Protein AF-A0A3M1F283-F1 (afdb_monomer)

Nearest PDB structures (foldseek):
  6muu-assembly1_A  TM=8.185E-01  e=2.296E-28  Thermococcus onnurineus
  6iqw-assembly1_A  TM=7.962E-01  e=3.008E-27  Thermococcus onnurineus NA1
  9ash-assembly1_A  TM=8.322E-01  e=1.554E-26  Lactococcus lactis subsp. lactis
  6xn5-assembly1_A  TM=8.409E-01  e=5.453E-25  Lactococcus lactis subsp. lactis
  6xn7-assembly1_A  TM=8.124E-01  e=3.154E-25  Lactococcus lactis subsp. lactis

Solvent-accessible surface area (backbone atoms only — not comparable to full-atom values): 24221 Å² total; per-residue (Å²): 108,53,81,39,73,68,25,17,43,34,39,35,43,53,43,45,59,65,61,60,46,40,56,41,40,65,76,83,38,67,38,27,38,28,15,43,44,51,45,46,50,51,48,35,51,30,48,55,52,34,54,30,57,77,68,74,46,63,75,86,36,54,67,46,71,50,68,38,29,34,35,31,60,42,52,54,76,52,61,75,51,45,62,59,53,41,36,57,52,44,35,35,37,41,43,35,45,76,61,53,44,49,68,34,67,30,68,25,80,31,34,50,52,30,59,40,73,20,40,35,31,54,44,58,50,50,24,48,55,50,30,51,62,42,59,77,45,71,71,67,78,48,56,68,78,64,53,52,59,74,78,45,94,72,77,84,79,81,52,74,78,32,32,14,62,40,70,69,45,69,37,94,61,47,47,52,82,39,88,88,43,93,86,41,61,32,36,29,65,38,55,52,50,22,27,51,46,21,56,48,49,63,60,40,31,35,40,40,39,37,44,48,84,51,57,89,67,78,77,53,84,86,56,73,69,40,37,71,64,53,42,34,34,48,42,18,28,44,78,47,70,21,63,46,78,87,67,54,75,79,85,73,84,87,56,40,35,40,39,26,16,47,46,76,74,47,47,77,72,61,73,69,50,101,49,32,48,60,49,79,44,74,51,36,62,46,62,25,58,32,45,62,68,58,52,55,51,51,67,70,36,84,86,50,53,68,72,60,52,75,67,56,74,64,60,78,35,71,53,53,65,56,56,25,9,61,68,16,70,82,69,66,21,27,17,32,37,29,36,35,49,49,62,49,76,52,43,70,51,52,66,50,45,60,71,27,27,67,67,55,52,41,50,51,55,50,52,45,26,45,41,36,13,40,49,48,29,55,50,52,56,54,40,32,73,77,71,40,70,38,51,29,46,48,43,35,33,32,60,37,37,34,38,38,18,9,31,56,62,43,51,51,49,53,52,48,54,48,55,48,46,32,56,75,58,73,59,43,90,80,57,51,62,34,58,6,70,39,78,42,55,84,84,60,43,54,32,57,46,55,48,55,6,45,54,39,20,60,73,59,101

Foldseek 3Di:
DQQDFFKKKKKKAKPLLLVQLLQWWFPLNQLLSLLSQVLLQLLQVLLVVLLCVQLVHDPVQWLDTWPRMTIGIHGQVCQVCQLVSQQQLLLLCCQAPVPSMHMFMFIFTDGNNCQAQLNVLVSVVVRVVVRVVDVVVTPPSYDPVLVVVNVDDDAPPDDPLQAQNTNRDGFPDWDFPDPVDPPGGTHDPQSVLSSVSSQLLLLFFKKKKKQADADRRDHDRRDGHDHSQSSSVNSRIGMDTDNDPVVPDDDDDDIAMEMEGADPVVLVVDDADPRYHYYYDQAQSQFFWAAPVNLVVLLVDPPQDPVVNVVADDGRGTDALSSQLCLADDHSWKKKKKKFKPPVSVCLSPVCRSNDGSVVSSVVQVLQQCLFRPVLSVVSVVLCVVVNSFKDWSGTMRGMGIIMGRNVSVVVSVVCSQVVQCVSVVNDPNIGMFMFMDIDDNNDTSSVRNVNRVVRSVVRD

Mean predicted aligned error: 5.71 Å

Sequence (461 aa):
QVEDQVALLVAGDISGVQDFIYTITSRGATPGLRGRSFYLQLLTDAVARYVLRRLDLPITNLIYAGGGNFYLLARPGDLEELTKIQQEISRALLQHHRGALYLAVAGAPLAGKDFFQGRISRAWGQVHEVLQAVKARRFAELPAEELAQLFQPQGSGGNEEGQCQVCGQEHEQVEQEDATDPESVRKCPACVAFEKLGDELRNARFVALDLIESQPVVLDLSQSYGTWQDVLAALGTRVQVCSALQDVPQMTGQGRRVLLALDDDSVGELRPGARLAVGRRLLVNTTPTLQATERANLLEDASFSQSDKDDLPQAGRVKPFSVLAHQAEGIKRLGVLRMDVDNLGRIFREGLGEAATLSRVASLSFAVSLYFEGWVAALAESMKTQWGDRLYAIYSGGDDLFFVGAWDAVAELAIRIRADLSRYTGGHPAIHASGGMVLIGGKYPLYQAAQDAGDAEHRAK

pLDDT: mean 90.22, std 8.51, range [44.41, 98.19]

Structure (mmCIF, N/CA/C/O backbone):
data_AF-A0A3M1F283-F1
#
_entry.id   AF-A0A3M1F283-F1
#
loop_
_atom_site.group_PDB
_atom_site.id
_atom_site.type_symbol
_atom_site.label_atom_id
_atom_site.label_alt_id
_atom_site.label_comp_id
_atom_site.label_asym_id
_atom_site.label_entity_id
_atom_site.label_seq_id
_atom_site.pdbx_PDB_ins_code
_atom_site.Cartn_x
_atom_site.Cartn_y
_atom_site.Cartn_z
_atom_site.occupancy
_atom_site.B_iso_or_equiv
_atom_site.auth_seq_id
_atom_site.auth_comp_id
_atom_site.auth_asym_id
_atom_site.auth_atom_id
_atom_site.pdbx_PDB_model_num
ATOM 1 N N . GLN A 1 1 ? -19.260 -7.668 33.143 1.00 58.69 1 GLN A N 1
ATOM 2 C CA . GLN A 1 1 ? -20.182 -8.811 32.968 1.00 58.69 1 GLN A CA 1
ATOM 3 C C . GLN A 1 1 ? -20.099 -9.235 31.502 1.00 58.69 1 GLN A C 1
ATOM 5 O O . GLN A 1 1 ? -19.662 -8.440 30.684 1.00 58.69 1 GLN A O 1
ATOM 10 N N . VAL A 1 2 ? -20.402 -10.487 31.148 1.00 83.31 2 VAL A N 1
ATOM 11 C CA . VAL A 1 2 ? -20.138 -11.011 29.785 1.00 83.31 2 VAL A CA 1
ATOM 12 C C . VAL A 1 2 ? -21.046 -10.355 28.720 1.00 83.31 2 VAL A C 1
ATOM 14 O O . VAL A 1 2 ? -20.692 -10.297 27.548 1.00 83.31 2 VAL A O 1
ATOM 17 N N . GLU A 1 3 ? -22.186 -9.805 29.136 1.00 89.31 3 GLU A N 1
ATOM 18 C CA . GLU A 1 3 ? -23.134 -9.090 28.269 1.00 89.31 3 GLU A CA 1
ATOM 19 C C . GLU A 1 3 ? -22.811 -7.597 28.094 1.00 89.31 3 GLU A C 1
ATOM 21 O O . GLU A 1 3 ? -23.331 -6.969 27.174 1.00 89.31 3 GLU A O 1
ATOM 26 N N . ASP A 1 4 ? -21.946 -7.029 28.938 1.00 92.75 4 ASP A N 1
ATOM 27 C CA . ASP A 1 4 ? -21.610 -5.607 28.867 1.00 92.75 4 ASP A CA 1
ATOM 28 C C . ASP A 1 4 ? -20.785 -5.325 27.613 1.00 92.75 4 ASP A C 1
ATOM 30 O O . ASP A 1 4 ? -19.895 -6.109 27.266 1.00 92.75 4 ASP A O 1
ATOM 34 N N . GLN A 1 5 ? -21.030 -4.176 26.979 1.00 94.25 5 GLN A N 1
ATOM 35 C CA . GLN A 1 5 ? -20.119 -3.636 25.976 1.00 94.25 5 GLN A CA 1
ATOM 36 C C . GLN A 1 5 ? -18.801 -3.262 26.655 1.00 94.25 5 GLN A C 1
ATOM 38 O O . GLN A 1 5 ? -18.759 -2.409 27.539 1.00 94.25 5 GLN A O 1
ATOM 43 N N . VAL A 1 6 ? -17.723 -3.922 26.243 1.00 96.25 6 VAL A N 1
ATOM 44 C CA . VAL A 1 6 ? -16.386 -3.756 26.829 1.00 96.25 6 VAL A CA 1
ATOM 45 C C . VAL A 1 6 ? -15.413 -3.077 25.874 1.00 96.25 6 VAL A C 1
ATOM 47 O O . VAL A 1 6 ? -14.419 -2.514 26.325 1.00 96.25 6 VAL A O 1
ATOM 50 N N . ALA A 1 7 ? -15.685 -3.117 24.569 1.00 96.62 7 ALA A N 1
ATOM 51 C CA . ALA A 1 7 ? -14.842 -2.512 23.548 1.00 96.62 7 ALA A CA 1
ATOM 52 C C . ALA A 1 7 ? -15.656 -2.106 22.312 1.00 96.62 7 ALA A C 1
ATOM 54 O O . ALA A 1 7 ? -16.832 -2.444 22.170 1.00 96.62 7 ALA A O 1
ATOM 55 N N . LEU A 1 8 ? -14.991 -1.408 21.401 1.00 97.56 8 LEU A N 1
ATOM 56 C CA . LEU A 1 8 ? -15.454 -1.111 20.056 1.00 97.56 8 LEU A CA 1
ATOM 57 C C . LEU A 1 8 ? -14.423 -1.659 19.065 1.00 97.56 8 LEU A C 1
ATOM 59 O O . LEU A 1 8 ? -13.242 -1.323 19.161 1.00 97.56 8 LEU A O 1
ATOM 63 N N . LEU A 1 9 ? -14.851 -2.498 18.123 1.00 96.88 9 LEU A N 1
ATOM 64 C CA . LEU A 1 9 ? -14.029 -2.863 16.975 1.00 96.88 9 LEU A CA 1
ATOM 65 C C . LEU A 1 9 ? -14.149 -1.757 15.936 1.00 96.88 9 LEU A C 1
ATOM 67 O O . LEU A 1 9 ? -15.227 -1.562 15.383 1.00 96.88 9 LEU A O 1
ATOM 71 N N . VAL A 1 10 ? -13.058 -1.056 15.659 1.00 97.88 10 VAL A N 1
ATOM 72 C CA . VAL A 1 10 ? -13.013 -0.039 14.609 1.00 97.88 10 VAL A CA 1
ATOM 73 C C . VAL A 1 10 ? -12.252 -0.605 13.424 1.00 97.88 10 VAL A C 1
ATOM 75 O O . VAL A 1 10 ? -11.183 -1.194 13.592 1.00 97.88 10 VAL A O 1
ATOM 78 N N . ALA A 1 11 ? -12.797 -0.417 12.231 1.00 96.88 11 ALA A N 1
ATOM 79 C CA . ALA A 1 11 ? -12.158 -0.789 10.983 1.00 96.88 11 ALA A CA 1
ATOM 80 C C . ALA A 1 11 ? -12.088 0.422 10.054 1.00 96.88 11 ALA A C 1
ATOM 82 O O . ALA A 1 11 ? -12.980 1.274 10.073 1.00 96.88 11 ALA A O 1
ATOM 83 N N . GLY A 1 12 ? -11.035 0.483 9.246 1.00 97.00 12 GLY A N 1
ATOM 84 C CA . GLY A 1 12 ? -10.919 1.433 8.153 1.00 97.00 12 GLY A CA 1
ATOM 85 C C . GLY A 1 12 ? -10.508 0.755 6.856 1.00 97.00 12 GLY A C 1
ATOM 86 O O . GLY A 1 12 ? -9.763 -0.221 6.891 1.00 97.00 12 GLY A O 1
ATOM 87 N N . ASP A 1 13 ? -11.009 1.267 5.734 1.00 95.69 13 ASP A N 1
ATOM 88 C CA . ASP A 1 13 ? -10.842 0.687 4.396 1.00 95.69 13 ASP A CA 1
ATOM 89 C C . ASP A 1 13 ? -10.719 1.811 3.350 1.00 95.69 13 ASP A C 1
ATOM 91 O O . ASP A 1 13 ? -11.596 2.680 3.240 1.00 95.69 13 ASP A O 1
ATOM 95 N N . ILE A 1 14 ? -9.613 1.807 2.598 1.00 94.62 14 ILE A N 1
ATOM 96 C CA . ILE A 1 14 ? -9.368 2.720 1.479 1.00 94.62 14 ILE A CA 1
ATOM 97 C C . ILE A 1 14 ? -10.103 2.228 0.226 1.00 94.62 14 ILE A C 1
ATOM 99 O O . ILE A 1 14 ? -9.840 1.163 -0.326 1.00 94.62 14 ILE A O 1
ATOM 103 N N . SER A 1 15 ? -10.968 3.085 -0.302 1.00 92.88 15 SER A N 1
ATOM 104 C CA . SER A 1 15 ? -11.651 2.916 -1.579 1.00 92.88 15 SER A CA 1
ATOM 105 C C . SER A 1 15 ? -10.927 3.651 -2.712 1.00 92.88 15 SER A C 1
ATOM 107 O O . SER A 1 15 ? -10.424 4.760 -2.519 1.00 92.88 15 SER A O 1
ATOM 109 N N . GLY A 1 16 ? -10.936 3.057 -3.911 1.00 88.19 16 GLY A N 1
ATOM 110 C CA . GLY A 1 16 ? -10.308 3.618 -5.117 1.00 88.19 16 GLY A CA 1
ATOM 111 C C . GLY A 1 16 ? -8.844 3.218 -5.329 1.00 88.19 16 GLY A C 1
ATOM 112 O O . GLY A 1 16 ? -8.190 3.778 -6.199 1.00 88.19 16 GLY A O 1
ATOM 113 N N . VAL A 1 17 ? -8.318 2.251 -4.563 1.00 88.19 17 VAL A N 1
ATOM 114 C CA . VAL A 1 17 ? -6.913 1.798 -4.640 1.00 88.19 17 VAL A CA 1
ATOM 115 C C . VAL A 1 17 ? -6.505 1.378 -6.054 1.00 88.19 17 VAL A C 1
ATOM 117 O O . VAL A 1 17 ? -5.487 1.852 -6.554 1.00 88.19 17 VAL A O 1
ATOM 120 N N . GLN A 1 18 ? -7.295 0.516 -6.704 1.00 82.31 18 GLN A N 1
ATOM 121 C CA . GLN A 1 18 ? -6.956 -0.004 -8.031 1.00 82.31 18 GLN A CA 1
ATOM 122 C C . GLN A 1 18 ? -6.903 1.118 -9.071 1.00 82.31 18 GLN A C 1
ATOM 124 O O . GLN A 1 18 ? -5.873 1.291 -9.717 1.00 82.31 18 GLN A O 1
ATOM 129 N N . ASP A 1 19 ? -7.955 1.931 -9.172 1.00 83.94 19 ASP A N 1
ATOM 130 C CA . ASP A 1 19 ? -7.994 3.057 -10.111 1.00 83.94 19 ASP A CA 1
ATOM 131 C C . ASP A 1 19 ? -6.864 4.055 -9.833 1.00 83.94 19 ASP A C 1
ATOM 133 O O . ASP A 1 19 ? -6.216 4.541 -10.758 1.00 83.94 19 ASP A O 1
ATOM 137 N N . PHE A 1 20 ? -6.569 4.324 -8.559 1.00 87.75 20 PHE A N 1
ATOM 138 C CA . PHE A 1 20 ? -5.509 5.243 -8.166 1.00 87.75 20 PHE A CA 1
ATOM 139 C C . PHE A 1 20 ? -4.113 4.750 -8.563 1.00 87.75 20 PHE A C 1
ATOM 141 O O . PHE A 1 20 ? -3.305 5.545 -9.047 1.00 87.75 20 PHE A O 1
ATOM 148 N N . ILE A 1 21 ? -3.805 3.464 -8.369 1.00 84.25 21 ILE A N 1
ATOM 149 C CA . ILE A 1 21 ? -2.516 2.898 -8.785 1.00 84.25 21 ILE A CA 1
ATOM 150 C C . ILE A 1 21 ? -2.459 2.832 -10.310 1.00 84.25 21 ILE A C 1
ATOM 152 O O . ILE A 1 21 ? -1.501 3.319 -10.904 1.00 84.25 21 ILE A O 1
ATOM 156 N N . TYR A 1 22 ? -3.474 2.245 -10.943 1.00 78.38 22 TYR A N 1
ATOM 157 C CA . TYR A 1 22 ? -3.375 1.824 -12.332 1.00 78.38 22 TYR A CA 1
ATOM 158 C C . TYR A 1 22 ? -3.690 2.920 -13.340 1.00 78.38 22 TYR A C 1
ATOM 160 O O . TYR A 1 22 ? -3.188 2.818 -14.446 1.00 78.38 22 TYR A O 1
ATOM 168 N N . THR A 1 23 ? -4.418 3.989 -13.006 1.00 72.88 23 THR A N 1
ATOM 169 C CA . THR A 1 23 ? -4.733 5.068 -13.968 1.00 72.88 23 THR A CA 1
ATOM 170 C C . THR A 1 23 ? -3.522 5.977 -14.213 1.00 72.88 23 THR A C 1
ATOM 172 O O . THR A 1 23 ? -3.452 7.104 -13.710 1.00 72.88 23 THR A O 1
ATOM 175 N N . ILE A 1 24 ? -2.541 5.472 -14.968 1.00 69.50 24 ILE A N 1
ATOM 176 C CA . ILE A 1 24 ? -1.386 6.226 -15.465 1.00 69.50 24 ILE A CA 1
ATOM 177 C C . ILE A 1 24 ? -1.041 5.863 -16.916 1.00 69.50 24 ILE A C 1
ATOM 179 O O . ILE A 1 24 ? -1.164 4.711 -17.334 1.00 69.50 24 ILE A O 1
ATOM 183 N N . THR A 1 25 ? -0.574 6.835 -17.695 1.00 63.09 25 THR A N 1
ATOM 184 C CA . THR A 1 25 ? -0.132 6.613 -19.084 1.00 63.09 25 THR A CA 1
ATOM 185 C C . THR A 1 25 ? 1.275 5.998 -19.156 1.00 63.09 25 THR A C 1
ATOM 187 O O . THR A 1 25 ? 1.991 5.922 -18.165 1.00 63.09 25 THR A O 1
ATOM 190 N N . SER A 1 26 ? 1.689 5.503 -20.327 1.00 56.03 26 SER A N 1
ATOM 191 C CA . SER A 1 26 ? 2.902 4.685 -20.495 1.00 56.03 26 SER A CA 1
ATOM 192 C C . SER A 1 26 ? 4.243 5.431 -20.434 1.00 56.03 26 SER A C 1
ATOM 194 O O . SER A 1 26 ? 5.267 4.779 -20.230 1.00 56.03 26 SER A O 1
ATOM 196 N N . ARG A 1 27 ? 4.286 6.758 -20.619 1.00 52.66 27 ARG A N 1
ATOM 197 C CA . ARG A 1 27 ? 5.548 7.528 -20.623 1.00 52.66 27 ARG A CA 1
ATOM 198 C C . ARG A 1 27 ? 5.893 7.982 -19.194 1.00 52.66 27 ARG A C 1
ATOM 200 O O . ARG A 1 27 ? 5.102 8.676 -18.570 1.00 52.66 27 ARG A O 1
ATOM 207 N N . GLY A 1 28 ? 7.050 7.568 -18.663 1.00 52.38 28 GLY A N 1
ATOM 208 C CA . GLY A 1 28 ? 7.523 7.938 -17.311 1.00 52.38 28 GLY A CA 1
ATOM 209 C C . GLY A 1 28 ? 6.870 7.183 -16.136 1.00 52.38 28 GLY A C 1
ATOM 210 O O . GLY A 1 28 ? 7.192 7.430 -14.979 1.00 52.38 28 GLY A O 1
ATOM 211 N N . ALA A 1 29 ? 5.991 6.218 -16.420 1.00 59.41 29 ALA A N 1
ATOM 212 C CA . ALA A 1 29 ? 5.068 5.604 -15.459 1.00 59.41 29 ALA A CA 1
ATOM 213 C C . ALA A 1 29 ? 5.703 4.839 -14.284 1.00 59.41 29 ALA A C 1
ATOM 215 O O . ALA A 1 29 ? 5.063 4.645 -13.246 1.00 59.41 29 ALA A O 1
ATOM 216 N N . THR A 1 30 ? 6.919 4.319 -14.448 1.00 69.69 30 THR A N 1
ATOM 217 C CA . THR A 1 30 ? 7.337 3.191 -13.617 1.00 69.69 30 THR A CA 1
ATOM 218 C C . THR A 1 30 ? 7.674 3.556 -12.166 1.00 69.69 30 THR A C 1
ATOM 220 O O . THR A 1 30 ? 7.122 2.914 -11.268 1.00 69.69 30 THR A O 1
ATOM 223 N N . PRO A 1 31 ? 8.508 4.577 -11.878 1.00 77.94 31 PRO A N 1
ATOM 224 C CA . PRO A 1 31 ? 8.701 5.048 -10.504 1.00 77.94 31 PRO A CA 1
ATOM 225 C C . PRO A 1 31 ? 7.388 5.556 -9.888 1.00 77.94 31 PRO A C 1
ATOM 227 O O . PRO A 1 31 ? 7.111 5.299 -8.717 1.00 77.94 31 PRO A O 1
ATOM 230 N N . GLY A 1 32 ? 6.532 6.194 -10.695 1.00 84.12 32 GLY A N 1
ATOM 231 C CA . GLY A 1 32 ? 5.225 6.693 -10.267 1.00 84.12 32 GLY A CA 1
ATOM 232 C C . GLY A 1 32 ? 4.312 5.608 -9.684 1.00 84.12 32 GLY A C 1
ATOM 233 O O . GLY A 1 32 ? 3.739 5.818 -8.615 1.00 84.12 32 GLY A O 1
ATOM 234 N N . LEU A 1 33 ? 4.213 4.429 -10.315 1.00 84.31 33 LEU A N 1
ATOM 235 C CA . LEU A 1 33 ? 3.415 3.301 -9.792 1.00 84.31 33 LEU A CA 1
ATOM 236 C C . LEU A 1 33 ? 3.878 2.834 -8.422 1.00 84.31 33 LEU A C 1
ATOM 238 O O . LEU A 1 33 ? 3.065 2.640 -7.514 1.00 84.31 33 LEU A O 1
ATOM 242 N N . ARG A 1 34 ? 5.192 2.643 -8.286 1.00 87.88 34 ARG A N 1
ATOM 243 C CA . ARG A 1 34 ? 5.815 2.210 -7.037 1.00 87.88 34 ARG A CA 1
ATOM 244 C C . ARG A 1 34 ? 5.560 3.244 -5.942 1.00 87.88 34 ARG A C 1
ATOM 246 O O . ARG A 1 34 ? 5.137 2.886 -4.845 1.00 87.88 34 ARG A O 1
ATOM 253 N N . GLY A 1 35 ? 5.746 4.525 -6.261 1.00 92.06 35 GLY A N 1
ATOM 254 C CA . GLY A 1 35 ? 5.473 5.635 -5.354 1.00 92.06 35 GLY A CA 1
ATOM 255 C C . GLY A 1 35 ? 4.013 5.690 -4.904 1.00 92.06 35 GLY A C 1
ATOM 256 O O . GLY A 1 35 ? 3.752 5.793 -3.708 1.00 92.06 35 GLY A O 1
ATOM 257 N N . ARG A 1 36 ? 3.052 5.549 -5.826 1.00 91.62 36 ARG A N 1
ATOM 258 C CA . ARG A 1 36 ? 1.613 5.495 -5.503 1.00 91.62 36 ARG A CA 1
ATOM 259 C C . ARG A 1 36 ? 1.257 4.299 -4.626 1.00 91.62 36 ARG A C 1
ATOM 261 O O . ARG A 1 36 ? 0.533 4.455 -3.647 1.00 91.62 36 ARG A O 1
ATOM 268 N N . SER A 1 37 ? 1.793 3.125 -4.944 1.00 91.12 37 SER A N 1
ATOM 269 C CA . SER A 1 37 ? 1.524 1.903 -4.182 1.00 91.12 37 SER A CA 1
ATOM 270 C C . SER A 1 37 ? 2.083 1.994 -2.762 1.00 91.12 37 SER A C 1
ATOM 272 O O . SER A 1 37 ? 1.381 1.706 -1.794 1.00 91.12 37 SER A O 1
ATOM 274 N N . PHE A 1 38 ? 3.321 2.473 -2.606 1.00 94.12 38 PHE A N 1
ATOM 275 C CA . PHE A 1 38 ? 3.907 2.698 -1.285 1.00 94.12 38 PHE A CA 1
ATOM 276 C C . PHE A 1 38 ? 3.179 3.803 -0.512 1.00 94.12 38 PHE A C 1
ATOM 278 O O . PHE A 1 38 ? 2.938 3.658 0.686 1.00 94.12 38 PHE A O 1
ATOM 285 N N . TYR A 1 39 ? 2.755 4.871 -1.195 1.00 95.62 39 TYR A N 1
ATOM 286 C CA . TYR A 1 39 ? 1.932 5.916 -0.595 1.00 95.62 39 TYR A CA 1
ATOM 287 C C . TYR A 1 39 ? 0.644 5.362 0.019 1.00 95.62 39 TYR A C 1
ATOM 289 O O . TYR A 1 39 ? 0.309 5.753 1.130 1.00 95.62 39 TYR A O 1
ATOM 297 N N . LEU A 1 40 ? -0.058 4.434 -0.634 1.00 94.56 40 LEU A N 1
ATOM 298 C CA . LEU A 1 40 ? -1.273 3.843 -0.061 1.00 94.56 40 LEU A CA 1
ATOM 299 C C . LEU A 1 40 ? -1.000 3.087 1.244 1.00 94.56 40 LEU A C 1
ATOM 301 O O . LEU A 1 40 ? -1.803 3.152 2.180 1.00 94.56 40 LEU A O 1
ATOM 305 N N . GLN A 1 41 ? 0.159 2.435 1.355 1.00 93.19 41 GLN A N 1
ATOM 306 C CA . GLN A 1 41 ? 0.568 1.823 2.617 1.00 93.19 41 GLN A CA 1
ATOM 307 C C . GLN A 1 41 ? 0.855 2.886 3.690 1.00 93.19 41 GLN A C 1
ATOM 309 O O . GLN A 1 41 ? 0.379 2.765 4.818 1.00 93.19 41 GLN A O 1
ATOM 314 N N . LEU A 1 42 ? 1.581 3.955 3.338 1.00 95.94 42 LEU A N 1
ATOM 315 C CA . LEU A 1 42 ? 1.842 5.079 4.246 1.00 95.94 42 LEU A CA 1
ATOM 316 C C . LEU A 1 42 ? 0.552 5.782 4.683 1.00 95.94 42 LEU A C 1
ATOM 318 O O . LEU A 1 42 ? 0.430 6.178 5.840 1.00 95.94 42 LEU A O 1
ATOM 322 N N . LEU A 1 43 ? -0.409 5.932 3.772 1.00 97.12 43 LEU A N 1
ATOM 323 C CA . LEU A 1 43 ? -1.711 6.529 4.038 1.00 97.12 43 LEU A CA 1
ATOM 324 C C . LEU A 1 43 ? -2.502 5.674 5.028 1.00 97.12 43 LEU A C 1
ATOM 326 O O . LEU A 1 43 ? -3.046 6.216 5.987 1.00 97.12 43 LEU A O 1
ATOM 330 N N . THR A 1 44 ? -2.509 4.351 4.842 1.00 95.62 44 THR A N 1
ATOM 331 C CA . THR A 1 44 ? -3.145 3.408 5.777 1.00 95.62 44 THR A CA 1
ATOM 332 C C . THR A 1 44 ? -2.570 3.572 7.187 1.00 95.62 44 THR A C 1
ATOM 334 O O . THR A 1 44 ? -3.322 3.749 8.147 1.00 95.62 44 THR A O 1
ATOM 337 N N . ASP A 1 45 ? -1.239 3.612 7.313 1.00 95.06 45 ASP A N 1
ATOM 338 C CA . ASP A 1 45 ? -0.560 3.805 8.599 1.00 95.06 45 ASP A CA 1
ATOM 339 C C . ASP A 1 45 ? -0.843 5.176 9.221 1.00 95.06 45 ASP A C 1
ATOM 341 O O . ASP A 1 45 ? -1.090 5.283 10.427 1.00 95.06 45 ASP A O 1
ATOM 345 N N . ALA A 1 46 ? -0.791 6.239 8.415 1.00 97.00 46 ALA A N 1
ATOM 346 C CA . ALA A 1 46 ? -1.026 7.600 8.878 1.00 97.00 46 ALA A CA 1
ATOM 347 C C . ALA A 1 46 ? -2.462 7.777 9.368 1.00 97.00 46 ALA A C 1
ATOM 349 O O . ALA A 1 46 ? -2.668 8.377 10.422 1.00 97.00 46 ALA A O 1
ATOM 350 N N . VAL A 1 47 ? -3.446 7.211 8.664 1.00 97.69 47 VAL A N 1
ATOM 351 C CA . VAL A 1 47 ? -4.850 7.284 9.075 1.00 97.69 47 VAL A CA 1
ATOM 352 C C . VAL A 1 47 ? -5.093 6.451 10.326 1.00 97.69 47 VAL A C 1
ATOM 354 O O . VAL A 1 47 ? -5.676 6.967 11.275 1.00 97.69 47 VAL A O 1
ATOM 357 N N . ALA A 1 48 ? -4.590 5.217 10.400 1.00 97.75 48 ALA A N 1
ATOM 358 C CA . ALA A 1 48 ? -4.717 4.399 11.606 1.00 97.75 48 ALA A CA 1
ATOM 359 C C . ALA A 1 48 ? -4.151 5.124 12.845 1.00 97.75 48 ALA A C 1
ATOM 361 O O . ALA A 1 48 ? -4.787 5.183 13.901 1.00 97.75 48 ALA A O 1
ATOM 362 N N . ARG A 1 49 ? -2.979 5.760 12.705 1.00 96.81 49 ARG A N 1
ATOM 363 C CA . ARG A 1 49 ? -2.363 6.588 13.759 1.00 96.81 49 ARG A CA 1
ATOM 364 C C . ARG A 1 49 ? -3.146 7.866 14.042 1.00 96.81 49 ARG A C 1
ATOM 366 O O . ARG A 1 49 ? -3.191 8.296 15.194 1.00 96.81 49 ARG A O 1
ATOM 373 N N . TYR A 1 50 ? -3.751 8.472 13.023 1.00 97.62 50 TYR A N 1
ATOM 374 C CA . TYR A 1 50 ? -4.618 9.631 13.182 1.00 97.62 50 TYR A CA 1
ATOM 375 C C . TYR A 1 50 ? -5.837 9.278 14.033 1.00 97.62 50 TYR A C 1
ATOM 377 O O . TYR A 1 50 ? -6.052 9.935 15.048 1.00 97.62 50 TYR A O 1
ATOM 385 N N . VAL A 1 51 ? -6.551 8.196 13.701 1.00 98.12 51 VAL A N 1
ATOM 386 C CA . VAL A 1 51 ? -7.703 7.706 14.475 1.00 98.12 51 VAL A CA 1
ATOM 387 C C . VAL A 1 51 ? -7.298 7.429 15.924 1.00 98.12 51 VAL A C 1
ATOM 389 O O . VAL A 1 51 ? -7.914 7.965 16.840 1.00 98.12 51 VAL A O 1
ATOM 392 N N . LEU A 1 52 ? -6.212 6.679 16.148 1.00 97.94 52 LEU A N 1
ATOM 393 C CA . LEU A 1 52 ? -5.704 6.409 17.498 1.00 97.94 52 LEU A CA 1
ATOM 394 C C . LEU A 1 52 ? -5.419 7.693 18.287 1.00 97.94 52 LEU A C 1
ATOM 396 O O . LEU A 1 52 ? -5.808 7.800 19.444 1.00 97.94 52 LEU A O 1
ATOM 400 N N . ARG A 1 53 ? -4.781 8.689 17.665 1.00 96.12 53 ARG A N 1
ATOM 401 C CA . ARG A 1 53 ? -4.467 9.968 18.316 1.00 96.12 53 ARG A CA 1
ATOM 402 C C . ARG A 1 53 ? -5.721 10.788 18.619 1.00 96.12 53 ARG A C 1
ATOM 404 O O . ARG A 1 53 ? -5.775 11.409 19.674 1.00 96.12 53 ARG A O 1
ATOM 411 N N . ARG A 1 54 ? -6.721 10.800 17.730 1.00 96.94 54 ARG A N 1
ATOM 412 C CA . ARG A 1 54 ? -8.001 11.493 17.975 1.00 96.94 54 ARG A CA 1
ATOM 413 C C . ARG A 1 54 ? -8.795 10.847 19.108 1.00 96.94 54 ARG A C 1
ATOM 415 O O . ARG A 1 54 ? -9.467 11.563 19.839 1.00 96.94 54 ARG A O 1
ATOM 422 N N . LEU A 1 55 ? -8.647 9.536 19.285 1.00 97.75 55 LEU A N 1
ATOM 423 C CA . LEU A 1 55 ? -9.234 8.783 20.391 1.00 97.75 55 LEU A CA 1
ATOM 424 C C . LEU A 1 55 ? -8.337 8.728 21.641 1.00 97.75 55 LEU A C 1
ATOM 426 O O . LEU A 1 55 ? -8.728 8.118 22.627 1.00 97.75 55 LEU A O 1
ATOM 430 N N . ASP A 1 56 ? -7.152 9.343 21.650 1.00 97.19 56 ASP A N 1
ATOM 431 C CA . ASP A 1 5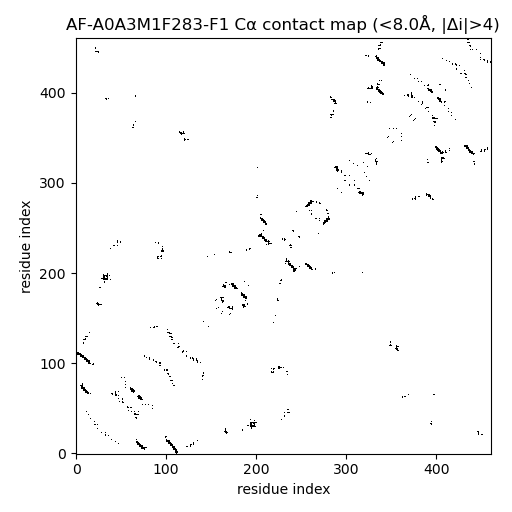6 ? -6.187 9.239 22.760 1.00 97.19 56 ASP A CA 1
ATOM 432 C C . ASP A 1 56 ? -5.863 7.778 23.153 1.00 97.19 56 ASP A C 1
ATOM 434 O O . ASP A 1 56 ? -5.873 7.381 24.320 1.00 97.19 56 ASP A O 1
ATOM 438 N N . LEU A 1 57 ? -5.618 6.939 22.143 1.00 97.81 57 LEU A N 1
ATOM 439 C CA . LEU A 1 57 ? -5.279 5.525 22.295 1.00 97.81 57 LEU A CA 1
ATOM 440 C C . LEU A 1 57 ? -3.818 5.252 21.897 1.00 97.81 57 LEU A C 1
ATOM 442 O O . LEU A 1 57 ? -3.306 5.832 20.933 1.00 97.81 57 LEU A O 1
ATOM 446 N N . PRO A 1 58 ? -3.120 4.345 22.604 1.00 95.81 58 PRO A N 1
ATOM 447 C CA . PRO A 1 58 ? -1.761 3.957 22.247 1.00 95.81 58 PRO A CA 1
ATOM 448 C C . PRO A 1 58 ? -1.732 3.059 21.002 1.00 95.81 58 PRO A C 1
ATOM 450 O O . PRO A 1 58 ? -2.707 2.400 20.650 1.00 95.81 58 PRO A O 1
ATOM 453 N N . ILE A 1 59 ? -0.561 2.956 20.364 1.00 94.38 59 ILE A N 1
ATOM 454 C CA . ILE A 1 59 ? -0.355 2.113 19.171 1.00 94.38 59 ILE A CA 1
ATOM 455 C C . ILE A 1 59 ? -0.665 0.626 19.407 1.00 94.38 59 ILE A C 1
ATOM 457 O O . ILE A 1 59 ? -0.987 -0.086 18.467 1.00 94.38 59 ILE A O 1
ATOM 461 N N . THR A 1 60 ? -0.629 0.159 20.657 1.00 95.31 60 THR A N 1
ATOM 462 C CA . THR A 1 60 ? -0.984 -1.217 21.043 1.00 95.31 60 THR A CA 1
ATOM 463 C C . THR A 1 60 ? -2.454 -1.564 20.808 1.00 95.31 60 THR A C 1
ATOM 465 O O . THR A 1 60 ? -2.815 -2.733 20.870 1.00 95.31 60 THR A O 1
ATOM 468 N N . ASN A 1 61 ? -3.302 -0.566 20.552 1.00 97.12 61 ASN A N 1
ATOM 469 C CA . ASN A 1 61 ? -4.697 -0.766 20.179 1.00 97.12 61 ASN A CA 1
ATOM 470 C C . ASN A 1 61 ? -4.873 -1.075 18.685 1.00 97.12 61 ASN A C 1
ATOM 472 O O . ASN A 1 61 ? -5.946 -1.536 18.299 1.00 97.12 61 ASN A O 1
ATOM 476 N N . LEU A 1 62 ? -3.851 -0.845 17.851 1.00 95.81 62 LEU A N 1
ATOM 477 C CA . LEU A 1 62 ? -3.855 -1.231 16.443 1.00 95.81 62 LEU A CA 1
ATOM 478 C C . LEU A 1 62 ? -3.614 -2.739 16.324 1.00 95.81 62 LEU A C 1
ATOM 480 O O . LEU A 1 62 ? -2.550 -3.233 16.689 1.00 95.81 62 LEU A O 1
ATOM 484 N N . ILE A 1 63 ? -4.604 -3.463 15.808 1.00 93.06 63 ILE A N 1
ATOM 485 C CA . ILE A 1 63 ? -4.528 -4.912 15.588 1.00 93.06 63 ILE A CA 1
ATOM 486 C C . ILE A 1 63 ? -3.786 -5.206 14.281 1.00 93.06 63 ILE A C 1
ATOM 488 O O . ILE A 1 63 ? -2.960 -6.113 14.222 1.00 93.06 63 ILE A O 1
ATOM 492 N N . TYR A 1 64 ? -4.111 -4.456 13.228 1.00 89.88 64 TYR A N 1
ATOM 493 C CA . TYR A 1 64 ? -3.601 -4.661 11.876 1.00 89.88 64 TYR A CA 1
ATOM 494 C C . TYR A 1 64 ? -3.676 -3.358 11.078 1.00 89.88 64 TYR A C 1
ATOM 496 O O . TYR A 1 64 ? -4.633 -2.602 11.243 1.00 89.88 64 TYR A O 1
ATOM 504 N N . ALA A 1 65 ? -2.696 -3.131 10.205 1.00 90.75 65 ALA A N 1
ATOM 505 C CA . ALA A 1 65 ? -2.716 -2.110 9.163 1.00 90.75 65 ALA A CA 1
ATOM 506 C C . ALA A 1 65 ? -1.929 -2.632 7.950 1.00 90.75 65 ALA A C 1
ATOM 508 O O . ALA A 1 65 ? -0.743 -2.929 8.074 1.00 90.75 65 ALA A O 1
ATOM 509 N N . GLY A 1 66 ? -2.590 -2.775 6.803 1.00 84.56 66 GLY A N 1
ATOM 510 C CA . GLY A 1 66 ? -2.012 -3.335 5.580 1.00 84.56 66 GLY A CA 1
ATOM 511 C C . GLY A 1 66 ? -3.055 -3.468 4.468 1.00 84.56 66 GLY A C 1
ATOM 512 O O . GLY A 1 66 ? -4.254 -3.434 4.735 1.00 84.56 66 GLY A O 1
ATOM 513 N N . GLY A 1 67 ? -2.614 -3.543 3.208 1.00 78.31 67 GLY A N 1
ATOM 514 C CA . GLY A 1 67 ? -3.515 -3.721 2.054 1.00 78.31 67 GLY A CA 1
ATOM 515 C C . GLY A 1 67 ? -4.637 -2.674 1.944 1.00 78.31 67 GLY A C 1
ATOM 516 O O . GLY A 1 67 ? -5.749 -3.000 1.547 1.00 78.31 67 GLY A O 1
ATOM 517 N N . GLY A 1 68 ? -4.402 -1.434 2.390 1.00 87.06 68 GLY A N 1
ATOM 518 C CA . GLY A 1 68 ? -5.431 -0.386 2.412 1.00 87.06 68 GLY A CA 1
ATOM 519 C C . GLY A 1 68 ? -6.458 -0.498 3.545 1.00 87.06 68 GLY A C 1
ATOM 520 O O . GLY A 1 68 ? -7.386 0.305 3.596 1.00 87.06 68 GLY A O 1
ATOM 521 N N . ASN A 1 69 ? -6.304 -1.462 4.455 1.00 90.88 69 ASN A N 1
ATOM 522 C CA . ASN A 1 69 ? -7.226 -1.728 5.552 1.00 90.88 69 ASN A CA 1
ATOM 523 C C . ASN A 1 69 ? -6.529 -1.626 6.911 1.00 90.88 69 ASN A C 1
ATOM 525 O O . ASN A 1 69 ? -5.347 -1.943 7.050 1.00 90.88 69 ASN A O 1
ATOM 529 N N . PHE A 1 70 ? -7.269 -1.248 7.949 1.00 94.62 70 PHE A N 1
ATOM 530 C CA . PHE A 1 70 ? -6.793 -1.348 9.326 1.00 94.62 70 PHE A CA 1
ATOM 531 C C . PHE A 1 70 ? -7.906 -1.747 10.291 1.00 94.62 70 PHE A C 1
ATOM 533 O O . PHE A 1 70 ? -9.081 -1.478 10.053 1.00 94.62 70 PHE A O 1
ATOM 540 N N . TYR A 1 71 ? -7.519 -2.360 11.408 1.00 95.25 71 TYR A N 1
ATOM 541 C CA . TYR A 1 71 ? -8.415 -2.739 12.499 1.00 95.25 71 TYR A CA 1
ATOM 542 C C . TYR A 1 71 ? -7.803 -2.311 13.828 1.00 95.25 71 TYR A C 1
ATOM 544 O O . TYR A 1 71 ? -6.626 -2.574 14.080 1.00 95.25 71 TYR A O 1
ATOM 552 N N . LEU A 1 72 ? -8.589 -1.685 14.700 1.00 96.69 72 LEU A N 1
ATOM 553 C CA . LEU A 1 72 ? -8.165 -1.304 16.045 1.00 96.69 72 LEU A CA 1
ATOM 554 C C . LEU A 1 72 ? -9.257 -1.585 17.080 1.00 96.69 72 LEU A C 1
ATOM 556 O O . LEU A 1 72 ? -10.441 -1.675 16.753 1.00 96.69 72 LEU A O 1
ATOM 560 N N . LEU A 1 73 ? -8.852 -1.712 18.341 1.00 97.25 73 LEU A N 1
ATOM 561 C CA . LEU A 1 73 ? -9.771 -1.734 19.476 1.00 97.25 73 LEU A CA 1
ATOM 562 C C . LEU A 1 73 ? -9.860 -0.357 20.120 1.00 97.25 73 LEU A C 1
ATOM 564 O O . LEU A 1 73 ? -8.846 0.216 20.510 1.00 97.25 73 LEU A O 1
ATOM 568 N N . ALA A 1 74 ? -11.077 0.129 20.306 1.00 97.88 74 ALA A N 1
ATOM 569 C CA . ALA A 1 74 ? -11.373 1.375 20.995 1.00 97.88 74 ALA A CA 1
ATOM 570 C C . ALA A 1 74 ? -12.293 1.139 22.202 1.00 97.88 74 ALA A C 1
ATOM 572 O O . ALA A 1 74 ? -12.749 0.018 22.459 1.00 97.88 74 ALA A O 1
ATOM 573 N N . ARG A 1 75 ? -12.540 2.193 22.981 1.00 97.62 75 ARG A N 1
ATOM 574 C CA . ARG A 1 75 ? -13.479 2.156 24.108 1.00 97.62 75 ARG A CA 1
ATOM 575 C C . ARG A 1 75 ? -14.912 2.218 23.557 1.00 97.62 75 ARG A C 1
ATOM 577 O O . ARG A 1 75 ? -15.120 2.841 22.520 1.00 97.62 75 ARG A O 1
ATOM 584 N N . PRO A 1 76 ? -15.921 1.639 24.234 1.00 96.06 76 PRO A N 1
ATOM 585 C CA . PRO A 1 76 ? -17.304 1.649 23.740 1.00 96.06 76 PRO A CA 1
ATOM 586 C C . PRO A 1 76 ? -17.843 3.041 23.365 1.00 96.06 76 PRO A C 1
ATOM 588 O O . PRO A 1 76 ? -18.482 3.188 22.328 1.00 96.06 76 PRO A O 1
ATOM 591 N N . GLY A 1 77 ? -17.539 4.068 24.171 1.00 95.62 77 GLY A N 1
ATOM 592 C CA . GLY A 1 77 ? -17.988 5.447 23.933 1.00 95.62 77 GLY A CA 1
ATOM 593 C C . GLY A 1 77 ? -17.305 6.160 22.760 1.00 95.62 77 GLY A C 1
ATOM 594 O O . GLY A 1 77 ? -17.824 7.159 22.279 1.00 95.62 77 GLY A O 1
ATOM 595 N N . ASP A 1 78 ? -16.187 5.635 22.246 1.00 97.56 78 ASP A N 1
ATOM 596 C CA . ASP A 1 78 ? -15.454 6.255 21.130 1.00 97.56 78 ASP A CA 1
ATOM 597 C C . ASP A 1 78 ? -16.245 6.206 19.804 1.00 97.56 78 ASP A C 1
ATOM 599 O O . ASP A 1 78 ? -15.883 6.881 18.840 1.00 97.56 78 ASP A O 1
ATOM 603 N N . LEU A 1 79 ? -17.341 5.434 19.747 1.00 95.75 79 LEU A N 1
ATOM 604 C CA . LEU A 1 79 ? -18.223 5.337 18.580 1.00 95.75 79 LEU A CA 1
ATOM 605 C C . LEU A 1 79 ? -18.794 6.701 18.163 1.00 95.75 79 LEU A C 1
ATOM 607 O O . LEU A 1 79 ? -18.943 6.963 16.971 1.00 95.75 79 LEU A O 1
ATOM 611 N N . GLU A 1 80 ? -19.083 7.571 19.132 1.00 95.19 80 GLU A N 1
ATOM 612 C CA . GLU A 1 80 ? -19.661 8.899 18.895 1.00 95.19 80 GLU A CA 1
ATOM 613 C C . GLU A 1 80 ? -18.677 9.837 18.171 1.00 95.19 80 GLU A C 1
ATOM 615 O O . GLU A 1 80 ? -19.084 10.663 17.354 1.00 95.19 80 GLU A O 1
ATOM 620 N N . GLU A 1 81 ? -17.371 9.648 18.384 1.00 97.12 81 GLU A N 1
ATOM 621 C CA . GLU A 1 81 ? -16.317 10.468 17.778 1.00 97.12 81 GLU A CA 1
ATOM 622 C C . GLU A 1 81 ? -15.967 10.035 16.346 1.00 97.12 81 GLU 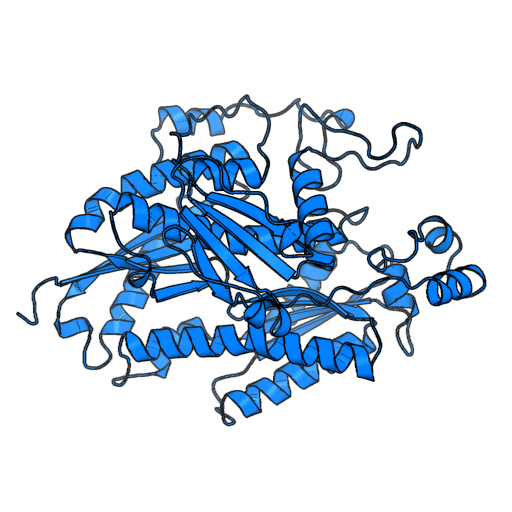A C 1
ATOM 624 O O . GLU A 1 81 ? -15.421 10.831 15.576 1.00 97.12 81 GLU A O 1
ATOM 629 N N . LEU A 1 82 ? -16.300 8.800 15.940 1.00 96.88 82 LEU A N 1
ATOM 630 C CA . LEU A 1 82 ? -15.899 8.269 14.630 1.00 96.88 82 LEU A CA 1
ATOM 631 C C . LEU A 1 82 ? -16.428 9.105 13.462 1.00 96.88 82 LEU A C 1
ATOM 633 O O . LEU A 1 82 ? -15.709 9.289 12.485 1.00 96.88 82 LEU A O 1
ATOM 637 N N . THR A 1 83 ? -17.638 9.664 13.566 1.00 96.06 83 THR A N 1
ATOM 638 C CA . THR A 1 83 ? -18.206 10.513 12.500 1.00 96.06 83 THR A CA 1
ATOM 639 C C . THR A 1 83 ? -17.379 11.782 12.300 1.00 96.06 83 THR A C 1
ATOM 641 O O . THR A 1 83 ? -17.105 12.183 11.171 1.00 96.06 83 THR A O 1
ATOM 644 N N . LYS A 1 84 ? -16.927 12.403 13.392 1.00 96.56 84 LYS A N 1
ATOM 645 C CA . LYS A 1 84 ? -16.093 13.607 13.335 1.00 96.56 84 LYS A CA 1
ATOM 646 C C . LYS A 1 84 ? -14.707 13.296 12.775 1.00 96.56 84 LYS A C 1
ATOM 648 O O . LYS A 1 84 ? -14.210 14.028 11.924 1.00 96.56 84 LYS A O 1
ATOM 653 N N . ILE A 1 85 ? -14.111 12.184 13.205 1.00 97.50 85 ILE A N 1
ATOM 654 C CA . ILE A 1 85 ? -12.822 11.709 12.686 1.00 97.50 85 ILE A CA 1
ATOM 655 C C . ILE A 1 85 ? -12.928 11.415 11.182 1.00 97.50 85 ILE A C 1
ATOM 657 O O . ILE A 1 85 ? -12.061 11.823 10.410 1.00 97.50 85 ILE A O 1
ATOM 661 N N . GLN A 1 86 ? -14.016 10.771 10.754 1.00 97.56 86 GLN A N 1
ATOM 662 C CA . GLN A 1 86 ? -14.317 10.498 9.351 1.00 97.56 86 GLN A CA 1
ATOM 663 C C . GLN A 1 86 ? -14.411 11.797 8.530 1.00 97.56 86 GLN A C 1
ATOM 665 O O . GLN A 1 86 ? -13.795 11.887 7.473 1.00 97.56 86 GLN A O 1
ATOM 670 N N . GLN A 1 87 ? -15.093 12.835 9.031 1.00 96.88 87 GLN A N 1
ATOM 671 C CA . GLN A 1 87 ? -15.147 14.150 8.375 1.00 96.88 87 GLN A CA 1
ATOM 672 C C . GLN A 1 87 ? -13.761 14.793 8.228 1.00 96.88 87 GLN A C 1
ATOM 674 O O . GLN A 1 87 ? -13.443 15.337 7.173 1.00 96.88 87 GLN A O 1
ATOM 679 N N . GLU A 1 88 ? -12.930 14.744 9.273 1.00 97.19 88 GLU A N 1
ATOM 680 C CA . GLU A 1 88 ? -11.568 15.296 9.250 1.00 97.19 88 GLU A CA 1
ATOM 681 C C . GLU A 1 88 ? -10.694 14.594 8.191 1.00 97.19 88 GLU A C 1
ATOM 683 O O . GLU A 1 88 ? -10.042 15.263 7.385 1.00 97.19 88 GLU A O 1
ATOM 688 N N . ILE A 1 89 ? -10.743 13.257 8.132 1.00 97.19 89 ILE A N 1
ATOM 689 C CA . ILE A 1 89 ? -10.035 12.458 7.119 1.00 97.19 89 ILE A CA 1
ATOM 690 C C . ILE A 1 89 ? -10.565 12.772 5.716 1.00 97.19 89 ILE A C 1
ATOM 692 O O . ILE A 1 89 ? -9.783 12.984 4.787 1.00 97.19 89 ILE A O 1
ATOM 696 N N . SER A 1 90 ? -11.886 12.844 5.558 1.00 96.81 90 SER A N 1
ATOM 697 C CA . SER A 1 90 ? -12.521 13.115 4.272 1.00 96.81 90 SER A CA 1
ATOM 698 C C . SER A 1 90 ? -12.180 14.488 3.719 1.00 96.81 90 SER A C 1
ATOM 700 O O . SER A 1 90 ? -11.920 14.587 2.523 1.00 96.81 90 SER A O 1
ATOM 702 N N . ARG A 1 91 ? -12.079 15.527 4.559 1.00 95.81 91 ARG A N 1
ATOM 703 C CA . ARG A 1 91 ? -11.585 16.841 4.118 1.00 95.81 91 ARG A CA 1
ATOM 704 C C . ARG A 1 91 ? -10.153 16.760 3.600 1.00 95.81 91 ARG A C 1
ATOM 706 O O . ARG A 1 91 ? -9.881 17.268 2.517 1.00 95.81 91 ARG A O 1
ATOM 713 N N . ALA A 1 92 ? -9.258 16.083 4.323 1.00 95.69 92 ALA A N 1
ATOM 714 C CA . ALA A 1 92 ? -7.865 15.924 3.901 1.00 95.69 92 ALA A CA 1
ATOM 715 C C . ALA A 1 92 ? -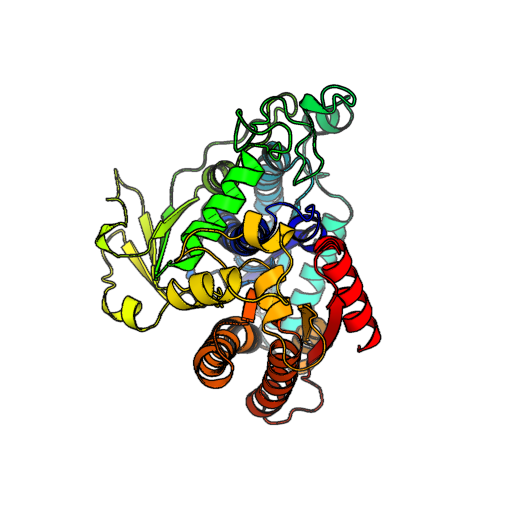7.747 15.187 2.555 1.00 95.69 92 ALA A C 1
ATOM 717 O O . ALA A 1 92 ? -7.026 15.626 1.659 1.00 95.69 92 ALA A O 1
ATOM 718 N N . LEU A 1 93 ? -8.484 14.086 2.379 1.00 95.06 93 LEU A N 1
ATOM 719 C CA . LEU A 1 93 ? -8.464 13.324 1.129 1.00 95.06 93 LEU A CA 1
ATOM 720 C C . LEU A 1 93 ? -9.123 14.086 -0.021 1.00 95.06 93 LEU A C 1
ATOM 722 O O . LEU A 1 93 ? -8.590 14.097 -1.128 1.00 95.06 93 LEU A O 1
ATOM 726 N N . LEU A 1 94 ? -10.255 14.746 0.215 1.00 93.06 94 LEU A N 1
ATOM 727 C CA . LEU A 1 94 ? -10.976 15.468 -0.830 1.00 93.06 94 LEU A CA 1
ATOM 728 C C . LEU A 1 94 ? -10.213 16.713 -1.304 1.00 93.06 94 LEU A C 1
ATOM 730 O O . LEU A 1 94 ? -10.181 16.991 -2.506 1.00 93.06 94 LEU A O 1
ATOM 734 N N . GLN A 1 95 ? -9.535 17.410 -0.386 1.00 92.12 95 GLN A N 1
ATOM 735 C CA . GLN A 1 95 ? -8.710 18.572 -0.709 1.00 92.12 95 GLN A CA 1
ATOM 736 C C . GLN A 1 95 ? -7.558 18.224 -1.656 1.00 92.12 95 GLN A C 1
ATOM 738 O O . GLN A 1 95 ? -7.241 19.002 -2.549 1.00 92.12 95 GLN A O 1
ATOM 743 N N . HIS A 1 96 ? -6.928 17.063 -1.480 1.00 91.00 96 HIS A N 1
ATOM 744 C CA . HIS A 1 96 ? -5.692 16.749 -2.197 1.00 91.00 96 HIS A CA 1
ATOM 745 C C . HIS A 1 96 ? -5.859 15.703 -3.306 1.00 91.00 96 HIS A C 1
ATOM 747 O O . HIS A 1 96 ? -5.080 15.715 -4.253 1.00 91.00 96 HIS A O 1
ATOM 753 N N . HIS A 1 97 ? -6.890 14.852 -3.242 1.00 89.56 97 HIS A N 1
ATOM 754 C CA . HIS A 1 97 ? -7.153 13.802 -4.238 1.00 89.56 97 HIS A CA 1
ATOM 755 C C . HIS A 1 97 ? -8.430 14.003 -5.056 1.00 89.56 97 HIS A C 1
ATOM 757 O O . HIS A 1 97 ? -8.693 13.185 -5.933 1.00 89.56 97 HIS A O 1
ATOM 763 N N . ARG A 1 98 ? -9.249 15.033 -4.780 1.00 85.19 98 ARG A N 1
ATOM 764 C CA . ARG A 1 98 ? -10.490 15.358 -5.529 1.00 85.19 98 ARG A CA 1
ATOM 765 C C . ARG A 1 98 ? -11.466 14.182 -5.722 1.00 85.19 98 ARG A C 1
ATOM 767 O O . ARG A 1 98 ? -12.274 14.179 -6.641 1.00 85.19 98 ARG A O 1
ATOM 774 N N . GLY A 1 99 ? -11.398 13.169 -4.857 1.00 87.69 99 GLY A N 1
ATOM 775 C CA . GLY A 1 99 ? -12.229 11.966 -4.946 1.00 87.69 99 GLY A CA 1
ATOM 776 C C . GLY A 1 99 ? -11.590 10.771 -5.661 1.00 87.69 99 GLY A C 1
ATOM 777 O O . GLY A 1 99 ? -12.243 9.737 -5.775 1.00 87.69 99 GLY A O 1
ATOM 778 N N . ALA A 1 100 ? -10.321 10.832 -6.072 1.00 88.88 100 ALA A N 1
ATOM 779 C CA . ALA A 1 100 ? -9.600 9.638 -6.533 1.00 88.88 100 ALA A CA 1
ATOM 780 C C . ALA A 1 100 ? -9.479 8.581 -5.419 1.00 88.88 100 ALA A C 1
ATOM 782 O O . ALA A 1 100 ? -9.593 7.386 -5.671 1.00 88.88 100 ALA A O 1
ATOM 783 N N . LEU A 1 101 ? -9.334 9.031 -4.169 1.00 93.31 101 LEU A N 1
ATOM 784 C CA . LEU A 1 101 ? -9.318 8.184 -2.980 1.00 93.31 101 LEU A CA 1
ATOM 785 C C . LEU A 1 101 ? -10.423 8.589 -2.007 1.00 93.31 101 LEU A C 1
ATOM 787 O O . LEU A 1 101 ? -10.813 9.753 -1.914 1.00 93.31 101 LEU A O 1
ATOM 791 N N . TYR A 1 102 ? -10.934 7.607 -1.277 1.00 95.94 102 TYR A N 1
ATOM 792 C CA . TYR A 1 102 ? -11.800 7.789 -0.116 1.00 95.94 102 TYR A CA 1
ATOM 793 C C . TYR A 1 102 ? -11.400 6.769 0.940 1.00 95.94 102 TYR A C 1
ATOM 795 O O . TYR A 1 102 ? -10.945 5.685 0.593 1.00 95.94 102 TYR A O 1
ATOM 803 N N . LEU A 1 103 ? -11.584 7.086 2.212 1.00 96.56 103 LEU A N 1
ATOM 804 C CA . LEU A 1 103 ? -11.361 6.134 3.289 1.00 96.56 103 LEU A CA 1
ATOM 805 C C . LEU A 1 103 ? -12.608 6.106 4.149 1.00 96.56 103 LEU A C 1
ATOM 807 O O . LEU A 1 103 ? -13.044 7.158 4.597 1.00 96.56 103 LEU A O 1
ATOM 811 N N . ALA A 1 104 ? -13.168 4.921 4.363 1.00 97.38 104 ALA A N 1
ATOM 812 C CA . ALA A 1 104 ? -14.281 4.721 5.279 1.00 97.38 104 ALA A CA 1
ATOM 813 C C . ALA A 1 104 ? -13.750 4.248 6.632 1.00 97.38 104 ALA A C 1
ATOM 815 O O . ALA A 1 104 ? -12.937 3.330 6.664 1.00 97.38 104 ALA A O 1
ATOM 816 N N . VAL A 1 105 ? -14.228 4.834 7.727 1.00 97.62 105 VAL A N 1
ATOM 817 C CA . VAL A 1 105 ? -14.023 4.369 9.103 1.00 97.62 105 VAL A CA 1
ATOM 818 C C . VAL A 1 105 ? -15.377 3.981 9.687 1.00 97.62 105 VAL A C 1
ATOM 820 O O . VAL A 1 105 ? -16.341 4.740 9.600 1.00 97.62 105 VAL A O 1
ATOM 823 N N . ALA A 1 106 ? -15.456 2.805 10.303 1.00 96.69 106 ALA A N 1
ATOM 824 C CA . ALA A 1 106 ? -16.667 2.323 10.959 1.00 96.69 106 ALA A CA 1
ATOM 825 C C . ALA A 1 106 ? -16.349 1.599 12.267 1.00 96.69 106 ALA A C 1
ATOM 827 O O . ALA A 1 106 ? -15.240 1.104 12.464 1.00 96.69 106 ALA A O 1
ATOM 828 N N . GLY A 1 107 ? -17.347 1.513 13.148 1.00 96.62 107 GLY A N 1
ATOM 829 C CA . GLY A 1 107 ? -17.254 0.820 14.429 1.00 96.62 107 GLY A CA 1
ATOM 830 C C . GLY A 1 107 ? -18.352 -0.230 14.605 1.00 96.62 107 GLY A C 1
ATOM 831 O O . GLY A 1 107 ? -19.492 -0.009 14.202 1.00 96.62 107 GLY A O 1
ATOM 832 N N . ALA A 1 108 ? -18.019 -1.348 15.249 1.00 95.69 108 ALA A N 1
ATOM 833 C CA . ALA A 1 108 ? -18.960 -2.363 15.715 1.00 95.69 108 ALA A CA 1
ATOM 834 C C . ALA A 1 108 ? -18.757 -2.614 17.223 1.00 95.69 108 ALA A C 1
ATOM 836 O O . ALA A 1 108 ? -17.635 -2.927 17.640 1.00 95.69 108 ALA A O 1
ATOM 837 N N . PRO A 1 109 ? -19.796 -2.465 18.067 1.00 95.56 109 PRO A N 1
ATOM 838 C CA . PRO A 1 109 ? -19.678 -2.712 19.501 1.00 95.56 109 PRO A CA 1
ATOM 839 C C . PRO A 1 109 ? -19.291 -4.160 19.808 1.00 95.56 109 PRO A C 1
ATOM 841 O O . PRO A 1 109 ? -19.776 -5.087 19.164 1.00 95.56 109 PRO A O 1
ATOM 844 N N . LEU A 1 110 ? -18.459 -4.351 20.831 1.00 95.62 110 LEU A N 1
ATOM 845 C CA . LEU A 1 110 ? -18.043 -5.662 21.321 1.00 95.62 110 LEU A CA 1
ATOM 846 C C . LEU A 1 110 ? -18.462 -5.846 22.777 1.00 95.62 110 LEU A C 1
ATOM 848 O O . LEU A 1 110 ? -18.035 -5.096 23.661 1.00 95.62 110 LEU A O 1
ATOM 852 N N . ALA A 1 111 ? -19.243 -6.891 23.037 1.00 95.38 111 ALA A N 1
ATOM 853 C CA . ALA A 1 111 ? -19.534 -7.364 24.379 1.00 95.38 111 ALA A CA 1
ATOM 854 C C . ALA A 1 111 ? -18.504 -8.401 24.848 1.00 95.38 111 ALA A C 1
ATOM 856 O O . ALA A 1 111 ? -17.819 -9.043 24.049 1.00 95.38 111 ALA A O 1
ATOM 857 N N . GLY A 1 112 ? -18.411 -8.621 26.162 1.00 93.94 112 GLY A N 1
ATOM 858 C CA . GLY A 1 112 ? -17.491 -9.615 26.731 1.00 93.94 112 GLY A CA 1
ATOM 859 C C . GLY A 1 112 ? -17.644 -11.021 26.122 1.00 93.94 112 GLY A C 1
ATOM 860 O O . GLY A 1 112 ? -16.648 -11.707 25.901 1.00 93.94 112 GLY A O 1
ATOM 861 N N . LYS A 1 113 ? -18.874 -11.438 25.784 1.00 93.25 113 LYS A N 1
ATOM 862 C CA . LYS A 1 113 ? -19.185 -12.729 25.134 1.00 93.25 113 LYS A CA 1
ATOM 863 C C . LYS A 1 113 ? -18.573 -12.885 23.751 1.00 93.25 113 LYS A C 1
ATOM 865 O O . LYS A 1 113 ? -18.386 -14.029 23.328 1.00 93.25 113 LYS A O 1
ATOM 870 N N . ASP A 1 114 ? -18.312 -11.784 23.051 1.00 93.81 114 ASP A N 1
ATOM 871 C CA . ASP A 1 114 ? -17.888 -11.814 21.652 1.00 93.81 114 ASP A CA 1
ATOM 872 C C . ASP A 1 114 ? -16.443 -12.295 21.514 1.00 93.81 114 ASP A C 1
ATOM 874 O O . ASP A 1 114 ? -16.075 -12.873 20.500 1.00 93.81 114 ASP A O 1
ATOM 878 N N . PHE A 1 115 ? -15.638 -12.186 22.572 1.00 91.94 115 PHE A N 1
ATOM 879 C CA . PHE A 1 115 ? -14.257 -12.676 22.593 1.00 91.94 115 PHE A CA 1
ATOM 880 C C . PHE A 1 115 ? -14.129 -14.205 22.687 1.00 91.94 115 PHE A C 1
ATOM 882 O O . PHE A 1 115 ? -13.017 -14.731 22.603 1.00 91.94 115 PHE A O 1
ATOM 889 N N . PHE A 1 116 ? -15.240 -14.928 22.857 1.00 90.56 116 PHE A N 1
ATOM 890 C CA . PHE A 1 116 ? -15.249 -16.367 23.112 1.00 90.56 116 PHE A CA 1
ATOM 891 C C . PHE A 1 116 ? -16.108 -17.134 22.100 1.00 90.56 116 PHE A C 1
ATOM 893 O O . PHE A 1 116 ? -17.058 -16.598 21.529 1.00 90.56 116 PHE A O 1
ATOM 900 N N . GLN A 1 117 ? -15.805 -18.429 21.938 1.00 88.81 117 GLN A N 1
ATOM 901 C CA . GLN A 1 117 ? -16.602 -19.388 21.153 1.00 88.81 117 GLN A CA 1
ATOM 902 C C . GLN A 1 117 ? -16.854 -18.936 19.704 1.00 88.81 117 GLN A C 1
ATOM 904 O O . GLN A 1 117 ? -17.965 -19.050 19.189 1.00 88.81 117 GLN A O 1
ATOM 909 N N . GLY A 1 118 ? -15.847 -18.345 19.061 1.00 87.62 118 GLY A N 1
ATOM 910 C CA . GLY A 1 118 ? -15.925 -17.926 17.663 1.00 87.62 118 GLY A CA 1
ATOM 911 C C . GLY A 1 118 ? -16.832 -16.726 17.374 1.00 87.62 118 GLY A C 1
ATOM 912 O O . GLY A 1 118 ? -16.955 -16.316 16.221 1.00 87.62 118 GLY A O 1
ATOM 913 N N . ARG A 1 119 ? -17.471 -16.124 18.388 1.00 90.75 119 ARG A N 1
ATOM 914 C CA . ARG A 1 119 ? -18.411 -15.006 18.183 1.00 90.75 119 ARG A CA 1
ATOM 915 C C . ARG A 1 119 ? -17.740 -13.760 17.607 1.00 90.75 119 ARG A C 1
ATOM 917 O O . ARG A 1 119 ? -18.411 -12.991 16.926 1.00 90.75 119 ARG A O 1
ATOM 924 N N . ILE A 1 120 ? -16.430 -13.614 17.800 1.00 90.88 120 ILE A N 1
ATOM 925 C CA . ILE A 1 120 ? -15.647 -12.470 17.327 1.00 90.88 120 ILE A CA 1
ATOM 926 C C . ILE A 1 120 ? -15.751 -12.289 15.808 1.00 90.88 120 ILE A C 1
ATOM 928 O O . ILE A 1 120 ? -15.831 -11.162 15.326 1.00 90.88 120 ILE A O 1
ATOM 932 N N . SER A 1 121 ? -15.864 -13.384 15.050 1.00 88.38 121 SER A N 1
ATOM 933 C CA . SER A 1 121 ? -16.034 -13.338 13.595 1.00 88.38 121 SER A CA 1
ATOM 934 C C . SER A 1 121 ? -17.303 -12.599 13.165 1.00 88.38 121 SER A C 1
ATOM 936 O O . SER A 1 121 ? -17.327 -11.979 12.102 1.00 88.38 121 SER A O 1
ATOM 938 N N . ARG A 1 122 ? -18.359 -12.622 13.992 1.00 87.88 122 ARG A N 1
ATOM 939 C CA . ARG A 1 122 ? -19.604 -11.888 13.719 1.00 87.88 122 ARG A CA 1
ATOM 940 C C . ARG A 1 122 ? -19.379 -10.384 13.783 1.00 87.88 122 ARG A C 1
ATOM 942 O O . ARG A 1 122 ? -19.912 -9.676 12.940 1.00 87.88 122 ARG A O 1
ATOM 949 N N . ALA A 1 123 ? -18.561 -9.914 14.723 1.00 89.50 123 ALA A N 1
ATOM 950 C CA . ALA A 1 123 ? -18.227 -8.498 14.835 1.00 89.50 123 ALA A CA 1
ATOM 951 C C . ALA A 1 123 ? -17.413 -8.002 13.628 1.00 89.50 123 ALA A C 1
ATOM 953 O O . ALA A 1 123 ? -17.672 -6.913 13.126 1.00 89.50 123 ALA A O 1
ATOM 954 N N . TRP A 1 124 ? -16.495 -8.826 13.102 1.00 89.75 124 TRP A N 1
ATOM 955 C CA . TRP A 1 124 ? -15.806 -8.540 11.834 1.00 89.75 124 TRP A CA 1
ATOM 956 C C . TRP A 1 124 ? -16.779 -8.466 10.650 1.00 89.75 124 TRP A C 1
ATOM 958 O O . TRP A 1 124 ? -16.667 -7.574 9.813 1.00 89.75 124 TRP A O 1
ATOM 968 N N . GLY A 1 125 ? -17.758 -9.374 10.590 1.00 88.81 125 GLY A N 1
ATOM 969 C CA . GLY A 1 125 ? -18.831 -9.308 9.593 1.00 88.81 125 GLY A CA 1
ATOM 970 C C . GLY A 1 125 ? -19.637 -8.010 9.696 1.00 88.81 125 GLY A C 1
ATOM 971 O O . GLY A 1 125 ? -19.777 -7.296 8.709 1.00 88.81 125 GLY A O 1
ATOM 972 N N . GLN A 1 126 ? -20.084 -7.665 10.905 1.00 92.38 126 GLN A N 1
ATOM 973 C CA . GLN A 1 126 ? -20.870 -6.460 11.176 1.00 92.38 126 GLN A CA 1
ATOM 974 C C . GLN A 1 126 ? -20.115 -5.175 10.829 1.00 92.38 126 GLN A C 1
ATOM 976 O O . GLN A 1 126 ? -20.661 -4.316 10.143 1.00 92.38 126 GLN A O 1
ATOM 981 N N . VAL A 1 127 ? -18.856 -5.029 11.262 1.00 94.06 127 VAL A N 1
ATOM 982 C CA . VAL A 1 127 ? -18.086 -3.814 10.951 1.00 94.06 127 VAL A CA 1
ATOM 983 C C . VAL A 1 127 ? -17.864 -3.672 9.444 1.00 94.06 127 VAL A C 1
ATOM 985 O O . VAL A 1 127 ? -17.930 -2.563 8.921 1.00 94.06 127 VAL A O 1
ATOM 988 N N . HIS A 1 128 ? -17.680 -4.785 8.725 1.00 92.12 128 HIS A N 1
ATOM 989 C CA . HIS A 1 128 ? -17.532 -4.763 7.274 1.00 92.12 128 HIS A CA 1
ATOM 990 C C . HIS A 1 128 ? -18.834 -4.366 6.564 1.00 92.12 128 HIS A C 1
ATOM 992 O O . HIS A 1 128 ? -18.797 -3.571 5.631 1.00 92.12 128 HIS A O 1
ATOM 998 N N . GLU A 1 129 ? -19.992 -4.846 7.023 1.00 93.25 129 GLU A N 1
ATOM 999 C CA . GLU A 1 129 ? -21.296 -4.407 6.502 1.00 93.25 129 GLU A CA 1
ATOM 1000 C C . GLU A 1 129 ? -21.495 -2.892 6.668 1.00 93.25 129 GLU A C 1
ATOM 1002 O O . GLU A 1 129 ? -21.915 -2.212 5.728 1.00 93.25 129 GLU A O 1
ATOM 1007 N N . VAL A 1 130 ? -21.126 -2.342 7.832 1.00 95.38 130 VAL A N 1
ATOM 1008 C CA . VAL A 1 130 ? -21.181 -0.892 8.075 1.00 95.38 130 VAL A CA 1
ATOM 1009 C C . VAL A 1 130 ? -20.195 -0.147 7.169 1.00 95.38 130 VAL A C 1
ATOM 1011 O O . VAL A 1 130 ? -20.582 0.843 6.548 1.00 95.38 130 VAL A O 1
ATOM 1014 N N . LEU A 1 131 ? -18.957 -0.636 7.025 1.00 94.25 131 LEU A N 1
ATOM 1015 C CA . LEU A 1 131 ? -17.972 -0.060 6.102 1.00 94.25 131 LEU A CA 1
ATOM 1016 C C . LEU A 1 131 ? -18.501 -0.002 4.669 1.00 94.25 131 LEU A C 1
ATOM 1018 O O . LEU A 1 131 ? -18.407 1.045 4.034 1.00 94.25 131 LEU A O 1
ATOM 1022 N N . GLN A 1 132 ? -19.099 -1.083 4.160 1.00 93.56 132 GLN A N 1
ATOM 1023 C CA . GLN A 1 132 ? -19.659 -1.095 2.806 1.00 93.56 132 GLN A CA 1
ATOM 1024 C C . GLN A 1 132 ? -20.786 -0.066 2.645 1.00 93.56 132 GLN A C 1
ATOM 1026 O O . GLN A 1 132 ? -20.848 0.633 1.632 1.00 93.56 132 GLN A O 1
ATOM 1031 N N . ALA A 1 133 ? -21.639 0.099 3.659 1.00 94.62 133 ALA A N 1
ATOM 1032 C CA . ALA A 1 133 ? -22.699 1.105 3.643 1.00 94.62 133 ALA A CA 1
ATOM 1033 C C . ALA A 1 133 ? -22.164 2.552 3.624 1.00 94.62 133 ALA A C 1
ATOM 1035 O O . ALA A 1 133 ? -22.802 3.421 3.016 1.00 94.62 133 ALA A O 1
ATOM 1036 N N . VAL A 1 134 ? -21.016 2.803 4.268 1.00 94.50 134 VAL A N 1
ATOM 1037 C CA . VAL A 1 134 ? -20.291 4.086 4.235 1.00 94.50 134 VAL A CA 1
ATOM 1038 C C . VAL A 1 134 ? -19.606 4.283 2.877 1.00 94.50 134 VAL A C 1
ATOM 1040 O O . VAL A 1 134 ? -19.793 5.316 2.239 1.00 94.50 134 VAL A O 1
ATOM 1043 N N . LYS A 1 135 ? -18.900 3.267 2.360 1.00 94.25 135 LYS A N 1
ATOM 1044 C CA . LYS A 1 135 ? -18.240 3.299 1.038 1.00 94.25 135 LYS A CA 1
ATOM 1045 C C . LYS A 1 135 ? -19.220 3.542 -0.109 1.00 94.25 135 LYS A C 1
ATOM 1047 O O . LYS A 1 135 ? -18.858 4.207 -1.075 1.00 94.25 135 LYS A O 1
ATOM 1052 N N . ALA A 1 136 ? -20.456 3.058 0.000 1.00 93.81 136 ALA A N 1
ATOM 1053 C CA . ALA A 1 136 ? -21.511 3.313 -0.980 1.00 93.81 136 ALA A CA 1
ATOM 1054 C C . ALA A 1 136 ? -21.985 4.782 -1.012 1.00 93.81 136 ALA A C 1
ATOM 1056 O O . ALA A 1 136 ? -22.642 5.195 -1.965 1.00 93.81 136 ALA A O 1
ATOM 1057 N N . ARG A 1 137 ? -21.667 5.577 0.017 1.00 93.12 137 ARG A N 1
ATOM 1058 C CA . ARG A 1 137 ? -22.079 6.979 0.186 1.00 93.12 137 ARG A CA 1
ATOM 1059 C C . ARG A 1 137 ? -20.866 7.869 0.474 1.00 93.12 137 ARG A C 1
ATOM 1061 O O . ARG A 1 137 ? -20.823 8.574 1.477 1.00 93.12 137 ARG A O 1
ATOM 1068 N N . ARG A 1 138 ? -19.869 7.811 -0.414 1.00 94.12 138 ARG A N 1
ATOM 1069 C CA . ARG A 1 138 ? -18.594 8.536 -0.279 1.00 94.12 138 ARG A CA 1
ATOM 1070 C C . ARG A 1 138 ? -18.830 10.020 0.013 1.00 94.12 138 ARG A C 1
ATOM 1072 O O . ARG A 1 138 ? -19.563 10.676 -0.722 1.00 94.12 138 ARG A O 1
ATOM 1079 N N . PHE A 1 139 ? -18.160 10.524 1.047 1.00 94.38 139 PHE A N 1
ATOM 1080 C CA . PHE A 1 139 ? -18.192 11.920 1.496 1.00 94.38 139 PHE A CA 1
ATOM 1081 C C . PHE A 1 139 ? -19.539 12.414 2.056 1.00 94.38 139 PHE A C 1
ATOM 1083 O O . PHE A 1 139 ? -19.639 13.586 2.412 1.00 94.38 139 PHE A O 1
ATOM 1090 N N . ALA A 1 140 ? -20.562 11.564 2.195 1.00 94.19 140 ALA A N 1
ATOM 1091 C CA . ALA A 1 140 ? -21.876 11.969 2.709 1.00 94.19 140 ALA A CA 1
ATOM 1092 C C . ALA A 1 140 ? -21.855 12.458 4.171 1.00 94.19 140 ALA A C 1
ATOM 1094 O O . ALA A 1 140 ? -22.807 13.083 4.631 1.00 94.19 140 ALA A O 1
ATOM 1095 N N . GLU A 1 141 ? -20.783 12.174 4.905 1.00 94.69 141 GLU A N 1
ATOM 1096 C CA . GLU A 1 141 ? -20.519 12.702 6.238 1.00 94.69 141 GLU A CA 1
ATOM 1097 C C . GLU A 1 141 ? -20.203 14.204 6.256 1.00 94.69 141 GLU A C 1
ATOM 1099 O O . GLU A 1 141 ? -20.279 14.816 7.322 1.00 94.69 141 GLU A O 1
ATOM 1104 N N . LEU A 1 142 ? -19.808 14.801 5.125 1.00 95.50 142 LEU A N 1
ATOM 1105 C CA . LEU A 1 142 ? -19.442 16.213 5.062 1.00 95.50 142 LEU A CA 1
ATOM 1106 C C . LEU A 1 142 ? -20.694 17.108 5.075 1.00 95.50 142 LEU A C 1
ATOM 1108 O O . LEU A 1 142 ? -21.740 16.722 4.545 1.00 95.50 142 LEU A O 1
ATOM 1112 N N . PRO A 1 143 ? -20.612 18.324 5.648 1.00 94.88 143 PRO A N 1
ATOM 1113 C CA . PRO A 1 143 ? -21.705 19.289 5.589 1.00 94.88 143 PRO A CA 1
ATOM 1114 C C . PRO A 1 143 ? -22.124 19.603 4.146 1.00 94.88 143 PRO A C 1
ATOM 1116 O O . PRO A 1 143 ? -21.285 19.694 3.249 1.00 94.88 143 PRO A O 1
ATOM 1119 N N . ALA A 1 144 ? -23.420 19.841 3.927 1.00 92.38 144 ALA A N 1
ATOM 1120 C CA . ALA A 1 144 ? -23.969 20.128 2.597 1.00 92.38 144 ALA A CA 1
ATOM 1121 C C . ALA A 1 144 ? -23.309 21.345 1.918 1.00 92.38 144 ALA A C 1
ATOM 1123 O O . ALA A 1 144 ? -23.140 21.358 0.702 1.00 92.38 144 ALA A O 1
ATOM 1124 N N . GLU A 1 145 ? -22.903 22.342 2.706 1.00 91.31 145 GLU A N 1
ATOM 1125 C CA . GLU A 1 145 ? -22.201 23.547 2.249 1.00 91.31 145 GLU A CA 1
ATOM 1126 C C . GLU A 1 145 ? -20.821 23.227 1.653 1.00 91.31 145 GLU A C 1
ATOM 1128 O O . GLU A 1 145 ? -20.441 23.790 0.630 1.00 91.31 145 GLU A O 1
ATOM 1133 N N . GLU A 1 146 ? -20.089 22.281 2.250 1.00 91.75 146 GLU A N 1
ATOM 1134 C CA . GLU A 1 146 ? -18.804 21.805 1.726 1.00 91.75 146 GLU A CA 1
ATOM 1135 C C . GLU A 1 146 ? -19.016 20.931 0.485 1.00 91.75 146 GLU A C 1
ATOM 1137 O O . GLU A 1 146 ? -18.337 21.103 -0.527 1.00 91.75 146 GLU A O 1
ATOM 1142 N N . LEU A 1 147 ? -20.011 20.036 0.524 1.00 89.19 147 LEU A N 1
ATOM 1143 C CA . LEU A 1 147 ? -20.345 19.162 -0.604 1.00 89.19 147 LEU A CA 1
ATOM 1144 C C . LEU A 1 147 ? -20.811 19.932 -1.840 1.00 89.19 147 LEU A C 1
ATOM 1146 O O . LEU A 1 147 ? -20.571 19.481 -2.957 1.00 89.19 147 LEU A O 1
ATOM 1150 N N . ALA A 1 148 ? -21.428 21.104 -1.670 1.00 89.94 148 ALA A N 1
ATOM 1151 C CA . ALA A 1 148 ? -21.836 21.953 -2.784 1.00 89.94 148 ALA A CA 1
ATOM 1152 C C . ALA A 1 148 ? -20.660 22.337 -3.703 1.00 89.94 148 ALA A C 1
ATOM 1154 O O . ALA A 1 148 ? -20.878 22.536 -4.899 1.00 89.94 148 ALA A O 1
ATOM 1155 N N . GLN A 1 149 ? -19.425 22.381 -3.183 1.00 88.75 149 GLN A N 1
ATOM 1156 C CA . GLN A 1 149 ? -18.220 22.638 -3.981 1.00 88.75 149 GLN A CA 1
ATOM 1157 C C . GLN A 1 149 ? -17.941 21.524 -5.007 1.00 88.75 149 GLN A C 1
ATOM 1159 O O . GLN A 1 149 ? -17.381 21.794 -6.067 1.00 88.75 149 GLN A O 1
ATOM 1164 N N . LEU A 1 150 ? -18.346 20.276 -4.734 1.00 84.75 150 LEU A N 1
ATOM 1165 C CA . LEU A 1 150 ? -18.139 19.145 -5.653 1.00 84.75 150 LEU A CA 1
ATOM 1166 C C . LEU A 1 150 ? -18.983 19.247 -6.919 1.00 84.75 150 LEU A C 1
ATOM 1168 O O . LEU A 1 150 ? -18.620 18.687 -7.948 1.00 84.75 150 LEU A O 1
ATOM 1172 N N . PHE A 1 151 ? -20.110 19.946 -6.832 1.00 85.44 151 PHE A N 1
ATOM 1173 C CA . PHE A 1 151 ? -21.058 20.098 -7.930 1.00 85.44 151 PHE A CA 1
ATOM 1174 C C . PHE A 1 151 ? -20.867 21.413 -8.695 1.00 85.44 151 PHE A C 1
ATOM 1176 O O . PHE A 1 151 ? -21.697 21.759 -9.535 1.00 85.44 151 PHE A O 1
ATOM 1183 N N . GLN A 1 152 ? -19.788 22.149 -8.410 1.00 84.81 152 GLN A N 1
ATOM 1184 C CA . GLN A 1 152 ? -19.365 23.292 -9.214 1.00 84.81 152 GLN A CA 1
ATOM 1185 C C . GLN A 1 152 ? -18.493 22.825 -10.386 1.00 84.81 152 GLN A C 1
ATOM 1187 O O . GLN A 1 152 ? -17.813 21.804 -10.267 1.00 84.81 152 GLN A O 1
ATOM 1192 N N . PRO A 1 153 ? -18.468 23.562 -11.510 1.00 79.88 153 PRO A N 1
ATOM 1193 C CA . PRO A 1 153 ? -17.479 23.340 -12.557 1.00 79.88 153 PRO A CA 1
ATOM 1194 C C . PRO A 1 153 ? -16.064 23.423 -11.975 1.00 79.88 153 PRO A C 1
ATOM 1196 O O . PRO A 1 153 ? -15.731 24.384 -11.283 1.00 79.88 153 PRO A O 1
ATOM 1199 N N . GLN A 1 154 ? -15.249 22.412 -12.256 1.00 76.81 154 GLN A N 1
ATOM 1200 C CA . GLN A 1 154 ? -13.843 22.355 -11.861 1.00 76.81 154 GLN A CA 1
ATOM 1201 C C . GLN A 1 154 ? -12.960 22.341 -13.109 1.00 76.81 154 GLN A C 1
ATOM 1203 O O . GLN A 1 154 ? -13.392 21.899 -14.175 1.00 76.81 154 GLN A O 1
ATOM 1208 N N . GLY A 1 155 ? -11.717 22.795 -12.954 1.00 73.25 155 GLY A N 1
ATOM 1209 C CA . GLY A 1 155 ? -10.736 22.835 -14.034 1.00 73.25 155 GLY A CA 1
ATOM 1210 C C . GLY A 1 155 ? -10.871 24.045 -14.962 1.00 73.25 155 GLY A C 1
ATOM 1211 O O . GLY A 1 155 ? -11.650 24.971 -14.741 1.00 73.25 155 GLY A O 1
ATOM 1212 N N . SER A 1 156 ? -10.053 24.021 -16.006 1.00 71.25 156 SER A N 1
ATOM 1213 C CA . SER A 1 156 ? -9.907 25.042 -17.048 1.00 71.25 156 SER A CA 1
ATOM 1214 C C . SER A 1 156 ? -10.821 24.828 -18.261 1.00 71.25 156 SER A C 1
ATOM 1216 O O . SER A 1 156 ? -10.896 25.697 -19.128 1.00 71.25 156 SER A O 1
ATOM 1218 N N . GLY A 1 157 ? -11.532 23.696 -18.325 1.00 71.94 157 GLY A N 1
ATOM 1219 C CA . GLY A 1 157 ? -12.487 23.401 -19.395 1.00 71.94 157 GLY A CA 1
ATOM 1220 C C . GLY A 1 157 ? -11.853 22.781 -20.642 1.00 71.94 157 GLY A C 1
ATOM 1221 O O . GLY A 1 157 ? -12.284 23.088 -21.753 1.00 71.94 157 GLY A O 1
ATOM 1222 N N . GLY A 1 158 ? -10.854 21.910 -20.474 1.00 69.62 158 GLY A N 1
ATOM 1223 C CA . GLY A 1 158 ? -10.271 21.115 -21.556 1.00 69.62 158 GLY A CA 1
ATOM 1224 C C . GLY A 1 158 ? -9.021 21.706 -22.207 1.00 69.62 158 GLY A C 1
ATOM 1225 O O . GLY A 1 158 ? -8.724 21.359 -23.348 1.00 69.62 158 GLY A O 1
ATOM 1226 N N . ASN A 1 159 ? -8.286 22.597 -21.531 1.00 75.38 159 ASN A N 1
ATOM 1227 C CA . ASN A 1 159 ? -7.006 23.069 -22.058 1.00 75.38 159 ASN A CA 1
ATOM 1228 C C . ASN A 1 159 ? -5.946 21.952 -21.978 1.00 75.38 159 ASN A C 1
ATOM 1230 O O . ASN A 1 159 ? -5.495 21.597 -20.889 1.00 75.38 159 ASN A O 1
ATOM 1234 N N . GLU A 1 160 ? -5.509 21.433 -23.130 1.00 74.81 160 GLU A N 1
ATOM 1235 C CA . GLU A 1 160 ? -4.482 20.381 -23.227 1.00 74.81 160 GLU A CA 1
ATOM 1236 C C . GLU A 1 160 ? -3.133 20.783 -22.602 1.00 74.81 160 GLU A C 1
ATOM 1238 O O . GLU A 1 160 ? -2.357 19.915 -22.187 1.00 74.81 160 GLU A O 1
ATOM 1243 N N . GLU A 1 161 ? -2.839 22.085 -22.519 1.00 77.19 161 GLU A N 1
ATOM 1244 C CA . GLU A 1 161 ? -1.631 22.606 -21.866 1.00 77.19 161 GLU A CA 1
ATOM 1245 C C . GLU A 1 161 ? -1.698 22.461 -20.340 1.00 77.19 161 GLU A C 1
ATOM 1247 O O . GLU A 1 161 ? -0.678 22.211 -19.700 1.00 77.19 161 GLU A O 1
ATOM 1252 N N . GLY A 1 162 ? -2.903 22.548 -19.768 1.00 78.69 162 GLY A N 1
ATOM 1253 C CA . GLY A 1 162 ? -3.170 22.357 -18.341 1.00 78.69 162 GLY A CA 1
ATOM 1254 C C . GLY A 1 162 ? -3.431 20.901 -17.953 1.00 78.69 162 GLY A C 1
ATOM 1255 O O . GLY A 1 162 ? -3.667 20.612 -16.783 1.00 78.69 162 GLY A O 1
ATOM 1256 N N . GLN A 1 163 ? -3.403 19.957 -18.896 1.00 85.94 163 GLN A N 1
ATOM 1257 C CA . GLN A 1 163 ? -3.616 18.544 -18.597 1.00 85.94 163 GLN A CA 1
ATOM 1258 C C . GLN A 1 163 ? -2.297 17.843 -18.253 1.00 85.94 163 GLN A C 1
ATOM 1260 O O . GLN A 1 163 ? -1.341 17.830 -19.033 1.00 85.94 163 GLN A O 1
ATOM 1265 N N . CYS A 1 164 ? -2.265 17.178 -17.099 1.00 85.19 164 CYS A N 1
ATOM 1266 C CA . CYS A 1 164 ? -1.182 16.269 -16.751 1.00 85.19 164 CYS A CA 1
ATOM 1267 C C . CYS A 1 164 ? -1.269 15.006 -17.612 1.00 85.19 164 CYS A C 1
ATOM 1269 O O . CYS A 1 164 ? -2.235 14.247 -17.532 1.00 85.19 164 CYS A O 1
ATOM 1271 N N . GLN A 1 165 ? -0.221 14.729 -18.382 1.00 83.12 165 GLN A N 1
ATOM 1272 C CA . GLN A 1 165 ? -0.163 13.573 -19.273 1.00 83.12 165 GLN A CA 1
ATOM 1273 C C . GLN A 1 165 ? 0.038 12.248 -18.527 1.00 83.12 165 GLN A C 1
ATOM 1275 O O . GLN A 1 165 ? -0.074 11.198 -19.149 1.00 83.12 165 GLN A O 1
ATOM 1280 N N . VAL A 1 166 ? 0.297 12.267 -17.213 1.00 82.25 166 VAL A N 1
ATOM 1281 C CA . VAL A 1 166 ? 0.434 11.059 -16.379 1.00 82.25 166 VAL A CA 1
ATOM 1282 C C . VAL A 1 166 ? -0.902 10.646 -15.765 1.00 82.25 166 VAL A C 1
ATOM 1284 O O . VAL A 1 166 ? -1.338 9.523 -15.988 1.00 82.25 166 VAL A O 1
ATOM 1287 N N . CYS A 1 167 ? -1.561 11.523 -14.995 1.00 82.12 167 CYS A N 1
ATOM 1288 C CA . CYS A 1 167 ? -2.838 11.206 -14.334 1.00 82.12 167 CYS A CA 1
ATOM 1289 C C . CYS A 1 167 ? -4.083 11.559 -15.162 1.00 82.12 167 CYS A C 1
ATOM 1291 O O . CYS A 1 167 ? -5.188 11.201 -14.761 1.00 82.12 167 CYS A O 1
ATOM 1293 N N . GLY A 1 168 ? -3.927 12.293 -16.267 1.00 81.50 168 GLY A N 1
ATOM 1294 C CA . GLY A 1 168 ? -5.025 12.733 -17.131 1.00 81.50 168 GLY A CA 1
ATOM 1295 C C . GLY A 1 168 ? -5.886 13.867 -16.565 1.00 81.50 168 GLY A C 1
ATOM 1296 O O . GLY A 1 168 ? -6.840 14.269 -17.226 1.00 81.50 168 GLY A O 1
ATOM 1297 N N . GLN A 1 169 ? -5.575 14.379 -15.370 1.00 81.00 169 GLN A N 1
ATOM 1298 C CA . GLN A 1 169 ? -6.322 15.458 -14.715 1.00 81.00 169 GLN A CA 1
ATOM 1299 C C . GLN A 1 169 ? -5.815 16.838 -15.143 1.00 81.00 169 GLN A C 1
ATOM 1301 O O . GLN A 1 169 ? -4.653 16.993 -15.529 1.00 81.00 169 GLN A O 1
ATOM 1306 N N . GLU A 1 170 ? -6.683 17.841 -15.040 1.00 82.38 170 GLU A N 1
ATOM 1307 C CA . GLU A 1 170 ? -6.322 19.241 -15.255 1.00 82.38 170 GLU A CA 1
ATOM 1308 C C . GLU A 1 170 ? -5.699 19.846 -13.992 1.00 82.38 170 GLU A C 1
ATOM 1310 O O . GLU A 1 170 ? -6.198 19.663 -12.880 1.00 82.38 170 GLU A O 1
ATOM 1315 N N . HIS A 1 171 ? -4.609 20.586 -14.166 1.00 81.38 171 HIS A N 1
ATOM 1316 C CA . HIS A 1 171 ? -3.900 21.292 -13.110 1.00 81.38 171 HIS A CA 1
ATOM 1317 C C . HIS A 1 171 ? -3.459 22.669 -13.618 1.00 81.38 171 HIS A C 1
ATOM 1319 O O . HIS A 1 171 ? -3.036 22.814 -14.761 1.00 81.38 171 HIS A O 1
ATOM 1325 N N . GLU A 1 172 ? -3.506 23.682 -12.753 1.00 75.25 172 GLU A N 1
ATOM 1326 C CA . GLU A 1 172 ? -3.003 25.024 -13.092 1.00 75.25 172 GLU A CA 1
ATOM 1327 C C . GLU A 1 172 ? -1.480 25.033 -13.277 1.00 75.25 172 GLU A C 1
ATOM 1329 O O . GLU A 1 172 ? -0.940 25.800 -14.068 1.00 75.25 172 GLU A O 1
ATOM 1334 N N . GLN A 1 173 ? -0.791 24.168 -12.530 1.00 77.75 173 GLN A N 1
ATOM 1335 C CA . GLN A 1 173 ? 0.656 24.006 -12.555 1.00 77.75 173 GLN A CA 1
ATOM 1336 C C . GLN A 1 173 ? 0.983 22.644 -13.156 1.00 77.75 173 GLN A C 1
ATOM 1338 O O . GLN A 1 173 ? 0.883 21.613 -12.488 1.00 77.75 173 GLN A O 1
ATOM 1343 N N . VAL A 1 174 ? 1.350 22.643 -14.430 1.00 81.12 174 VAL A N 1
ATOM 1344 C CA . VAL A 1 174 ? 1.888 21.474 -15.120 1.00 81.12 174 VAL A CA 1
ATOM 1345 C C . VAL A 1 174 ? 3.240 21.871 -15.683 1.00 81.12 174 VAL A C 1
ATOM 1347 O O . VAL A 1 174 ? 3.344 22.835 -16.436 1.00 81.12 174 VAL A O 1
ATOM 1350 N N . GLU A 1 175 ? 4.280 21.148 -15.289 1.00 75.62 175 GLU A N 1
ATOM 1351 C CA . GLU A 1 175 ? 5.647 21.412 -15.732 1.00 75.62 175 GLU A CA 1
ATOM 1352 C C . GLU A 1 175 ? 6.056 20.365 -16.774 1.00 75.62 175 GLU A C 1
ATOM 1354 O O . GLU A 1 175 ? 5.683 19.191 -16.673 1.00 75.62 175 GLU A O 1
ATOM 1359 N N . GLN A 1 176 ? 6.804 20.791 -17.795 1.00 72.56 176 GLN A N 1
ATOM 1360 C CA . GLN A 1 176 ? 7.514 19.875 -18.688 1.00 72.56 176 GLN A CA 1
ATOM 1361 C C . GLN A 1 176 ? 8.821 19.446 -18.023 1.00 72.56 176 GLN A C 1
ATOM 1363 O O . GLN A 1 176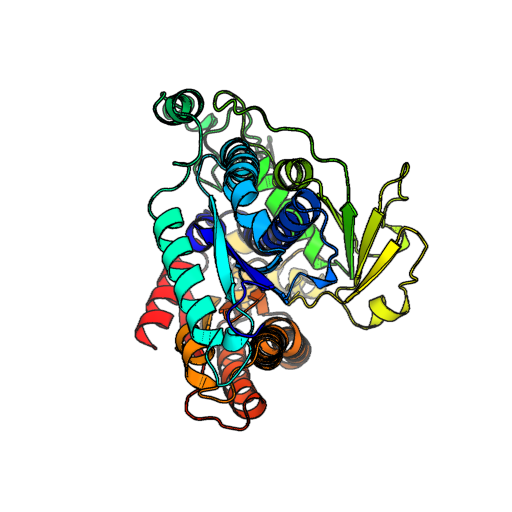 ? 9.558 20.284 -17.506 1.00 72.56 176 GLN A O 1
ATOM 1368 N N . GLU A 1 177 ? 9.105 18.144 -18.048 1.00 66.62 177 GLU A N 1
ATOM 1369 C CA . GLU A 1 177 ? 10.319 17.562 -17.458 1.00 66.62 177 GLU A CA 1
ATOM 1370 C C . GLU A 1 177 ? 11.604 18.092 -18.124 1.00 66.62 177 GLU A C 1
ATOM 1372 O O . GLU A 1 177 ? 12.619 18.289 -17.458 1.00 66.62 177 GLU A O 1
ATOM 1377 N N . ASP A 1 178 ? 11.532 18.395 -19.420 1.00 60.75 178 ASP A N 1
ATOM 1378 C CA . ASP A 1 178 ? 12.568 19.064 -20.200 1.00 60.75 178 ASP A CA 1
ATOM 1379 C C . ASP A 1 178 ? 11.921 20.131 -21.092 1.00 60.75 178 ASP A C 1
ATOM 1381 O O . ASP A 1 178 ? 11.270 19.825 -22.087 1.00 60.75 178 ASP A O 1
ATOM 1385 N N . ALA A 1 179 ? 12.106 21.403 -20.736 1.00 60.00 179 ALA A N 1
ATOM 1386 C CA . ALA A 1 179 ? 11.564 22.535 -21.490 1.00 60.00 179 ALA A CA 1
ATOM 1387 C C . ALA A 1 179 ? 12.209 22.717 -22.881 1.00 60.00 179 ALA A C 1
ATOM 1389 O O . ALA A 1 179 ? 11.755 23.552 -23.664 1.00 60.00 179 ALA A O 1
ATOM 1390 N N . THR A 1 180 ? 13.290 21.988 -23.182 1.00 44.41 180 THR A N 1
ATOM 1391 C CA . THR A 1 180 ? 13.982 22.029 -24.478 1.00 44.41 180 THR A CA 1
ATOM 1392 C C . THR A 1 180 ? 13.532 20.932 -25.442 1.00 44.41 180 THR A C 1
ATOM 1394 O O . THR A 1 180 ? 13.817 21.038 -26.637 1.00 44.41 180 THR A O 1
ATOM 1397 N N . ASP A 1 181 ? 12.777 19.940 -24.957 1.00 50.44 181 ASP A N 1
ATOM 1398 C CA . ASP A 1 181 ? 12.198 18.862 -25.757 1.00 50.44 181 ASP A CA 1
ATOM 1399 C C . ASP A 1 181 ? 10.670 19.041 -25.910 1.00 50.44 181 ASP A C 1
ATOM 1401 O O . ASP A 1 181 ? 9.920 18.875 -24.945 1.00 50.44 181 ASP A O 1
ATOM 1405 N N . PRO A 1 182 ? 10.164 19.345 -27.123 1.00 52.56 182 PRO A N 1
ATOM 1406 C CA . PRO A 1 182 ? 8.730 19.464 -27.391 1.00 52.56 182 PRO A CA 1
ATOM 1407 C C . PRO A 1 182 ? 7.915 18.189 -27.109 1.00 52.56 182 PRO A C 1
ATOM 1409 O O . PRO A 1 182 ? 6.704 18.287 -26.910 1.00 52.56 182 PRO A O 1
ATOM 1412 N N . GLU A 1 183 ? 8.545 17.008 -27.096 1.00 57.50 183 GLU A N 1
ATOM 1413 C CA . GLU A 1 183 ? 7.913 15.719 -26.765 1.00 57.50 183 GLU A CA 1
ATOM 1414 C C . GLU A 1 183 ? 7.937 15.407 -25.256 1.00 57.50 183 GLU A C 1
ATOM 1416 O O . GLU A 1 183 ? 7.402 14.372 -24.830 1.00 57.50 183 GLU A O 1
ATOM 1421 N N . SER A 1 184 ? 8.520 16.298 -24.442 1.00 69.88 184 SER A N 1
ATOM 1422 C CA . SER A 1 184 ? 8.637 16.129 -22.996 1.00 69.88 184 SER A CA 1
ATOM 1423 C C . SER A 1 184 ? 7.275 16.045 -22.309 1.00 69.88 184 SER A C 1
ATOM 1425 O O . SER A 1 184 ? 6.344 16.811 -22.586 1.00 69.88 184 SER A O 1
ATOM 1427 N N . VAL A 1 185 ? 7.170 15.098 -21.376 1.00 78.69 185 VAL A N 1
ATOM 1428 C CA . VAL A 1 185 ? 5.923 14.783 -20.681 1.00 78.69 185 VAL A CA 1
ATOM 1429 C C . VAL A 1 185 ? 5.574 15.897 -19.699 1.00 78.69 185 VAL A C 1
ATOM 1431 O O . VAL A 1 185 ? 6.342 16.233 -18.799 1.00 78.69 185 VAL A O 1
ATOM 1434 N N . ARG A 1 186 ? 4.361 16.424 -19.845 1.00 85.25 186 ARG A N 1
ATOM 1435 C CA . ARG A 1 186 ? 3.734 17.390 -18.945 1.00 85.25 186 ARG A CA 1
ATOM 1436 C C . ARG A 1 186 ? 3.212 16.698 -17.686 1.00 85.25 186 ARG A C 1
ATOM 1438 O O . ARG A 1 186 ? 2.323 15.845 -17.771 1.00 85.25 186 ARG A O 1
ATOM 1445 N N . LYS A 1 187 ? 3.728 17.066 -16.510 1.00 86.88 187 LYS A N 1
ATOM 1446 C CA . LYS A 1 187 ? 3.382 16.429 -15.227 1.00 86.88 187 LYS A CA 1
ATOM 1447 C C . LYS A 1 187 ? 2.913 17.448 -14.193 1.00 86.88 187 LYS A C 1
ATOM 1449 O O . LYS A 1 187 ? 3.451 18.545 -14.087 1.00 86.88 187 LYS A O 1
ATOM 1454 N N . CYS A 1 188 ? 1.918 17.068 -13.395 1.00 87.56 188 CYS A N 1
ATOM 1455 C CA . CYS A 1 188 ? 1.499 17.858 -12.240 1.00 87.56 188 CYS A CA 1
ATOM 1456 C C . CYS A 1 188 ? 2.403 17.603 -11.018 1.00 87.56 188 CYS A C 1
ATOM 1458 O O . CYS A 1 188 ? 2.971 16.507 -10.899 1.00 87.56 188 CYS A O 1
ATOM 1460 N N . PRO A 1 189 ? 2.464 18.542 -10.052 1.00 88.81 189 PRO A N 1
ATOM 1461 C CA . PRO A 1 189 ? 3.261 18.409 -8.832 1.00 88.81 189 PRO A CA 1
ATOM 1462 C C . PRO A 1 189 ? 3.012 17.108 -8.062 1.00 88.81 189 PRO A C 1
ATOM 1464 O O . PRO A 1 189 ? 3.946 16.492 -7.553 1.00 88.81 189 PRO A O 1
ATOM 1467 N N . ALA A 1 190 ? 1.761 16.640 -8.019 1.00 89.56 190 ALA A N 1
ATOM 1468 C CA . ALA A 1 190 ? 1.410 15.391 -7.350 1.00 89.56 190 ALA A CA 1
ATOM 1469 C C . ALA A 1 190 ? 2.052 14.166 -8.029 1.00 89.56 190 ALA A C 1
ATOM 1471 O O . ALA A 1 190 ? 2.611 13.308 -7.346 1.00 89.56 190 ALA A O 1
ATOM 1472 N N . CYS A 1 191 ? 2.019 14.084 -9.366 1.00 88.25 191 CYS A N 1
ATOM 1473 C CA . CYS A 1 191 ? 2.645 12.978 -10.100 1.00 88.25 191 CYS A CA 1
ATOM 1474 C C . CYS A 1 191 ? 4.168 12.995 -9.958 1.00 88.25 191 CYS A C 1
ATOM 1476 O O . CYS A 1 191 ? 4.753 11.947 -9.689 1.00 88.25 191 CYS A O 1
ATOM 1478 N N . VAL A 1 192 ? 4.787 14.177 -10.033 1.00 89.69 192 VAL A N 1
ATOM 1479 C CA . VAL A 1 192 ? 6.228 14.347 -9.786 1.00 89.69 192 VAL A CA 1
A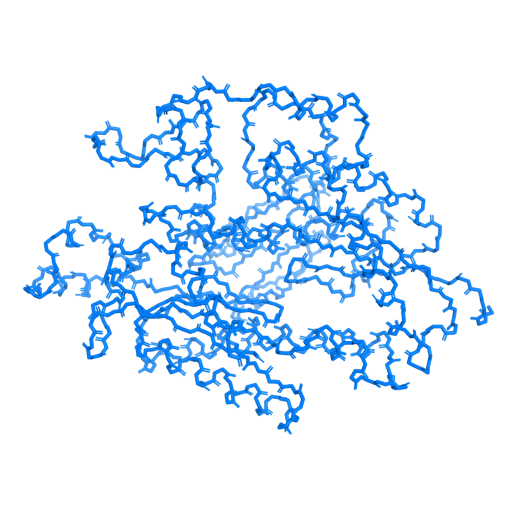TOM 1480 C C . VAL A 1 192 ? 6.596 13.889 -8.370 1.00 89.69 192 VAL A C 1
ATOM 1482 O O . VAL A 1 192 ? 7.580 13.175 -8.178 1.00 89.69 192 VAL A O 1
ATOM 1485 N N . ALA A 1 193 ? 5.781 14.222 -7.364 1.00 92.56 193 ALA A N 1
ATOM 1486 C CA . ALA A 1 193 ? 6.007 13.787 -5.987 1.00 92.56 193 ALA A CA 1
ATOM 1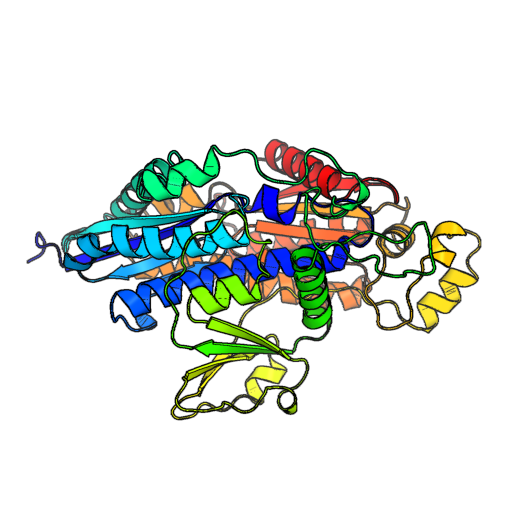487 C C . ALA A 1 193 ? 5.926 12.257 -5.816 1.00 92.56 193 ALA A C 1
ATOM 1489 O O . ALA A 1 193 ? 6.683 11.700 -5.014 1.00 92.56 193 ALA A O 1
ATOM 1490 N N . PHE A 1 194 ? 5.046 11.567 -6.553 1.00 91.94 194 PHE A N 1
ATOM 1491 C CA . PHE A 1 194 ? 4.990 10.099 -6.558 1.00 91.94 194 PHE A CA 1
ATOM 1492 C C . PHE A 1 194 ? 6.185 9.469 -7.269 1.00 91.94 194 PHE A C 1
ATOM 1494 O O . PHE A 1 194 ? 6.752 8.512 -6.748 1.00 91.94 194 PHE A O 1
ATOM 1501 N N . GLU A 1 195 ? 6.592 9.997 -8.423 1.00 89.00 195 GLU A N 1
ATOM 1502 C CA . GLU A 1 195 ? 7.782 9.513 -9.131 1.00 89.00 195 GLU A CA 1
ATOM 1503 C C . GLU A 1 195 ? 9.031 9.647 -8.260 1.00 89.00 195 GLU A C 1
ATOM 1505 O O . GLU A 1 195 ? 9.770 8.677 -8.097 1.00 89.00 195 GLU A O 1
ATOM 1510 N N . LYS A 1 196 ? 9.204 10.805 -7.609 1.00 91.12 196 LYS A N 1
ATOM 1511 C CA . LYS A 1 196 ? 10.293 11.037 -6.656 1.00 91.12 196 LYS A CA 1
ATOM 1512 C C . LYS A 1 196 ? 10.283 10.021 -5.513 1.00 91.12 196 LYS A C 1
ATOM 1514 O O . LYS A 1 196 ? 11.330 9.466 -5.197 1.00 91.12 196 LYS A O 1
ATOM 1519 N N . LEU A 1 197 ? 9.116 9.741 -4.926 1.00 93.75 197 LEU A N 1
ATOM 1520 C CA . LEU A 1 197 ? 8.985 8.729 -3.873 1.00 93.75 197 LEU A CA 1
ATOM 1521 C C . LEU A 1 197 ? 9.384 7.333 -4.380 1.00 93.75 197 LEU A C 1
ATOM 1523 O O . LEU A 1 197 ? 10.102 6.610 -3.694 1.00 93.75 197 LEU A O 1
ATOM 1527 N N . GLY A 1 198 ? 8.953 6.955 -5.585 1.00 90.69 198 GLY A N 1
ATOM 1528 C CA . GLY A 1 198 ? 9.348 5.693 -6.216 1.00 90.69 198 GLY A CA 1
ATOM 1529 C C . GLY A 1 198 ? 10.852 5.584 -6.465 1.00 90.69 198 GLY A C 1
ATOM 1530 O O . GLY A 1 198 ? 11.442 4.530 -6.229 1.00 90.69 198 GLY A O 1
ATOM 1531 N N . ASP A 1 199 ? 11.477 6.678 -6.892 1.00 88.00 199 ASP A N 1
ATOM 1532 C CA . ASP A 1 199 ? 12.918 6.760 -7.121 1.00 88.00 199 ASP A CA 1
ATOM 1533 C C . ASP A 1 199 ? 13.723 6.676 -5.814 1.00 88.00 199 ASP A C 1
ATOM 1535 O O . ASP A 1 199 ? 14.721 5.953 -5.753 1.00 88.00 199 ASP A O 1
ATOM 1539 N N . GLU A 1 200 ? 13.279 7.363 -4.756 1.00 91.62 200 GLU A N 1
ATOM 1540 C CA . GLU A 1 200 ? 13.876 7.291 -3.414 1.00 91.62 200 GLU A CA 1
ATOM 1541 C C . GLU A 1 200 ? 13.788 5.872 -2.832 1.00 91.62 200 GLU A C 1
ATOM 1543 O O . GLU A 1 200 ? 14.738 5.399 -2.203 1.00 91.62 200 GLU A O 1
ATOM 1548 N N . LEU A 1 201 ? 12.689 5.152 -3.099 1.00 92.31 201 LEU A N 1
ATOM 1549 C CA . LEU A 1 201 ? 12.503 3.773 -2.644 1.00 92.31 201 LEU A CA 1
ATOM 1550 C C . LEU A 1 201 ? 13.537 2.799 -3.207 1.00 92.31 201 LEU A C 1
ATOM 1552 O O . LEU A 1 201 ? 13.879 1.843 -2.515 1.00 92.31 201 LEU A O 1
ATOM 1556 N N . ARG A 1 202 ? 14.070 3.030 -4.415 1.00 89.25 202 ARG A N 1
ATOM 1557 C CA . ARG A 1 202 ? 15.015 2.108 -5.076 1.00 89.25 202 ARG A CA 1
ATOM 1558 C C . ARG A 1 202 ? 16.182 1.707 -4.170 1.00 89.25 202 ARG A C 1
ATOM 1560 O O . ARG A 1 202 ? 16.552 0.540 -4.134 1.00 89.25 202 ARG A O 1
ATOM 1567 N N . ASN A 1 203 ? 16.742 2.677 -3.449 1.00 88.94 203 ASN A N 1
ATOM 1568 C CA . ASN A 1 203 ? 17.910 2.493 -2.582 1.00 88.94 203 ASN A CA 1
ATOM 1569 C C . ASN A 1 203 ? 17.560 2.650 -1.094 1.00 88.94 203 ASN A C 1
ATOM 1571 O O . ASN A 1 203 ? 18.448 2.856 -0.267 1.00 88.94 203 ASN A O 1
ATOM 1575 N N . ALA A 1 204 ? 16.273 2.630 -0.755 1.00 94.38 204 ALA A N 1
ATOM 1576 C CA . ALA A 1 204 ? 15.821 2.899 0.594 1.00 94.38 204 ALA A CA 1
ATOM 1577 C C . ALA A 1 204 ? 16.196 1.769 1.551 1.00 94.38 204 ALA A C 1
ATOM 1579 O O . ALA A 1 204 ? 15.899 0.601 1.304 1.00 94.38 204 ALA A O 1
ATOM 1580 N N . ARG A 1 205 ? 16.776 2.159 2.684 1.00 95.94 205 ARG A N 1
ATOM 1581 C CA . ARG A 1 205 ? 17.087 1.281 3.819 1.00 95.94 205 ARG A CA 1
ATOM 1582 C C . ARG A 1 205 ? 16.284 1.647 5.064 1.00 95.94 205 ARG A C 1
ATOM 1584 O O . ARG A 1 205 ? 16.036 0.803 5.922 1.00 95.94 205 ARG A O 1
ATOM 1591 N N . PHE A 1 206 ? 15.810 2.892 5.139 1.00 97.25 206 PHE A N 1
ATOM 1592 C CA . PHE A 1 206 ? 15.051 3.413 6.269 1.00 97.25 206 PHE A CA 1
ATOM 1593 C C . PHE A 1 206 ? 13.830 4.224 5.832 1.00 97.25 206 PHE A C 1
ATOM 1595 O O . PHE A 1 206 ? 13.850 4.917 4.814 1.00 97.25 206 PHE A O 1
ATOM 1602 N N . VAL A 1 207 ? 12.789 4.197 6.664 1.00 97.31 207 VAL A N 1
ATOM 1603 C CA . VAL A 1 207 ? 11.621 5.082 6.586 1.00 97.31 207 VAL A CA 1
ATOM 1604 C C . VAL A 1 207 ? 11.432 5.751 7.940 1.00 97.31 207 VAL A C 1
ATOM 1606 O O . VAL A 1 207 ? 11.242 5.074 8.953 1.00 97.31 207 VAL A O 1
ATOM 1609 N N . ALA A 1 208 ? 11.475 7.079 7.972 1.00 96.44 208 ALA A N 1
ATOM 1610 C CA . ALA A 1 208 ? 11.206 7.866 9.168 1.00 96.44 208 ALA A CA 1
ATOM 1611 C C . ALA A 1 208 ? 9.785 8.439 9.117 1.00 96.44 208 ALA A C 1
ATOM 1613 O O . ALA A 1 208 ? 9.416 9.102 8.151 1.00 96.44 208 ALA A O 1
ATOM 1614 N N . LEU A 1 209 ? 9.006 8.196 10.172 1.00 96.00 209 LEU A N 1
ATOM 1615 C CA . LEU A 1 209 ? 7.671 8.747 10.390 1.00 96.00 209 LEU A CA 1
ATOM 1616 C C . LEU A 1 209 ? 7.733 9.748 11.548 1.00 96.00 209 LEU A C 1
ATOM 1618 O O . LEU A 1 209 ? 7.775 9.359 12.719 1.00 96.00 209 LEU A O 1
ATOM 1622 N N . ASP A 1 210 ? 7.742 11.033 11.223 1.00 95.00 210 ASP A N 1
ATOM 1623 C CA . ASP A 1 210 ? 7.637 12.125 12.184 1.00 95.00 210 ASP A CA 1
ATOM 1624 C C . ASP A 1 210 ? 6.175 12.365 12.546 1.00 95.00 210 ASP A C 1
ATOM 1626 O O . ASP A 1 210 ? 5.358 12.736 11.702 1.00 95.00 210 ASP A O 1
ATOM 1630 N N . LEU A 1 211 ? 5.846 12.177 13.821 1.00 93.31 211 LEU A N 1
ATOM 1631 C CA . LEU A 1 211 ? 4.528 12.473 14.362 1.00 93.31 211 LEU A CA 1
ATOM 1632 C C . LEU A 1 211 ? 4.472 13.961 14.696 1.00 93.31 21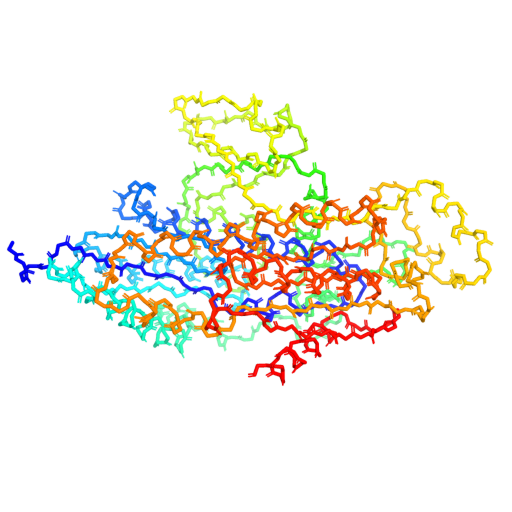1 LEU A C 1
ATOM 1634 O O . LEU A 1 211 ? 5.099 14.423 15.655 1.00 93.31 211 LEU A O 1
ATOM 1638 N N . ILE A 1 212 ? 3.718 14.691 13.882 1.00 92.50 212 ILE A N 1
ATOM 1639 C CA . ILE A 1 212 ? 3.528 16.136 13.997 1.00 92.50 212 ILE A CA 1
ATOM 1640 C C . ILE A 1 212 ? 2.093 16.451 14.419 1.00 92.50 212 ILE A C 1
ATOM 1642 O O . ILE A 1 212 ? 1.202 15.598 14.371 1.00 92.50 212 ILE A O 1
ATOM 1646 N N . GLU A 1 213 ? 1.873 17.682 14.861 1.00 90.06 213 GLU A N 1
ATOM 1647 C CA . GLU A 1 213 ? 0.528 18.187 15.103 1.00 90.06 213 GLU A CA 1
ATOM 1648 C C . GLU A 1 213 ? -0.197 18.367 13.764 1.00 90.06 213 GLU A C 1
ATOM 1650 O O . GLU A 1 213 ? 0.326 18.998 12.845 1.00 90.06 213 GLU A O 1
ATOM 1655 N N . SER A 1 214 ? -1.379 17.765 13.640 1.00 88.00 214 SER A N 1
ATOM 1656 C CA . SER A 1 214 ? -2.243 17.929 12.471 1.00 88.00 214 SER A CA 1
ATOM 1657 C C . SER A 1 214 ? -2.976 19.261 12.552 1.00 88.00 214 SER A C 1
ATOM 1659 O O . SER A 1 214 ? -3.597 19.549 13.577 1.00 88.00 214 SER A O 1
ATOM 1661 N N . GLN A 1 215 ? -2.975 20.027 11.465 1.00 85.50 215 GLN A N 1
ATOM 1662 C CA . GLN A 1 215 ? -3.805 21.223 11.357 1.00 85.50 215 GLN A CA 1
ATOM 1663 C C . GLN A 1 215 ? -5.164 20.881 10.729 1.00 85.50 215 GLN A C 1
ATOM 1665 O O . GLN A 1 215 ? -5.216 20.028 9.840 1.00 85.50 215 GLN A O 1
ATOM 1670 N N . PRO A 1 216 ? -6.265 21.519 11.169 1.00 86.44 216 PRO A N 1
ATOM 1671 C CA . PRO A 1 216 ? -7.562 21.357 10.525 1.00 86.44 216 PRO A CA 1
ATOM 1672 C C . PRO A 1 216 ? -7.492 21.733 9.043 1.00 86.44 216 PRO A C 1
ATOM 1674 O O . PRO A 1 216 ? -7.022 22.816 8.694 1.00 86.44 216 PRO A O 1
ATOM 1677 N N . VAL A 1 217 ? -7.982 20.846 8.179 1.00 91.31 217 VAL A N 1
ATOM 1678 C CA . VAL A 1 217 ? -8.078 21.108 6.741 1.00 91.31 217 VAL A CA 1
ATOM 1679 C C . VAL A 1 217 ? -9.359 21.883 6.464 1.00 91.31 217 VAL A C 1
ATOM 1681 O O . VAL A 1 217 ? -10.450 21.430 6.814 1.00 91.31 217 VAL A O 1
ATOM 1684 N N . VAL A 1 218 ? -9.219 23.038 5.817 1.00 89.62 218 VAL A N 1
ATOM 1685 C CA . VAL A 1 218 ? -10.340 23.788 5.244 1.00 89.62 218 VAL A CA 1
ATOM 1686 C C . VAL A 1 218 ? -10.488 23.357 3.791 1.00 89.62 218 VAL A C 1
ATOM 1688 O O . VAL A 1 218 ? -9.519 23.407 3.037 1.00 89.62 218 VAL A O 1
ATOM 1691 N N . LEU A 1 219 ? -11.685 22.902 3.419 1.00 90.38 219 LEU A N 1
ATOM 1692 C CA . LEU A 1 219 ? -11.956 22.449 2.061 1.00 90.38 219 LEU A CA 1
ATOM 1693 C C . LEU A 1 219 ? -12.106 23.650 1.121 1.00 90.38 219 LEU A C 1
ATOM 1695 O O . LEU A 1 219 ? -13.038 24.443 1.261 1.00 90.38 219 LEU A O 1
ATOM 1699 N N . ASP A 1 220 ? -11.203 23.737 0.153 1.00 89.06 220 ASP A N 1
ATOM 1700 C CA . ASP A 1 220 ? -11.220 24.704 -0.936 1.00 89.06 220 ASP A CA 1
ATOM 1701 C C . ASP A 1 220 ? -10.872 23.979 -2.242 1.00 89.06 220 ASP A C 1
ATOM 1703 O O . ASP A 1 220 ? -9.701 23.773 -2.600 1.00 89.06 220 ASP A O 1
ATOM 1707 N N . LEU A 1 221 ? -11.921 23.543 -2.946 1.00 85.50 221 LEU A N 1
ATOM 1708 C CA . LEU A 1 221 ? -11.771 22.820 -4.206 1.00 85.50 221 LEU A CA 1
ATOM 1709 C C . LEU A 1 221 ? -11.341 23.716 -5.377 1.00 85.50 221 LEU A C 1
ATOM 1711 O O . LEU A 1 221 ? -11.032 23.183 -6.440 1.00 85.50 221 LEU A O 1
ATOM 1715 N N . SER A 1 222 ? -11.276 25.041 -5.183 1.00 80.69 222 SER A N 1
ATOM 1716 C CA . SER A 1 222 ? -10.750 25.971 -6.189 1.00 80.69 222 SER A CA 1
ATOM 1717 C C . SER A 1 222 ? -9.221 25.993 -6.241 1.00 80.69 222 SER A C 1
ATOM 1719 O O . SER A 1 222 ? -8.650 26.342 -7.267 1.00 80.69 222 SER A O 1
ATOM 1721 N N . GLN A 1 223 ? -8.549 25.588 -5.158 1.00 79.50 223 GLN A N 1
ATOM 1722 C CA . GLN A 1 223 ? -7.089 25.516 -5.121 1.00 79.50 223 GLN A CA 1
ATOM 1723 C C . GLN A 1 223 ? -6.548 24.350 -5.958 1.00 79.50 223 GLN A C 1
ATOM 1725 O O . GLN A 1 223 ? -7.277 23.460 -6.391 1.00 79.50 223 GLN A O 1
ATOM 1730 N N . SER A 1 224 ? -5.238 24.315 -6.174 1.00 71.31 224 SER A N 1
ATOM 1731 C CA . SER A 1 224 ? -4.591 23.183 -6.837 1.00 71.31 224 SER A CA 1
ATOM 1732 C C . SER A 1 224 ? -4.528 21.931 -5.943 1.00 71.31 224 SER A C 1
ATOM 1734 O O . SER A 1 224 ? -4.644 21.993 -4.717 1.00 71.31 224 SER A O 1
ATOM 1736 N N . TYR A 1 225 ? -4.343 20.771 -6.578 1.00 78.00 225 TYR A N 1
ATOM 1737 C CA . TYR A 1 225 ? -4.133 19.487 -5.905 1.00 78.00 225 TYR A CA 1
ATOM 1738 C C . TYR A 1 225 ? -2.897 19.548 -5.004 1.00 78.00 225 TYR A C 1
ATOM 1740 O O . TYR A 1 225 ? -1.881 20.134 -5.375 1.00 78.00 225 TYR A O 1
ATOM 1748 N N . GLY A 1 226 ? -2.967 18.884 -3.850 1.00 86.00 226 GLY A N 1
ATOM 1749 C CA . GLY A 1 226 ? -1.787 18.692 -3.011 1.00 86.00 226 GLY A CA 1
ATOM 1750 C C . GLY A 1 226 ? -0.959 17.490 -3.438 1.00 86.00 226 GLY A C 1
ATOM 1751 O O . GLY A 1 226 ? -1.372 16.648 -4.237 1.00 86.00 226 GLY A O 1
ATOM 1752 N N . THR A 1 227 ? 0.219 17.396 -2.846 1.00 92.75 227 THR A N 1
ATOM 1753 C CA . THR A 1 227 ? 1.091 16.232 -2.932 1.00 92.75 227 THR A CA 1
ATOM 1754 C C . THR A 1 227 ? 0.701 15.180 -1.891 1.00 92.75 227 THR A C 1
ATOM 1756 O O . THR A 1 227 ? -0.096 15.419 -0.979 1.00 92.75 227 THR A O 1
ATOM 1759 N N . TRP A 1 228 ? 1.291 13.988 -1.985 1.00 95.06 228 TRP A N 1
ATOM 1760 C CA . TRP A 1 228 ? 1.087 12.963 -0.964 1.00 95.06 228 TRP A CA 1
ATOM 1761 C C . TRP A 1 228 ? 1.604 13.401 0.412 1.00 95.06 228 TRP A C 1
ATOM 1763 O O . TRP A 1 228 ? 1.033 13.010 1.432 1.00 95.06 228 TRP A O 1
ATOM 1773 N N . GLN A 1 229 ? 2.647 14.235 0.452 1.00 96.12 229 GLN A N 1
ATOM 1774 C CA . GLN A 1 229 ? 3.205 14.795 1.678 1.00 96.12 229 GLN A CA 1
ATOM 1775 C C . GLN A 1 229 ? 2.184 15.677 2.398 1.00 96.12 229 GLN A C 1
ATOM 1777 O O . GLN A 1 229 ? 2.077 15.587 3.620 1.00 96.12 229 GLN A O 1
ATOM 1782 N N . ASP A 1 230 ? 1.421 16.479 1.651 1.00 94.94 230 ASP A N 1
ATOM 1783 C CA . ASP A 1 230 ? 0.401 17.374 2.208 1.00 94.94 230 ASP A CA 1
ATOM 1784 C C . ASP A 1 230 ? -0.715 16.575 2.888 1.00 94.94 230 ASP A C 1
ATOM 1786 O O . ASP A 1 230 ? -1.099 16.876 4.018 1.00 94.94 230 ASP A O 1
ATOM 1790 N N . VAL A 1 231 ? -1.148 15.472 2.265 1.00 95.75 231 VAL A N 1
ATOM 1791 C CA . VAL A 1 231 ? -2.142 14.561 2.855 1.00 95.75 231 VAL A CA 1
ATOM 1792 C C . VAL A 1 231 ? -1.638 13.948 4.155 1.00 95.75 231 VAL A C 1
ATOM 1794 O O . VAL A 1 231 ? -2.338 13.969 5.167 1.00 95.75 231 VAL A O 1
ATOM 1797 N N . LEU A 1 232 ? -0.425 13.387 4.152 1.00 96.94 232 LEU A N 1
ATOM 1798 C CA . LEU A 1 232 ? 0.116 12.762 5.359 1.00 96.94 232 LEU A CA 1
ATOM 1799 C C . LEU A 1 232 ? 0.322 13.804 6.468 1.00 96.94 232 LEU A C 1
ATOM 1801 O O . LEU A 1 232 ? 0.022 13.524 7.631 1.00 96.94 232 LEU A O 1
ATOM 1805 N N . ALA A 1 233 ? 0.760 15.017 6.116 1.00 95.62 233 ALA A N 1
ATOM 1806 C CA . ALA A 1 233 ? 0.946 16.112 7.059 1.00 95.62 233 ALA A CA 1
ATOM 1807 C C . ALA A 1 233 ? -0.383 16.590 7.663 1.00 95.62 233 ALA A C 1
ATOM 1809 O O . ALA A 1 233 ? -0.453 16.787 8.879 1.00 95.62 233 ALA A O 1
ATOM 1810 N N . ALA A 1 234 ? -1.449 16.691 6.861 1.00 95.69 234 ALA A N 1
ATOM 1811 C CA . ALA A 1 234 ? -2.810 16.954 7.337 1.00 95.69 234 ALA A CA 1
ATOM 1812 C C . ALA A 1 234 ? -3.291 15.872 8.321 1.00 95.69 234 ALA A C 1
ATOM 1814 O O . ALA A 1 234 ? -3.959 16.164 9.312 1.00 95.69 234 ALA A O 1
ATOM 1815 N N . LEU A 1 235 ? -2.856 14.628 8.118 1.00 96.62 235 LEU A N 1
ATOM 1816 C CA . LEU A 1 235 ? -3.067 13.499 9.029 1.00 96.62 235 LEU A CA 1
ATOM 1817 C C . LEU A 1 235 ? -1.989 13.403 10.129 1.00 96.62 235 LEU A C 1
ATOM 1819 O O . LEU A 1 235 ? -1.853 12.386 10.815 1.00 96.62 235 LEU A O 1
ATOM 1823 N N . GLY A 1 236 ? -1.210 14.464 10.343 1.00 95.44 236 GLY A N 1
ATOM 1824 C CA . GLY A 1 236 ? -0.244 14.597 11.432 1.00 95.44 236 GLY A CA 1
ATOM 1825 C C . GLY A 1 236 ? 0.949 13.643 11.342 1.00 95.44 236 GLY A C 1
ATOM 1826 O O . GLY A 1 236 ? 1.450 13.203 12.381 1.00 95.44 236 GLY A O 1
ATOM 1827 N N . THR A 1 237 ? 1.373 13.289 10.127 1.00 95.44 237 THR A N 1
ATOM 1828 C CA . THR A 1 237 ? 2.531 12.426 9.859 1.00 95.44 237 THR A CA 1
ATOM 1829 C C . THR A 1 237 ? 3.387 13.016 8.740 1.00 95.44 237 THR A C 1
ATOM 1831 O O . THR A 1 237 ? 2.902 13.273 7.647 1.00 95.44 237 THR A O 1
ATOM 1834 N N . ARG A 1 238 ? 4.690 13.190 8.962 1.00 95.50 238 ARG A N 1
ATOM 1835 C CA . ARG A 1 238 ? 5.648 13.513 7.894 1.00 95.50 238 ARG A CA 1
ATOM 1836 C C . ARG A 1 238 ? 6.550 12.311 7.651 1.00 95.50 238 ARG A C 1
ATOM 1838 O O . ARG A 1 238 ? 7.038 11.716 8.606 1.00 95.50 238 ARG A O 1
ATOM 1845 N N . VAL A 1 239 ? 6.763 11.960 6.386 1.00 95.94 239 VAL A N 1
ATOM 1846 C CA . VAL A 1 239 ? 7.532 10.768 6.007 1.00 95.94 239 VAL A CA 1
ATOM 1847 C C . VAL A 1 239 ? 8.790 11.155 5.249 1.00 95.94 239 VAL A C 1
ATOM 1849 O O . VAL A 1 239 ? 8.755 12.049 4.406 1.00 95.94 239 VAL A O 1
ATOM 1852 N N . GLN A 1 240 ? 9.888 10.469 5.554 1.00 95.44 240 GLN A N 1
ATOM 1853 C CA . GLN A 1 240 ? 11.152 10.542 4.823 1.00 95.44 240 GLN A CA 1
ATOM 1854 C C . GLN A 1 240 ? 11.635 9.126 4.510 1.00 95.44 240 GLN A C 1
ATOM 1856 O O . GLN A 1 240 ? 11.558 8.240 5.364 1.00 95.44 240 GLN A O 1
ATOM 1861 N N . VAL A 1 241 ? 12.143 8.932 3.297 1.00 96.12 241 VAL A N 1
ATOM 1862 C CA . VAL A 1 241 ? 12.756 7.686 2.835 1.00 96.12 241 VAL A CA 1
ATOM 1863 C C . VAL A 1 241 ? 14.258 7.931 2.704 1.00 96.12 241 VAL A C 1
ATOM 1865 O O . VAL A 1 241 ? 14.671 8.900 2.072 1.00 96.12 241 VAL A O 1
ATOM 1868 N N . CYS A 1 242 ? 15.078 7.096 3.342 1.00 95.81 242 CYS A N 1
ATOM 1869 C CA . CYS A 1 242 ? 16.519 7.326 3.455 1.00 95.81 242 CYS A CA 1
ATOM 1870 C C . CYS A 1 242 ? 17.314 6.081 3.045 1.00 95.81 242 CYS A C 1
ATOM 1872 O O . CYS A 1 242 ? 16.972 4.955 3.418 1.00 95.81 242 CYS A O 1
ATOM 1874 N N . SER A 1 243 ? 18.407 6.289 2.310 1.00 94.81 243 SER A N 1
ATOM 1875 C CA . SER A 1 243 ? 19.356 5.237 1.925 1.00 94.81 243 SER A CA 1
ATOM 1876 C C . SER A 1 243 ? 20.362 4.898 3.019 1.00 94.81 243 SER A C 1
ATOM 1878 O O . SER A 1 243 ? 20.891 3.791 3.039 1.00 94.81 243 SER A O 1
ATOM 1880 N N . ALA A 1 244 ? 20.638 5.828 3.930 1.00 94.62 244 ALA A N 1
ATOM 1881 C CA . ALA A 1 244 ? 21.549 5.606 5.039 1.00 94.62 244 ALA A CA 1
ATOM 1882 C C . ALA A 1 244 ? 21.073 6.315 6.311 1.00 94.62 244 ALA A C 1
ATOM 1884 O O . ALA A 1 244 ? 20.301 7.275 6.261 1.00 94.62 244 ALA A O 1
ATOM 1885 N N . LEU A 1 245 ? 21.539 5.842 7.469 1.00 93.00 245 LEU A N 1
ATOM 1886 C CA . LEU A 1 245 ? 21.093 6.356 8.762 1.00 93.00 245 LEU A CA 1
ATOM 1887 C C . LEU A 1 245 ? 21.489 7.827 8.967 1.00 93.00 245 LEU A C 1
ATOM 1889 O O . LEU A 1 245 ? 20.727 8.585 9.560 1.00 93.00 245 LEU A O 1
ATOM 1893 N N . GLN A 1 246 ? 22.645 8.251 8.448 1.00 92.69 246 GLN A N 1
ATOM 1894 C CA . GLN A 1 246 ? 23.088 9.649 8.511 1.00 92.69 246 GLN A CA 1
ATOM 1895 C C . GLN A 1 246 ? 22.227 10.609 7.678 1.00 92.69 246 GLN A C 1
ATOM 1897 O O . GLN A 1 246 ? 22.235 11.808 7.950 1.00 92.69 246 GLN A O 1
ATOM 1902 N N . ASP A 1 247 ? 21.482 10.092 6.696 1.00 92.50 247 ASP A N 1
ATOM 1903 C CA . ASP A 1 247 ? 20.591 10.896 5.854 1.00 92.50 247 ASP A CA 1
ATOM 1904 C C . ASP A 1 247 ? 19.270 11.199 6.573 1.00 92.50 247 ASP A C 1
ATOM 1906 O O . ASP A 1 247 ? 18.509 12.060 6.133 1.00 92.50 247 ASP A O 1
ATOM 1910 N N . VAL A 1 248 ? 18.988 10.501 7.683 1.00 90.00 248 VAL A N 1
ATOM 1911 C CA . VAL A 1 248 ? 17.795 10.718 8.501 1.00 90.00 248 VAL A CA 1
ATOM 1912 C C . VAL A 1 248 ? 17.900 12.099 9.166 1.00 90.00 248 VAL A C 1
ATOM 1914 O O . VAL A 1 248 ? 18.737 12.293 10.054 1.00 90.00 248 VAL A O 1
ATOM 1917 N N . PRO A 1 249 ? 17.043 13.072 8.800 1.00 85.81 249 PRO A N 1
ATOM 1918 C CA . PRO A 1 249 ? 17.124 14.437 9.309 1.00 85.81 249 PRO A CA 1
ATOM 1919 C C . PRO A 1 249 ? 17.024 14.486 10.830 1.00 85.81 249 PRO A C 1
ATOM 1921 O O . PRO A 1 249 ? 16.220 13.764 11.422 1.00 85.81 249 PRO A O 1
ATOM 1924 N N . GLN A 1 250 ? 17.776 15.373 11.482 1.00 80.62 250 GLN A N 1
ATOM 1925 C CA . GLN A 1 250 ? 17.634 15.561 12.925 1.00 80.62 250 GLN A CA 1
ATOM 1926 C C . GLN A 1 250 ? 16.211 16.007 13.276 1.00 80.62 250 GLN A C 1
ATOM 1928 O O . GLN A 1 250 ? 15.624 16.862 12.611 1.00 80.62 250 GLN A O 1
ATOM 1933 N N . MET A 1 251 ? 15.651 15.426 14.336 1.00 77.69 251 MET A N 1
ATOM 1934 C CA . MET A 1 251 ? 14.342 15.840 14.828 1.00 77.69 251 MET A CA 1
ATOM 1935 C C . MET A 1 251 ? 14.419 17.265 15.374 1.00 77.69 251 MET A C 1
ATOM 1937 O O . MET A 1 251 ? 15.192 17.545 16.289 1.00 77.69 251 MET A O 1
ATOM 1941 N N . THR A 1 252 ? 13.583 18.155 14.848 1.00 66.88 252 THR A N 1
ATOM 1942 C CA . THR A 1 252 ? 13.428 19.513 15.367 1.00 66.88 252 THR A CA 1
ATOM 1943 C C . THR A 1 252 ? 12.251 19.569 16.350 1.00 66.88 252 THR A C 1
ATOM 1945 O O . THR A 1 252 ? 11.171 19.036 16.099 1.00 66.88 252 THR A O 1
ATOM 1948 N N . GLY A 1 253 ? 12.448 20.207 17.507 1.00 70.94 253 GLY A N 1
ATOM 1949 C CA . GLY A 1 253 ? 11.384 20.441 18.492 1.00 70.94 253 GLY A CA 1
ATOM 1950 C C . GLY A 1 253 ? 11.032 19.244 19.389 1.00 70.94 253 GLY A C 1
ATOM 1951 O O . GLY A 1 253 ? 11.886 18.434 19.750 1.00 70.94 253 GLY A O 1
ATOM 1952 N N . GLN A 1 254 ? 9.767 19.177 19.828 1.00 74.31 254 GLN A N 1
ATOM 1953 C CA . GLN A 1 254 ? 9.282 18.178 20.797 1.00 74.31 254 GLN A CA 1
ATOM 1954 C C . GLN A 1 254 ? 8.517 16.987 20.192 1.00 74.31 254 GLN A C 1
ATOM 1956 O O . GLN A 1 254 ? 7.888 16.227 20.930 1.00 74.31 254 GLN A O 1
ATOM 1961 N N . GLY A 1 255 ? 8.588 16.806 18.872 1.00 83.38 255 GLY A N 1
ATOM 1962 C CA . GLY A 1 255 ? 7.915 15.711 18.172 1.00 83.38 255 GLY A CA 1
ATOM 1963 C C . GLY A 1 255 ? 8.384 14.318 18.606 1.00 83.38 255 GLY A C 1
ATOM 1964 O O . GLY A 1 255 ? 9.400 14.154 19.288 1.00 83.38 255 GLY A O 1
ATOM 1965 N N . ARG A 1 256 ? 7.631 13.297 18.194 1.00 92.62 256 ARG A N 1
ATOM 1966 C CA . ARG A 1 256 ? 7.996 11.877 18.332 1.00 92.62 256 ARG A CA 1
ATOM 1967 C C . ARG A 1 256 ? 8.249 11.300 16.943 1.00 92.62 256 ARG A C 1
ATOM 1969 O O . ARG A 1 256 ? 7.579 11.700 15.998 1.00 92.62 256 ARG A O 1
ATOM 1976 N N . ARG A 1 257 ? 9.167 10.345 16.825 1.00 95.00 257 ARG A N 1
ATOM 1977 C CA . ARG A 1 257 ? 9.484 9.667 15.564 1.00 95.00 257 ARG A CA 1
ATOM 1978 C C . ARG A 1 257 ? 9.370 8.158 15.702 1.00 95.00 257 ARG A C 1
ATOM 1980 O O . ARG A 1 257 ? 9.700 7.595 16.746 1.00 95.00 257 ARG A O 1
ATOM 1987 N N . VAL A 1 258 ? 8.956 7.515 14.617 1.00 95.94 258 VAL A N 1
ATOM 1988 C CA . VAL A 1 258 ? 9.147 6.082 14.389 1.00 95.94 258 VAL A CA 1
ATOM 1989 C C . VAL A 1 258 ? 10.128 5.911 13.232 1.00 95.94 258 VAL A C 1
ATOM 1991 O O . VAL A 1 258 ? 9.877 6.426 12.149 1.00 95.94 258 VAL A O 1
ATOM 1994 N N . LEU A 1 259 ? 11.242 5.220 13.452 1.00 97.06 259 LEU A N 1
ATOM 1995 C CA . LEU A 1 259 ? 12.239 4.921 12.425 1.00 97.06 259 LEU A CA 1
ATOM 1996 C C . LEU A 1 259 ? 12.224 3.424 12.109 1.00 97.06 259 LEU A C 1
ATOM 1998 O O . LEU A 1 259 ? 12.438 2.592 12.988 1.00 97.06 259 LEU A O 1
ATOM 2002 N N . LEU A 1 260 ? 11.947 3.082 10.857 1.00 97.38 260 LEU A N 1
ATOM 2003 C CA . LEU A 1 260 ? 11.748 1.709 10.410 1.00 97.38 260 LEU A CA 1
ATOM 2004 C C . LEU A 1 260 ? 12.860 1.310 9.441 1.00 97.38 260 LEU A C 1
ATOM 2006 O O . LEU A 1 260 ? 13.058 1.992 8.441 1.00 97.38 260 LEU A O 1
ATOM 2010 N N . ALA A 1 261 ? 13.557 0.210 9.718 1.00 97.25 261 ALA A N 1
ATOM 2011 C CA . ALA A 1 261 ? 14.471 -0.422 8.769 1.00 97.25 261 ALA A CA 1
ATOM 2012 C C . ALA A 1 261 ? 13.682 -1.230 7.726 1.00 97.25 261 ALA A C 1
ATOM 2014 O O . ALA A 1 261 ? 12.664 -1.850 8.058 1.00 97.25 261 ALA A O 1
ATOM 2015 N N . LEU A 1 262 ? 14.158 -1.226 6.481 1.00 95.19 262 LEU A N 1
ATOM 2016 C CA . LEU A 1 262 ? 13.569 -1.934 5.338 1.00 95.19 262 LEU A CA 1
ATOM 2017 C C . LEU A 1 262 ? 14.315 -3.224 4.973 1.00 95.19 262 LEU A C 1
ATOM 2019 O O . LEU A 1 262 ? 13.753 -4.074 4.282 1.00 95.19 262 LEU A O 1
ATOM 2023 N N . ASP A 1 263 ? 15.529 -3.395 5.489 1.00 92.25 263 ASP A N 1
ATOM 2024 C CA . ASP A 1 263 ? 16.349 -4.598 5.376 1.00 92.25 263 ASP A CA 1
ATOM 2025 C C . ASP A 1 263 ? 16.872 -5.033 6.751 1.00 92.25 263 ASP A C 1
ATOM 2027 O O . ASP A 1 263 ? 16.820 -4.274 7.725 1.00 92.25 263 ASP A O 1
ATOM 2031 N N . ASP A 1 264 ? 17.313 -6.285 6.843 1.00 90.31 264 ASP A N 1
ATOM 2032 C CA . ASP A 1 264 ? 17.690 -6.903 8.115 1.00 90.31 264 ASP A CA 1
ATOM 2033 C C . ASP A 1 264 ? 19.029 -6.366 8.643 1.00 90.31 264 ASP A C 1
ATOM 2035 O O . ASP A 1 264 ? 19.177 -6.191 9.855 1.00 90.31 264 ASP A O 1
ATOM 2039 N N . ASP A 1 265 ? 19.961 -6.006 7.755 1.00 91.94 265 ASP A N 1
ATOM 2040 C CA . ASP A 1 265 ? 21.243 -5.402 8.134 1.00 91.94 265 ASP A CA 1
ATOM 2041 C C . ASP A 1 265 ? 21.017 -4.046 8.822 1.00 91.94 265 ASP A C 1
ATOM 2043 O O . ASP A 1 265 ? 21.582 -3.760 9.882 1.00 91.94 265 ASP A O 1
ATOM 2047 N N . SER A 1 266 ? 20.106 -3.235 8.279 1.00 94.81 266 SER A N 1
ATOM 2048 C CA . SER A 1 266 ? 19.724 -1.939 8.836 1.00 94.81 266 SER A CA 1
ATOM 2049 C C . SER A 1 266 ? 19.048 -2.019 10.200 1.00 94.81 266 SER A C 1
ATOM 2051 O O . SER A 1 266 ? 19.140 -1.060 10.968 1.00 94.81 266 SER A O 1
ATOM 2053 N N . VAL A 1 267 ? 18.405 -3.136 10.563 1.00 94.75 267 VAL A N 1
ATOM 2054 C CA . VAL A 1 267 ? 17.825 -3.300 11.911 1.00 94.75 267 VAL A CA 1
ATOM 2055 C C . VAL A 1 267 ? 18.912 -3.193 12.981 1.00 94.75 267 VAL A C 1
ATOM 2057 O O . VAL A 1 267 ? 18.696 -2.562 14.018 1.00 94.75 267 VAL A O 1
ATOM 2060 N N . GLY A 1 268 ? 20.096 -3.755 12.717 1.00 93.94 268 GLY A N 1
ATOM 2061 C CA . GLY A 1 268 ? 21.237 -3.726 13.634 1.00 93.94 268 GLY A CA 1
ATOM 2062 C C . GLY A 1 268 ? 21.794 -2.321 13.893 1.00 93.94 268 GLY A C 1
ATOM 2063 O O . GLY A 1 268 ? 22.440 -2.093 14.922 1.00 93.94 268 GLY A O 1
ATOM 2064 N N . GLU A 1 269 ? 21.506 -1.363 13.011 1.00 94.38 269 GLU A N 1
ATOM 2065 C CA . GLU A 1 269 ? 21.938 0.035 13.113 1.00 94.38 269 GLU A CA 1
ATOM 2066 C C . GLU A 1 269 ? 21.016 0.871 14.024 1.00 94.38 269 GLU A C 1
ATOM 2068 O O . GLU A 1 269 ? 21.438 1.877 14.597 1.00 94.38 269 GLU A O 1
ATOM 2073 N N . LEU A 1 270 ? 19.762 0.448 14.217 1.00 95.56 270 LEU A N 1
ATOM 2074 C CA . LEU A 1 270 ? 18.748 1.242 14.909 1.00 95.56 270 LEU A CA 1
ATOM 2075 C C . LEU A 1 270 ? 18.918 1.251 16.433 1.00 95.56 270 LEU A C 1
ATOM 2077 O O . LEU A 1 270 ? 19.184 0.227 17.065 1.00 95.56 270 LEU A O 1
ATOM 2081 N N . ARG A 1 271 ? 18.706 2.413 17.060 1.00 94.62 271 ARG A N 1
ATOM 2082 C CA . ARG A 1 271 ? 18.724 2.573 18.523 1.00 94.62 271 ARG A CA 1
ATOM 2083 C C . ARG A 1 271 ? 17.478 3.335 18.987 1.00 94.62 271 ARG A C 1
ATOM 2085 O O . ARG A 1 271 ? 17.265 4.453 18.517 1.00 94.62 271 ARG A O 1
ATOM 2092 N N . PRO A 1 272 ? 16.647 2.767 19.884 1.00 95.69 272 PRO A N 1
ATOM 2093 C CA . PRO A 1 272 ? 15.512 3.491 20.441 1.00 95.69 272 PRO A CA 1
ATOM 2094 C C . PRO A 1 272 ? 15.984 4.631 21.348 1.00 95.69 272 PRO A C 1
ATOM 2096 O O . PRO A 1 272 ? 17.076 4.595 21.916 1.00 95.69 272 PRO A O 1
ATOM 2099 N N . GLY A 1 273 ? 15.124 5.627 21.530 1.00 92.94 273 GLY A N 1
ATOM 2100 C CA . GLY A 1 273 ? 15.349 6.746 22.439 1.00 92.94 273 GLY A CA 1
ATOM 2101 C C . GLY A 1 273 ? 14.037 7.271 23.014 1.00 92.94 273 GLY A C 1
ATOM 2102 O O . GLY A 1 273 ? 12.956 6.844 22.622 1.00 92.94 273 GLY A O 1
ATOM 2103 N N . ALA A 1 274 ? 14.112 8.246 23.922 1.00 91.19 274 ALA A N 1
ATOM 2104 C CA . ALA A 1 274 ? 12.936 8.754 24.644 1.00 91.19 274 ALA A CA 1
ATOM 2105 C C . ALA A 1 274 ? 11.798 9.271 23.735 1.00 91.19 274 ALA A C 1
ATOM 2107 O O . ALA A 1 274 ? 10.633 9.252 24.124 1.00 91.19 274 ALA A O 1
ATOM 2108 N N . ARG A 1 275 ? 12.129 9.746 22.527 1.00 92.12 275 ARG A N 1
ATOM 2109 C CA . ARG A 1 275 ? 11.174 10.233 21.512 1.00 92.12 275 ARG A CA 1
ATOM 2110 C C . ARG A 1 275 ? 11.314 9.520 20.168 1.00 92.12 275 ARG A C 1
ATOM 2112 O O . ARG A 1 275 ? 10.754 9.979 19.177 1.00 92.12 275 ARG A O 1
ATOM 2119 N N . LEU A 1 276 ? 12.054 8.415 20.146 1.00 94.00 276 LEU A N 1
ATOM 2120 C CA . LEU A 1 276 ? 12.366 7.649 18.949 1.00 94.00 276 LEU A CA 1
ATOM 2121 C C . LEU A 1 276 ? 12.018 6.181 19.188 1.00 94.00 276 LEU A C 1
ATOM 2123 O O . LEU A 1 276 ? 12.733 5.471 19.895 1.00 94.00 276 LEU A O 1
ATOM 2127 N N . ALA A 1 277 ? 10.928 5.731 18.577 1.00 95.31 277 ALA A N 1
ATOM 2128 C CA . ALA A 1 277 ? 10.660 4.311 18.418 1.00 95.31 277 ALA A CA 1
ATOM 2129 C C . ALA A 1 277 ? 11.406 3.796 17.184 1.00 95.31 277 ALA A C 1
ATOM 2131 O O . ALA A 1 277 ? 11.510 4.503 16.181 1.00 95.31 277 ALA A O 1
ATOM 2132 N N . VAL A 1 278 ? 11.899 2.563 17.250 1.00 96.62 278 VAL A N 1
ATOM 2133 C CA . VAL A 1 278 ? 12.561 1.900 16.123 1.00 96.62 278 VAL A CA 1
ATOM 2134 C C . VAL A 1 278 ? 11.901 0.560 15.832 1.00 96.62 278 VAL A C 1
ATOM 2136 O O . VAL A 1 278 ? 11.327 -0.047 16.737 1.00 96.62 278 VAL A O 1
ATOM 2139 N N . GLY A 1 279 ? 11.973 0.091 14.591 1.00 95.56 279 GLY A N 1
ATOM 2140 C CA . GLY A 1 279 ? 11.415 -1.206 14.219 1.00 95.56 279 GLY A CA 1
ATOM 2141 C C . GLY A 1 279 ? 11.801 -1.659 12.818 1.00 95.56 279 GLY A C 1
ATOM 2142 O O . GLY A 1 279 ? 12.579 -1.007 12.126 1.00 95.56 279 GLY A O 1
ATOM 2143 N N . ARG A 1 280 ? 11.226 -2.787 12.403 1.00 94.38 280 ARG A N 1
ATOM 2144 C CA . ARG A 1 280 ? 11.336 -3.345 11.053 1.00 94.38 280 ARG A CA 1
ATOM 2145 C C . ARG A 1 280 ? 10.020 -3.117 10.318 1.00 94.38 280 ARG A C 1
ATOM 2147 O O . ARG A 1 280 ? 8.962 -3.395 10.876 1.00 94.38 280 ARG A O 1
ATOM 2154 N N . ARG A 1 281 ? 10.084 -2.650 9.073 1.00 94.06 281 ARG A N 1
ATOM 2155 C CA . ARG A 1 281 ? 8.945 -2.633 8.149 1.00 94.06 281 ARG A CA 1
ATOM 2156 C C . ARG A 1 281 ? 9.240 -3.567 6.996 1.00 94.06 281 ARG A C 1
ATOM 2158 O O . ARG A 1 281 ? 10.192 -3.306 6.270 1.00 94.06 281 ARG A O 1
ATOM 2165 N N . LEU A 1 282 ? 8.439 -4.613 6.828 1.00 92.69 282 LEU A N 1
ATOM 2166 C CA . LEU A 1 282 ? 8.534 -5.498 5.670 1.00 92.69 282 LEU A CA 1
ATOM 2167 C C . LEU A 1 282 ? 8.120 -4.738 4.405 1.00 92.69 282 LEU A C 1
ATOM 2169 O O . LEU A 1 282 ? 7.162 -3.967 4.419 1.00 92.69 282 LEU A O 1
ATOM 2173 N N . LEU A 1 283 ? 8.896 -4.900 3.337 1.00 92.19 283 LEU A N 1
ATOM 2174 C CA . LEU A 1 283 ? 8.646 -4.250 2.060 1.00 92.19 283 LEU A CA 1
ATOM 2175 C C . LEU A 1 283 ? 9.313 -5.058 0.951 1.00 92.19 283 LEU A C 1
ATOM 2177 O O . LEU A 1 283 ? 10.527 -5.264 0.964 1.00 92.19 283 LEU A O 1
ATOM 2181 N N . VAL A 1 284 ? 8.532 -5.442 -0.053 1.00 93.31 284 VAL A N 1
ATOM 2182 C CA . VAL A 1 284 ? 9.074 -6.030 -1.277 1.00 93.31 284 VAL A CA 1
ATOM 2183 C C . VAL A 1 284 ? 9.687 -4.914 -2.128 1.00 93.31 284 VAL A C 1
ATOM 2185 O O . VAL A 1 284 ? 8.991 -4.178 -2.833 1.00 93.31 284 VAL A O 1
ATOM 2188 N N . ASN A 1 285 ? 11.012 -4.757 -2.033 1.00 91.44 285 ASN A N 1
ATOM 2189 C CA . ASN A 1 285 ? 11.742 -3.653 -2.665 1.00 91.44 285 ASN A CA 1
ATOM 2190 C C . ASN A 1 285 ? 12.528 -4.024 -3.934 1.00 91.44 285 ASN A C 1
ATOM 2192 O O . ASN A 1 285 ? 13.461 -3.324 -4.323 1.00 91.44 285 ASN A O 1
ATOM 2196 N N . THR A 1 286 ? 12.151 -5.113 -4.606 1.00 92.69 286 THR A N 1
ATOM 2197 C CA . THR A 1 286 ? 12.838 -5.589 -5.813 1.00 92.69 286 THR A CA 1
ATOM 2198 C C . THR A 1 286 ? 12.659 -4.603 -6.969 1.00 92.69 286 THR A C 1
ATOM 2200 O O . THR A 1 286 ? 11.577 -4.500 -7.552 1.00 92.69 286 THR A O 1
ATOM 2203 N N . THR A 1 287 ? 13.729 -3.870 -7.286 1.00 92.06 287 THR A N 1
ATOM 2204 C CA . THR A 1 287 ? 13.763 -2.860 -8.350 1.00 92.06 287 THR A CA 1
ATOM 2205 C C . THR A 1 287 ? 14.959 -3.119 -9.262 1.00 92.06 287 THR A C 1
ATOM 2207 O O . THR A 1 287 ? 16.100 -2.999 -8.802 1.00 92.06 287 THR A O 1
ATOM 2210 N N . PRO A 1 288 ? 14.732 -3.435 -10.546 1.00 92.12 288 PRO A N 1
ATOM 2211 C CA . PRO A 1 288 ? 15.815 -3.787 -11.435 1.00 92.12 288 PRO A CA 1
ATOM 2212 C C . PRO A 1 288 ? 16.570 -2.531 -11.858 1.00 92.12 288 PRO A C 1
ATOM 2214 O O . PRO A 1 288 ? 15.964 -1.545 -12.285 1.00 92.12 288 PRO A O 1
ATOM 2217 N N . THR A 1 289 ? 17.895 -2.556 -11.750 1.00 91.56 289 THR A N 1
ATOM 2218 C CA . THR A 1 289 ? 18.751 -1.389 -12.002 1.00 91.56 289 THR A CA 1
ATOM 2219 C C . THR A 1 289 ? 19.673 -1.638 -13.189 1.00 91.56 289 THR A C 1
ATOM 2221 O O . THR A 1 289 ? 20.328 -2.676 -13.271 1.00 91.56 289 THR A O 1
ATOM 2224 N N . LEU A 1 290 ? 19.732 -0.675 -14.112 1.00 91.81 290 LEU A N 1
ATOM 2225 C CA . LEU A 1 290 ? 20.545 -0.752 -15.322 1.00 91.81 290 LEU A CA 1
ATOM 2226 C C . LEU A 1 290 ? 22.032 -0.596 -14.977 1.00 91.81 290 LEU A C 1
ATOM 2228 O O . LEU A 1 290 ? 22.454 0.456 -14.491 1.00 91.81 290 LEU A O 1
ATOM 2232 N N . GLN A 1 291 ? 22.836 -1.624 -15.240 1.00 94.38 291 GLN A N 1
ATOM 2233 C CA . GLN A 1 291 ? 24.279 -1.590 -14.974 1.00 94.38 291 GLN A CA 1
ATOM 2234 C C . GLN A 1 291 ? 25.053 -0.919 -16.117 1.00 94.38 291 GLN A C 1
ATOM 2236 O O . GLN A 1 291 ? 24.607 -0.895 -17.262 1.00 94.38 291 GLN A O 1
ATOM 2241 N N . ALA A 1 292 ? 26.247 -0.387 -15.832 1.00 95.06 292 ALA A N 1
ATOM 2242 C CA . ALA A 1 292 ? 27.053 0.313 -16.841 1.00 95.06 292 ALA A CA 1
ATOM 2243 C C . ALA A 1 292 ? 27.483 -0.598 -18.005 1.00 95.06 292 ALA A C 1
ATOM 2245 O O . ALA A 1 292 ? 27.377 -0.208 -19.167 1.00 95.06 292 ALA A O 1
ATOM 2246 N N . THR A 1 293 ? 27.918 -1.821 -17.696 1.00 94.81 293 THR A N 1
ATOM 2247 C CA . THR A 1 293 ? 28.291 -2.838 -18.692 1.00 94.81 293 THR A CA 1
ATOM 2248 C C . THR A 1 293 ? 27.089 -3.291 -19.515 1.00 94.81 293 THR A C 1
ATOM 2250 O O . THR A 1 293 ? 27.157 -3.371 -20.735 1.00 94.81 293 THR A O 1
ATOM 2253 N N . GLU A 1 294 ? 25.960 -3.524 -18.852 1.00 94.94 294 GLU A N 1
ATOM 2254 C CA . GLU A 1 294 ? 24.692 -3.889 -19.480 1.00 94.94 294 GLU A CA 1
ATOM 2255 C C . GLU A 1 294 ? 24.202 -2.807 -20.450 1.00 94.94 294 GLU A C 1
ATOM 2257 O O . GLU A 1 294 ? 23.834 -3.118 -21.581 1.00 94.94 294 GLU A O 1
ATOM 2262 N N . ARG A 1 295 ? 24.269 -1.531 -20.049 1.00 94.69 295 ARG A N 1
ATOM 2263 C CA . ARG A 1 295 ? 23.932 -0.395 -20.914 1.00 94.69 295 ARG A CA 1
ATOM 2264 C C . ARG A 1 295 ? 24.828 -0.331 -22.151 1.00 94.69 295 ARG A C 1
ATOM 2266 O O . ARG A 1 295 ? 24.315 -0.107 -23.241 1.00 94.69 295 ARG A O 1
ATOM 2273 N N . ALA A 1 296 ? 26.141 -0.512 -21.993 1.00 95.19 296 ALA A N 1
ATOM 2274 C CA . ALA A 1 296 ? 27.074 -0.518 -23.121 1.00 95.19 296 ALA A CA 1
ATOM 2275 C C . ALA A 1 296 ? 26.727 -1.632 -24.123 1.00 95.19 296 ALA A C 1
ATOM 2277 O O . ALA A 1 296 ? 26.589 -1.364 -25.314 1.00 95.19 296 ALA A O 1
ATOM 2278 N N . ASN A 1 297 ? 26.461 -2.842 -23.624 1.00 95.56 297 ASN A N 1
ATOM 2279 C CA . ASN A 1 297 ? 26.067 -3.976 -24.458 1.00 95.56 297 ASN A CA 1
ATOM 2280 C C . ASN A 1 297 ? 24.760 -3.710 -25.228 1.00 95.56 297 ASN A C 1
ATOM 2282 O O . ASN A 1 297 ? 24.666 -4.042 -26.405 1.00 95.56 297 ASN A O 1
ATOM 2286 N N . LEU A 1 298 ? 23.757 -3.087 -24.594 1.00 95.19 298 LEU A N 1
ATOM 2287 C CA . LEU A 1 298 ? 22.484 -2.750 -25.250 1.00 95.19 298 LEU A CA 1
ATOM 2288 C C . LEU A 1 298 ? 22.645 -1.717 -26.372 1.00 95.19 298 LEU A C 1
ATOM 2290 O O . LEU A 1 298 ? 21.938 -1.791 -27.373 1.00 95.19 298 LEU A O 1
ATOM 2294 N N . LEU A 1 299 ? 23.566 -0.760 -26.228 1.00 94.19 299 LEU A N 1
ATOM 2295 C CA . LEU A 1 299 ? 23.841 0.230 -27.274 1.00 94.19 299 LEU A CA 1
ATOM 2296 C C . LEU A 1 299 ? 24.467 -0.416 -28.518 1.00 94.19 299 LEU A C 1
ATOM 2298 O O . LEU A 1 299 ? 24.151 -0.017 -29.641 1.00 94.19 299 LEU A O 1
ATOM 2302 N N . GLU A 1 300 ? 25.291 -1.445 -28.330 1.00 95.44 300 GLU A N 1
ATOM 2303 C CA . GLU A 1 300 ? 25.941 -2.194 -29.413 1.00 95.44 300 GLU A CA 1
ATOM 2304 C C . GLU A 1 300 ? 25.040 -3.284 -30.024 1.00 95.44 300 GLU A C 1
ATOM 2306 O O . GLU A 1 300 ? 25.222 -3.661 -31.182 1.00 95.44 300 GLU A O 1
ATOM 2311 N N . ASP A 1 301 ? 24.031 -3.763 -29.291 1.00 95.19 301 ASP A N 1
ATOM 2312 C CA . ASP A 1 301 ? 23.119 -4.816 -29.743 1.00 95.19 301 ASP A CA 1
ATOM 2313 C C . ASP A 1 301 ? 22.225 -4.336 -30.900 1.00 95.19 301 ASP A C 1
ATOM 2315 O O . ASP A 1 301 ? 21.351 -3.483 -30.737 1.00 95.19 301 ASP A O 1
ATOM 2319 N N . ALA A 1 302 ? 22.422 -4.897 -32.094 1.00 93.00 302 ALA A N 1
ATOM 2320 C CA . ALA A 1 302 ? 21.639 -4.564 -33.285 1.00 93.00 302 ALA A CA 1
ATOM 2321 C C . ALA A 1 302 ? 20.166 -5.013 -33.205 1.00 93.00 302 ALA A C 1
ATOM 2323 O O . ALA A 1 302 ? 19.341 -4.531 -33.979 1.00 93.00 302 ALA A O 1
ATOM 2324 N N . SER A 1 303 ? 19.831 -5.938 -32.300 1.00 92.25 303 SER A N 1
ATOM 2325 C CA . SER A 1 303 ? 18.465 -6.438 -32.103 1.00 92.25 303 SER A CA 1
ATOM 2326 C C . SER A 1 303 ? 17.642 -5.602 -31.120 1.00 92.25 303 SER A C 1
ATOM 2328 O O . SER A 1 303 ? 16.417 -5.735 -31.085 1.00 92.25 303 SER A O 1
ATOM 2330 N N . PHE A 1 304 ? 18.289 -4.713 -30.360 1.00 92.81 304 PHE A N 1
ATOM 2331 C CA . PHE A 1 304 ? 17.621 -3.730 -29.514 1.00 92.81 304 PHE A CA 1
ATOM 2332 C C . PHE A 1 304 ? 17.276 -2.483 -30.343 1.00 92.81 304 PHE A C 1
ATOM 2334 O O . PHE A 1 304 ? 18.112 -1.983 -31.098 1.00 92.81 304 PHE A O 1
ATOM 2341 N N . SER A 1 305 ? 16.030 -2.006 -30.266 1.00 90.12 305 SER A N 1
ATOM 2342 C CA . SER A 1 305 ? 15.538 -0.981 -31.195 1.00 90.12 305 SER A CA 1
ATOM 2343 C C . SER A 1 305 ? 16.240 0.367 -30.994 1.00 90.12 305 SER A C 1
ATOM 2345 O O . SER A 1 305 ? 16.583 0.727 -29.871 1.00 90.12 305 SER A O 1
ATOM 2347 N N . GLN A 1 306 ? 16.437 1.137 -32.072 1.00 89.12 306 GLN A N 1
ATOM 2348 C CA . GLN A 1 306 ? 17.096 2.445 -31.965 1.00 89.12 306 GLN A CA 1
ATOM 2349 C C . GLN A 1 306 ? 16.311 3.410 -31.067 1.00 89.12 306 GLN A C 1
ATOM 2351 O O . GLN A 1 306 ? 16.918 4.066 -30.233 1.00 89.12 306 GLN A O 1
ATOM 2356 N N . SER A 1 307 ? 14.976 3.425 -31.162 1.00 85.31 307 SER A N 1
ATOM 2357 C CA . SER A 1 307 ? 14.150 4.253 -30.276 1.00 85.31 307 SER A CA 1
ATOM 2358 C C . SER A 1 307 ? 14.344 3.892 -28.804 1.00 85.31 307 SER A C 1
ATOM 2360 O O . SER A 1 307 ? 14.452 4.778 -27.970 1.00 85.31 307 SER A O 1
ATOM 2362 N N . ASP A 1 308 ? 14.457 2.598 -28.477 1.00 87.81 308 ASP A N 1
ATOM 2363 C CA . ASP A 1 308 ? 14.703 2.196 -27.089 1.00 87.81 308 ASP A CA 1
ATOM 2364 C C . ASP A 1 308 ? 16.121 2.563 -26.624 1.00 87.81 308 ASP A C 1
ATOM 2366 O O . ASP A 1 308 ? 16.317 2.806 -25.436 1.00 87.81 308 ASP A O 1
ATOM 2370 N N . LYS A 1 309 ? 17.112 2.598 -27.531 1.00 89.12 309 LYS A N 1
ATOM 2371 C CA . LYS A 1 309 ? 18.484 3.048 -27.228 1.00 89.12 309 LYS A CA 1
ATOM 2372 C C . LYS A 1 309 ? 18.537 4.530 -26.892 1.00 89.12 309 LYS A C 1
ATOM 2374 O O . LYS A 1 309 ? 19.275 4.901 -25.980 1.00 89.12 309 LYS A O 1
ATOM 2379 N N . ASP A 1 310 ? 17.780 5.340 -27.624 1.00 85.44 310 ASP A N 1
ATOM 2380 C CA . ASP A 1 310 ? 17.708 6.785 -27.416 1.00 85.44 310 ASP A CA 1
ATOM 2381 C C . ASP A 1 310 ? 17.098 7.100 -26.034 1.00 85.44 310 ASP A C 1
ATOM 2383 O O . ASP A 1 310 ? 17.585 7.983 -25.330 1.00 85.44 310 ASP A O 1
ATOM 2387 N N . ASP A 1 311 ? 16.146 6.272 -25.586 1.00 81.62 311 ASP A N 1
ATOM 2388 C CA . ASP A 1 311 ? 15.486 6.364 -24.276 1.00 81.62 311 ASP A CA 1
ATOM 2389 C C . ASP A 1 311 ? 16.250 5.661 -23.125 1.00 81.62 311 ASP A C 1
ATOM 2391 O O . ASP A 1 311 ? 15.762 5.600 -21.990 1.00 81.62 311 ASP A O 1
ATOM 2395 N N . LEU A 1 312 ? 17.445 5.093 -23.366 1.00 86.00 312 LEU A N 1
ATOM 2396 C CA . LEU A 1 312 ? 18.188 4.379 -22.318 1.00 86.00 312 LEU A CA 1
ATOM 2397 C C . LEU A 1 312 ? 18.710 5.344 -21.240 1.00 86.00 312 LEU A C 1
ATOM 2399 O O . LEU A 1 312 ? 19.598 6.164 -21.517 1.00 86.00 312 LEU A O 1
ATOM 2403 N N . PRO A 1 313 ? 18.301 5.175 -19.968 1.00 86.62 313 PRO A N 1
ATOM 2404 C CA . PRO A 1 313 ? 18.765 6.037 -18.898 1.00 86.62 313 PRO A CA 1
ATOM 2405 C C . PRO A 1 313 ? 20.249 5.796 -18.587 1.00 86.62 313 PRO A C 1
ATOM 2407 O O . PRO A 1 313 ? 20.889 4.849 -19.057 1.00 86.62 313 PRO A O 1
ATOM 2410 N N . GLN A 1 314 ? 20.820 6.666 -17.755 1.00 87.88 314 GLN A N 1
ATOM 2411 C CA . GLN A 1 314 ? 22.161 6.454 -17.211 1.00 87.88 314 GLN A CA 1
ATOM 2412 C C . GLN A 1 314 ? 22.214 5.195 -16.331 1.00 87.88 314 GLN A C 1
ATOM 2414 O O . GLN A 1 314 ? 21.218 4.784 -15.732 1.00 87.88 314 GLN A O 1
ATOM 2419 N N . ALA A 1 315 ? 23.405 4.603 -16.221 1.00 90.62 315 ALA A N 1
ATOM 2420 C CA . ALA A 1 315 ? 23.635 3.481 -15.317 1.00 90.62 315 ALA A CA 1
ATOM 2421 C C . ALA A 1 315 ? 23.281 3.852 -13.864 1.00 90.62 315 ALA A C 1
ATOM 2423 O O . ALA A 1 315 ? 23.471 4.991 -13.437 1.00 90.62 315 ALA A O 1
ATOM 2424 N N . GLY A 1 316 ? 22.756 2.891 -13.105 1.00 86.88 316 GLY A N 1
ATOM 2425 C CA . GLY A 1 316 ? 22.263 3.101 -11.741 1.00 86.88 316 GLY A CA 1
ATOM 2426 C C . GLY A 1 316 ? 20.807 3.579 -11.657 1.00 86.88 316 GLY A C 1
ATOM 2427 O O . GLY A 1 316 ? 20.269 3.698 -10.556 1.00 86.88 316 GLY A O 1
ATOM 2428 N N . ARG A 1 317 ? 20.146 3.835 -12.794 1.00 86.12 317 ARG A N 1
ATOM 2429 C CA . ARG A 1 317 ? 18.700 4.098 -12.864 1.00 86.12 317 ARG A CA 1
ATOM 2430 C C . ARG A 1 317 ? 17.904 2.806 -13.043 1.00 86.12 317 ARG A C 1
ATOM 2432 O O . ARG A 1 317 ? 18.454 1.764 -13.394 1.00 86.12 317 ARG A O 1
ATOM 2439 N N . VAL A 1 318 ? 16.601 2.881 -12.778 1.00 86.19 318 VAL A N 1
ATOM 2440 C CA . VAL A 1 318 ? 15.680 1.748 -12.950 1.00 86.19 318 VAL A CA 1
ATOM 2441 C C . VAL A 1 318 ? 15.667 1.312 -14.415 1.00 86.19 318 VAL A C 1
ATOM 2443 O O . VAL A 1 318 ? 15.668 2.159 -15.309 1.00 86.19 318 VAL A O 1
ATOM 2446 N N . LYS A 1 319 ? 15.662 0.000 -14.671 1.00 89.00 319 LYS A N 1
ATOM 2447 C CA . LYS A 1 319 ? 15.585 -0.530 -16.037 1.00 89.00 319 LYS A CA 1
ATOM 2448 C C . LYS A 1 319 ? 14.252 -0.142 -16.691 1.00 89.00 319 LYS A C 1
ATOM 2450 O O . LYS A 1 319 ? 13.200 -0.419 -16.108 1.00 89.00 319 LYS A O 1
ATOM 2455 N N . PRO A 1 320 ? 14.267 0.416 -17.914 1.00 86.81 320 PRO A N 1
ATOM 2456 C CA . PRO A 1 320 ? 13.059 0.555 -18.717 1.00 86.81 320 PRO A CA 1
ATOM 2457 C C . PRO A 1 320 ? 12.420 -0.807 -19.014 1.00 86.81 320 PRO A C 1
ATOM 2459 O O . PRO A 1 320 ? 13.106 -1.829 -19.113 1.00 86.81 320 PRO A O 1
ATOM 2462 N N . PHE A 1 321 ? 11.105 -0.834 -19.230 1.00 88.50 321 PHE A N 1
ATOM 2463 C CA . PHE A 1 321 ? 10.406 -2.073 -19.586 1.00 88.50 321 PHE A CA 1
ATOM 2464 C C . PHE A 1 321 ? 10.862 -2.670 -20.916 1.00 88.50 321 PHE A C 1
ATOM 2466 O O . PHE A 1 321 ? 10.863 -3.892 -21.054 1.00 88.50 321 PHE A O 1
ATOM 2473 N N . SER A 1 322 ? 11.294 -1.840 -21.869 1.00 88.81 322 SER A N 1
ATOM 2474 C CA . SER A 1 322 ? 11.895 -2.306 -23.122 1.00 88.81 322 SER A CA 1
ATOM 2475 C C . SER A 1 322 ? 13.132 -3.168 -22.864 1.00 88.81 322 SER A C 1
ATOM 2477 O O . SER A 1 322 ? 13.272 -4.233 -23.464 1.00 88.81 322 SER A O 1
ATOM 2479 N N . VAL A 1 323 ? 13.968 -2.785 -21.894 1.00 92.06 323 VAL A N 1
ATOM 2480 C CA . VAL A 1 323 ? 15.128 -3.577 -21.465 1.00 92.06 323 VAL A CA 1
ATOM 2481 C C . VAL A 1 323 ? 14.689 -4.898 -20.834 1.00 92.06 323 VAL A C 1
ATOM 2483 O O . VAL A 1 323 ? 15.201 -5.947 -21.215 1.00 92.06 323 VAL A O 1
ATOM 2486 N N . LEU A 1 324 ? 13.713 -4.886 -19.919 1.00 93.00 324 LEU A N 1
ATOM 2487 C CA . LEU A 1 324 ? 13.216 -6.116 -19.283 1.00 93.00 324 LEU A CA 1
ATOM 2488 C C . LEU A 1 324 ? 12.609 -7.093 -20.303 1.00 93.00 324 LEU A C 1
ATOM 2490 O O . LEU A 1 324 ? 12.884 -8.290 -20.250 1.00 93.00 324 LEU A O 1
ATOM 2494 N N . ALA A 1 325 ? 11.835 -6.588 -21.265 1.00 93.69 325 ALA A N 1
ATOM 2495 C CA . ALA A 1 325 ? 11.276 -7.391 -22.349 1.00 93.69 325 ALA A CA 1
ATOM 2496 C C . ALA A 1 325 ? 12.367 -7.954 -23.275 1.00 93.69 325 ALA A C 1
ATOM 2498 O O . ALA A 1 325 ? 12.270 -9.100 -23.715 1.00 93.69 325 ALA A O 1
ATOM 2499 N N . HIS A 1 326 ? 13.418 -7.174 -23.556 1.00 94.25 326 HIS A N 1
ATOM 2500 C CA . HIS A 1 326 ? 14.568 -7.622 -24.350 1.00 94.25 326 HIS A CA 1
ATOM 2501 C C . HIS A 1 326 ? 15.380 -8.712 -23.642 1.00 94.25 326 HIS A C 1
ATOM 2503 O O . HIS A 1 326 ? 15.891 -9.640 -24.271 1.00 94.25 326 HIS A O 1
ATOM 2509 N N . GLN A 1 327 ? 15.446 -8.644 -22.316 1.00 94.56 327 GLN A N 1
ATOM 2510 C CA . GLN A 1 327 ? 16.131 -9.616 -21.466 1.00 94.56 327 GLN A CA 1
ATOM 2511 C C . GLN A 1 327 ? 15.347 -10.910 -21.242 1.00 94.56 327 GLN A C 1
ATOM 2513 O O . GLN A 1 327 ? 15.847 -11.811 -20.565 1.00 94.56 327 GLN A O 1
ATOM 2518 N N . ALA A 1 328 ? 14.141 -11.022 -21.795 1.00 96.19 328 ALA A N 1
ATOM 2519 C CA . ALA A 1 328 ? 13.371 -12.248 -21.717 1.00 96.19 328 ALA A CA 1
ATOM 2520 C C . ALA A 1 328 ? 13.985 -13.374 -22.557 1.00 96.19 328 ALA A C 1
ATOM 2522 O O . ALA A 1 328 ? 14.499 -13.147 -23.662 1.00 96.19 328 ALA A O 1
ATOM 2523 N N . GLU A 1 329 ? 13.905 -14.598 -22.043 1.00 94.81 329 GLU A N 1
ATOM 2524 C CA . GLU A 1 329 ? 14.268 -15.796 -22.796 1.00 94.81 329 GLU A CA 1
ATOM 2525 C C . GLU A 1 329 ? 13.132 -16.171 -23.765 1.00 94.81 329 GLU A C 1
ATOM 2527 O O . GLU A 1 329 ? 11.946 -16.094 -23.441 1.00 94.81 329 GLU A O 1
ATOM 2532 N N . GLY A 1 330 ? 13.476 -16.528 -25.005 1.00 94.44 330 GLY A N 1
ATOM 2533 C CA . GLY A 1 330 ? 12.486 -16.760 -26.058 1.00 94.44 330 GLY A CA 1
ATOM 2534 C C . GLY A 1 330 ? 11.880 -15.461 -26.604 1.00 94.44 330 GLY A C 1
ATOM 2535 O O . GLY A 1 330 ? 12.604 -14.584 -27.084 1.00 94.44 330 GLY A O 1
ATOM 2536 N N . ILE A 1 331 ? 10.546 -15.350 -26.604 1.00 95.06 331 ILE A N 1
ATOM 2537 C CA . ILE A 1 331 ? 9.860 -14.176 -27.162 1.00 95.06 331 ILE A CA 1
ATOM 2538 C C . ILE A 1 331 ? 10.149 -12.925 -26.317 1.00 95.06 331 ILE A C 1
ATOM 2540 O O . ILE A 1 331 ? 10.018 -12.937 -25.097 1.00 95.06 331 ILE A O 1
ATOM 2544 N N . LYS A 1 332 ? 10.513 -11.815 -26.971 1.00 94.62 332 LYS A N 1
ATOM 2545 C CA . LYS A 1 332 ? 10.833 -10.544 -26.301 1.00 94.62 332 LYS A CA 1
ATOM 2546 C C . LYS A 1 332 ? 9.561 -9.834 -25.847 1.00 94.62 332 LYS A C 1
ATOM 2548 O O . LYS A 1 332 ? 8.968 -9.041 -26.587 1.00 94.62 332 LYS A O 1
ATOM 2553 N N . ARG A 1 333 ? 9.073 -10.213 -24.667 1.00 95.56 333 ARG A N 1
ATOM 2554 C CA . ARG A 1 333 ? 7.834 -9.713 -24.061 1.00 95.56 333 ARG A CA 1
ATOM 2555 C C . ARG A 1 333 ? 8.034 -9.431 -22.586 1.00 95.56 333 ARG A C 1
ATOM 2557 O O . ARG A 1 333 ? 8.785 -10.121 -21.899 1.00 95.56 333 ARG A O 1
ATOM 2564 N N . LEU A 1 334 ? 7.310 -8.423 -22.124 1.00 94.81 334 LEU A N 1
ATOM 2565 C CA . LEU A 1 334 ? 7.173 -8.126 -20.713 1.00 94.81 334 LEU A CA 1
ATOM 2566 C C . LEU A 1 334 ? 6.059 -9.007 -20.144 1.00 94.81 334 LEU A C 1
ATOM 2568 O O . LEU A 1 334 ? 4.968 -9.054 -20.713 1.00 94.81 334 LEU A O 1
ATOM 2572 N N . GLY A 1 335 ? 6.335 -9.702 -19.046 1.00 96.56 335 GLY A N 1
ATOM 2573 C CA . GLY A 1 335 ? 5.320 -10.356 -18.232 1.00 96.56 335 GLY A CA 1
ATOM 2574 C C . GLY A 1 335 ? 4.758 -9.370 -17.219 1.00 96.56 335 GLY A C 1
ATOM 2575 O O . GLY A 1 335 ? 5.515 -8.663 -16.553 1.00 96.56 335 GLY A O 1
ATOM 2576 N N . VAL A 1 336 ? 3.436 -9.335 -17.110 1.00 95.88 336 VAL A N 1
ATOM 2577 C CA . VAL A 1 336 ? 2.698 -8.526 -16.139 1.00 95.88 336 VAL A CA 1
ATOM 2578 C C . VAL A 1 336 ? 1.832 -9.482 -15.331 1.00 95.88 336 VAL A C 1
ATOM 2580 O O . VAL A 1 336 ? 0.948 -10.121 -15.897 1.00 95.88 336 VAL A O 1
ATOM 2583 N N . LEU A 1 337 ? 2.132 -9.622 -14.040 1.00 97.50 337 LEU A N 1
ATOM 2584 C CA . LEU A 1 337 ? 1.558 -10.621 -13.139 1.00 97.50 337 LEU A CA 1
ATOM 2585 C C . LEU A 1 337 ? 0.814 -9.950 -11.996 1.00 97.50 337 LEU A C 1
ATOM 2587 O O . LEU A 1 337 ? 1.407 -9.164 -11.259 1.00 97.50 337 LEU A O 1
ATOM 2591 N N . ARG A 1 338 ? -0.435 -10.361 -11.793 1.00 96.25 338 ARG A N 1
ATOM 2592 C CA . ARG A 1 338 ? -1.201 -10.112 -10.572 1.00 96.25 338 ARG A CA 1
ATOM 2593 C C . ARG A 1 338 ? -1.537 -11.432 -9.899 1.00 96.25 338 ARG A C 1
ATOM 2595 O O . ARG A 1 338 ? -1.850 -12.404 -10.587 1.00 96.25 338 ARG A O 1
ATOM 2602 N N . MET A 1 339 ? -1.437 -11.479 -8.576 1.00 95.88 339 MET A N 1
ATOM 2603 C CA . MET A 1 339 ? -1.884 -12.627 -7.788 1.00 95.88 339 MET A CA 1
ATOM 2604 C C . MET A 1 339 ? -2.550 -12.158 -6.503 1.00 95.88 339 MET A C 1
ATOM 2606 O O . MET A 1 339 ? -2.185 -11.108 -5.981 1.00 95.88 339 MET A O 1
ATOM 2610 N N . ASP A 1 340 ? -3.471 -12.970 -5.995 1.00 94.62 340 ASP A N 1
ATOM 2611 C CA . ASP A 1 340 ? -4.247 -12.703 -4.785 1.00 94.62 340 ASP A CA 1
ATOM 2612 C C . ASP A 1 340 ? -4.593 -14.014 -4.063 1.00 94.62 340 ASP A C 1
ATOM 2614 O O . ASP A 1 340 ? -4.675 -15.077 -4.696 1.00 94.62 340 ASP A O 1
ATOM 2618 N N . VAL A 1 341 ? -4.797 -13.958 -2.744 1.00 92.25 341 VAL A N 1
ATOM 2619 C CA . VAL A 1 341 ? -5.240 -15.123 -1.963 1.00 92.25 341 VAL A CA 1
ATOM 2620 C C . VAL A 1 341 ? -6.730 -15.363 -2.158 1.00 92.25 341 VAL A C 1
ATOM 2622 O O . VAL A 1 341 ? -7.580 -14.507 -1.922 1.00 92.25 341 VAL A O 1
ATOM 2625 N N . ASP A 1 342 ? -7.082 -16.599 -2.483 1.00 90.44 342 ASP A N 1
ATOM 2626 C CA . ASP A 1 342 ? -8.464 -16.943 -2.760 1.00 90.44 342 ASP A CA 1
ATOM 2627 C C . ASP A 1 342 ? -9.299 -17.019 -1.483 1.00 90.44 342 ASP A C 1
ATOM 2629 O O . ASP A 1 342 ? -8.931 -17.644 -0.486 1.00 90.44 342 ASP A O 1
ATOM 2633 N N . ASN A 1 343 ? -10.490 -16.418 -1.539 1.00 87.12 343 ASN A N 1
ATOM 2634 C CA . ASN A 1 343 ? -11.491 -16.455 -0.473 1.00 87.12 343 ASN A CA 1
ATOM 2635 C C . ASN A 1 343 ? -10.998 -15.931 0.887 1.00 87.12 343 ASN A C 1
ATOM 2637 O O . ASN A 1 343 ? -11.557 -16.311 1.922 1.00 87.12 343 ASN A O 1
ATOM 2641 N N . LEU A 1 344 ? -10.006 -15.037 0.926 1.00 85.44 344 LEU A N 1
ATOM 2642 C CA . LEU A 1 344 ? -9.395 -14.618 2.185 1.00 85.44 344 LEU A CA 1
ATOM 2643 C C . LEU A 1 344 ? -10.400 -14.019 3.182 1.00 85.44 344 LEU A C 1
ATOM 2645 O O . LEU A 1 344 ? -10.425 -14.399 4.355 1.00 85.44 344 LEU A O 1
ATOM 2649 N N . GLY A 1 345 ? -11.323 -13.176 2.713 1.00 81.69 345 GLY A N 1
ATOM 2650 C CA . GLY A 1 345 ? -12.403 -12.641 3.551 1.00 81.69 345 GLY A CA 1
ATOM 2651 C C . GLY A 1 345 ? -13.330 -13.720 4.134 1.00 81.69 345 GLY A C 1
ATOM 2652 O O . GLY A 1 345 ? -13.898 -13.549 5.214 1.00 81.69 345 GLY A O 1
ATOM 2653 N N . ARG A 1 346 ? -13.487 -14.867 3.461 1.00 85.19 346 ARG A N 1
ATOM 2654 C CA . ARG A 1 346 ? -14.207 -16.026 4.007 1.00 85.19 346 ARG A CA 1
ATOM 2655 C C . ARG A 1 346 ? -13.348 -16.783 5.017 1.00 85.19 346 ARG A C 1
ATOM 2657 O O . ARG A 1 346 ? -13.862 -17.145 6.070 1.00 85.19 346 ARG A O 1
ATOM 2664 N N . ILE A 1 347 ? -12.056 -16.966 4.744 1.00 87.62 347 ILE A N 1
ATOM 2665 C CA . ILE A 1 347 ? -11.109 -17.612 5.666 1.00 87.62 347 ILE A CA 1
ATOM 2666 C C . ILE A 1 347 ? -11.069 -16.860 7.006 1.00 87.62 347 ILE A C 1
ATOM 2668 O O . ILE A 1 347 ? -11.172 -17.491 8.056 1.00 87.62 347 ILE A O 1
ATOM 2672 N N . PHE A 1 348 ? -11.019 -15.525 6.995 1.00 83.50 348 PHE A N 1
ATOM 2673 C CA . PHE A 1 348 ? -11.047 -14.730 8.229 1.00 83.50 348 PHE A CA 1
ATOM 2674 C C . PHE A 1 348 ? -12.359 -14.845 9.008 1.00 83.50 348 PHE A C 1
ATOM 2676 O O . PHE A 1 348 ? -12.341 -14.887 10.238 1.00 83.50 348 PHE A O 1
ATOM 2683 N N . ARG A 1 349 ? -13.499 -14.904 8.311 1.00 80.81 349 ARG A N 1
ATOM 2684 C CA . ARG A 1 349 ? -14.817 -14.985 8.958 1.00 80.81 349 ARG A CA 1
ATOM 2685 C C . ARG A 1 349 ? -15.125 -16.386 9.484 1.00 80.81 349 ARG A C 1
ATOM 2687 O O . ARG A 1 349 ? -15.607 -16.528 10.603 1.00 80.81 349 ARG A O 1
ATOM 2694 N N . GLU A 1 350 ? -14.850 -17.415 8.694 1.00 85.94 350 GLU A N 1
ATOM 2695 C CA . GLU A 1 350 ? -15.347 -18.776 8.928 1.00 85.94 350 GLU A CA 1
ATOM 2696 C C . GLU A 1 350 ? -14.232 -19.783 9.230 1.00 85.94 350 GLU A C 1
ATOM 2698 O O . GLU A 1 350 ? -14.477 -20.771 9.919 1.00 85.94 350 GLU A O 1
ATOM 2703 N N . GLY A 1 351 ? -13.005 -19.544 8.757 1.00 87.25 351 GLY A N 1
ATOM 2704 C CA . GLY A 1 351 ? -11.934 -20.547 8.732 1.00 87.25 351 GLY A CA 1
ATOM 2705 C C . GLY A 1 351 ? -11.469 -21.023 10.108 1.00 87.25 351 GLY A C 1
ATOM 2706 O O . GLY A 1 351 ? -11.032 -22.161 10.249 1.00 87.25 351 GLY A O 1
ATOM 2707 N N . LEU A 1 352 ? -11.603 -20.185 11.139 1.00 89.50 352 LEU A N 1
ATOM 2708 C CA . LEU A 1 352 ? -11.260 -20.544 12.519 1.00 89.50 352 LEU A CA 1
ATOM 2709 C C . LEU A 1 352 ? -12.432 -21.162 13.306 1.00 89.50 352 LEU A C 1
ATOM 2711 O O . LEU A 1 352 ? -12.212 -21.680 14.401 1.00 89.50 352 LEU A O 1
ATOM 2715 N N . GLY A 1 353 ? -13.666 -21.115 12.790 1.00 90.06 353 GLY A N 1
ATOM 2716 C CA . GLY A 1 353 ? -14.857 -21.650 13.459 1.00 90.06 353 GLY A CA 1
ATOM 2717 C C . GLY A 1 353 ? -14.997 -21.210 14.925 1.00 90.06 353 GLY A C 1
ATOM 2718 O O . GLY A 1 353 ? -14.754 -20.057 15.280 1.00 90.06 353 GLY A O 1
ATOM 2719 N N . GLU A 1 354 ? -15.343 -22.147 15.812 1.00 90.50 354 GLU A N 1
ATOM 2720 C CA . GLU A 1 354 ? -15.464 -21.894 17.261 1.00 90.50 354 GLU A CA 1
ATOM 2721 C C . GLU A 1 354 ? -14.135 -21.528 17.938 1.00 90.50 354 GLU A C 1
ATOM 2723 O O . GLU A 1 354 ? -14.120 -20.962 19.035 1.00 90.50 354 GLU A O 1
ATOM 2728 N N . ALA A 1 355 ? -13.009 -21.828 17.284 1.00 91.50 355 ALA A N 1
ATOM 2729 C CA . ALA A 1 355 ? -11.687 -21.464 17.760 1.00 91.50 355 ALA A CA 1
ATOM 2730 C C . ALA A 1 355 ? -11.338 -20.000 17.452 1.00 91.50 355 ALA A C 1
ATOM 2732 O O . ALA A 1 355 ? -10.282 -19.549 17.900 1.00 91.50 355 ALA A O 1
ATOM 2733 N N . ALA A 1 356 ? -12.177 -19.243 16.734 1.00 91.62 356 ALA A N 1
ATOM 2734 C CA . ALA A 1 356 ? -11.882 -17.845 16.448 1.00 91.62 356 ALA A CA 1
ATOM 2735 C C . ALA A 1 356 ? -11.825 -17.021 17.746 1.00 91.62 356 ALA A C 1
ATOM 2737 O O . ALA A 1 356 ? -12.772 -16.957 18.534 1.00 91.62 356 ALA A O 1
ATOM 2738 N N . THR A 1 357 ? -10.676 -16.388 17.953 1.00 91.12 357 THR A N 1
ATOM 2739 C CA . THR A 1 357 ? -10.417 -15.390 18.993 1.00 91.12 357 THR A CA 1
ATOM 2740 C C . THR A 1 357 ? -9.762 -14.193 18.327 1.00 91.12 357 THR A C 1
ATOM 2742 O O . THR A 1 357 ? -9.137 -14.340 17.274 1.00 91.12 357 THR A O 1
ATOM 2745 N N . LEU A 1 358 ? -9.836 -13.022 18.961 1.00 88.69 358 LEU A N 1
ATOM 2746 C CA . LEU A 1 358 ? -9.146 -11.825 18.477 1.00 88.69 358 LEU A CA 1
ATOM 2747 C C . LEU A 1 358 ? -7.667 -12.103 18.161 1.00 88.69 358 LEU A C 1
ATOM 2749 O O . LEU A 1 358 ? -7.181 -11.755 17.090 1.00 88.69 358 LEU A O 1
ATOM 2753 N N . SER A 1 359 ? -6.967 -12.771 19.082 1.00 90.06 359 SER A N 1
ATOM 2754 C CA . SER A 1 359 ? -5.550 -13.098 18.924 1.00 90.06 359 SER A CA 1
ATOM 2755 C C . SER A 1 359 ? -5.284 -14.002 17.722 1.00 90.06 359 SER A C 1
ATOM 2757 O O . SER A 1 359 ? -4.351 -13.738 16.976 1.00 90.06 359 SER A O 1
ATOM 2759 N N . ARG A 1 360 ? -6.106 -15.034 17.492 1.00 91.62 360 ARG A N 1
ATOM 2760 C CA . ARG A 1 360 ? -5.934 -15.956 16.358 1.00 91.62 360 ARG A CA 1
ATOM 2761 C C . ARG A 1 360 ? -6.247 -15.294 15.021 1.00 91.62 360 ARG A C 1
ATOM 2763 O O . ARG A 1 360 ? -5.526 -15.542 14.062 1.00 91.62 360 ARG A O 1
ATOM 2770 N N . VAL A 1 361 ? -7.269 -14.437 14.968 1.00 88.38 361 VAL A N 1
ATOM 2771 C CA . VAL A 1 361 ? -7.580 -13.633 13.774 1.00 88.38 361 VAL A CA 1
ATOM 2772 C C . VAL A 1 361 ? -6.407 -12.704 13.455 1.00 88.38 361 VAL A C 1
ATOM 2774 O O . VAL A 1 361 ? -5.908 -12.723 12.335 1.00 88.38 361 VAL A O 1
ATOM 2777 N N . ALA A 1 362 ? -5.891 -11.979 14.453 1.00 87.25 362 ALA A N 1
ATOM 2778 C CA . ALA A 1 362 ? -4.733 -11.101 14.285 1.00 87.25 362 ALA A CA 1
ATOM 2779 C C . ALA A 1 362 ? -3.466 -11.866 13.857 1.00 87.25 362 ALA A C 1
ATOM 2781 O O . ALA A 1 362 ? -2.753 -11.428 12.957 1.00 87.25 362 ALA A O 1
ATOM 2782 N N . SER A 1 363 ? -3.195 -13.031 14.459 1.00 91.19 363 SER A N 1
ATOM 2783 C CA . SER A 1 363 ? -2.070 -13.889 14.067 1.00 91.19 363 SER A CA 1
ATOM 2784 C C . SER A 1 363 ? -2.199 -14.401 12.635 1.00 91.19 363 SER A C 1
ATOM 2786 O O . SER A 1 363 ? -1.195 -14.471 11.935 1.00 91.19 363 SER A O 1
ATOM 2788 N N . LEU A 1 364 ? -3.414 -14.733 12.188 1.00 90.38 364 LEU A N 1
ATOM 2789 C CA . LEU A 1 364 ? -3.662 -15.137 10.807 1.00 90.38 364 LEU A CA 1
ATOM 2790 C C . LEU A 1 364 ? -3.412 -13.975 9.834 1.00 90.38 364 LEU A C 1
ATOM 2792 O O . LEU A 1 364 ? -2.714 -14.172 8.844 1.00 90.38 364 LEU A O 1
ATOM 2796 N N . SER A 1 365 ? -3.896 -12.763 10.136 1.00 88.31 365 SER A N 1
ATOM 2797 C CA . SER A 1 365 ? -3.615 -11.562 9.329 1.00 88.31 365 SER A CA 1
ATOM 2798 C C . SER A 1 365 ? -2.122 -11.286 9.232 1.00 88.31 365 SER A C 1
ATOM 2800 O O . SER A 1 365 ? -1.604 -11.066 8.142 1.00 88.31 365 SER A O 1
ATOM 2802 N N . PHE A 1 366 ? -1.416 -11.372 10.359 1.00 89.50 366 PHE A N 1
ATOM 2803 C CA . PHE A 1 366 ? 0.030 -11.211 10.382 1.00 89.50 366 PHE A CA 1
ATOM 2804 C C . PHE A 1 366 ? 0.753 -12.292 9.569 1.00 89.50 366 PHE A C 1
ATOM 2806 O O . PHE A 1 366 ? 1.687 -11.964 8.850 1.00 89.50 366 PHE A O 1
ATOM 2813 N N . ALA A 1 367 ? 0.337 -13.560 9.647 1.00 92.81 367 ALA A N 1
ATOM 2814 C CA . ALA A 1 367 ? 0.960 -14.646 8.890 1.00 92.81 367 ALA A CA 1
ATOM 2815 C C . ALA A 1 367 ? 0.813 -14.456 7.371 1.00 92.81 367 ALA A C 1
ATOM 2817 O O . ALA A 1 367 ? 1.769 -14.671 6.629 1.00 92.81 367 ALA A O 1
ATOM 2818 N N . VAL A 1 368 ? -0.357 -14.001 6.911 1.00 91.88 368 VAL A N 1
ATOM 2819 C CA . VAL A 1 368 ? -0.586 -13.690 5.492 1.00 91.88 368 VAL A CA 1
ATOM 2820 C C . VAL A 1 368 ? 0.294 -12.513 5.057 1.00 91.88 368 VAL A C 1
ATOM 2822 O O . VAL A 1 368 ? 1.101 -12.679 4.145 1.00 91.88 368 VAL A O 1
ATOM 2825 N N . SER A 1 369 ? 0.267 -11.385 5.779 1.00 90.94 369 SER A N 1
ATOM 2826 C CA . SER A 1 369 ? 1.159 -10.249 5.487 1.00 90.94 369 SER A CA 1
ATOM 2827 C C . SER A 1 369 ? 2.640 -10.638 5.533 1.00 90.94 369 SER A C 1
ATOM 2829 O O . SER A 1 369 ? 3.402 -10.246 4.660 1.00 90.94 369 SER A O 1
ATOM 2831 N N . LEU A 1 370 ? 3.078 -11.454 6.497 1.00 93.94 370 LEU A N 1
ATOM 2832 C CA . LEU A 1 370 ? 4.468 -11.914 6.589 1.00 93.94 370 LEU A CA 1
ATOM 2833 C C . LEU A 1 370 ? 4.888 -12.706 5.343 1.00 93.94 370 LEU A C 1
ATOM 2835 O O . LEU A 1 370 ? 6.030 -12.589 4.894 1.00 93.94 370 LEU A O 1
ATOM 2839 N N . TYR A 1 371 ? 3.975 -13.488 4.771 1.00 96.06 371 TYR A N 1
ATOM 2840 C CA . TYR A 1 371 ? 4.223 -14.199 3.527 1.00 96.06 371 TYR A CA 1
ATOM 2841 C C . TYR A 1 371 ? 4.376 -13.228 2.343 1.00 96.06 371 TYR A C 1
ATOM 2843 O O . TYR A 1 371 ? 5.415 -13.225 1.681 1.00 96.06 371 TYR A O 1
ATOM 2851 N N . PHE A 1 372 ? 3.394 -12.357 2.103 1.00 94.75 372 PHE A N 1
ATOM 2852 C CA . PHE A 1 372 ? 3.389 -11.471 0.930 1.00 94.75 372 PHE A CA 1
ATOM 2853 C C . PHE A 1 372 ? 4.356 -10.284 1.035 1.00 94.75 372 PHE A C 1
ATOM 2855 O O . PHE A 1 372 ? 4.887 -9.831 0.025 1.00 94.75 372 PHE A O 1
ATOM 2862 N N . GLU A 1 373 ? 4.639 -9.781 2.232 1.00 93.19 373 GLU A N 1
ATOM 2863 C CA . GLU A 1 373 ? 5.517 -8.619 2.442 1.00 93.19 373 GLU A CA 1
ATOM 2864 C C . GLU A 1 373 ? 6.952 -9.035 2.786 1.00 93.19 373 GLU A C 1
ATOM 2866 O O . GLU A 1 373 ? 7.898 -8.303 2.493 1.00 93.19 373 GLU A O 1
ATOM 2871 N N . GLY A 1 374 ? 7.121 -10.203 3.416 1.00 94.12 374 GLY A N 1
ATOM 2872 C CA . GLY A 1 374 ? 8.411 -10.725 3.868 1.00 94.12 374 GLY A CA 1
ATOM 2873 C C . GLY A 1 374 ? 8.946 -11.850 2.986 1.00 94.12 374 GLY A C 1
ATOM 2874 O O . GLY A 1 374 ? 10.006 -11.709 2.377 1.00 94.12 374 GLY A O 1
ATOM 2875 N N . TRP A 1 375 ? 8.225 -12.973 2.895 1.00 96.50 375 TRP A N 1
ATOM 2876 C CA . TRP A 1 375 ? 8.704 -14.143 2.145 1.00 96.50 375 TRP A CA 1
ATOM 2877 C C . TRP A 1 375 ? 8.845 -13.861 0.647 1.00 96.50 375 TRP A C 1
ATOM 2879 O O . TRP A 1 375 ? 9.875 -14.190 0.061 1.00 96.50 375 TRP A O 1
ATOM 2889 N N . VAL A 1 376 ? 7.869 -13.187 0.031 1.00 97.06 376 VAL A N 1
ATOM 2890 C CA . VAL A 1 376 ? 7.954 -12.786 -1.385 1.00 97.06 376 VAL A CA 1
ATOM 2891 C C . VAL A 1 376 ? 9.148 -11.854 -1.636 1.00 97.06 376 VAL A C 1
ATOM 2893 O O . VAL A 1 376 ? 9.798 -11.989 -2.672 1.00 97.06 376 VAL A O 1
ATOM 2896 N N . ALA A 1 377 ? 9.508 -10.974 -0.688 1.00 94.56 377 ALA A N 1
ATOM 2897 C CA . ALA A 1 377 ? 10.719 -10.151 -0.796 1.00 94.56 377 ALA A CA 1
ATOM 2898 C C . ALA A 1 377 ? 11.982 -11.021 -0.858 1.00 94.56 377 ALA A C 1
ATOM 2900 O O . ALA A 1 377 ? 12.806 -10.862 -1.759 1.00 94.56 377 ALA A O 1
ATOM 2901 N N . ALA A 1 378 ? 12.112 -11.972 0.072 1.00 94.94 378 ALA A N 1
ATOM 2902 C CA . ALA A 1 378 ? 13.250 -12.885 0.125 1.00 94.94 378 ALA A CA 1
ATOM 2903 C C . ALA A 1 378 ? 13.333 -13.774 -1.128 1.00 94.94 378 ALA A C 1
ATOM 2905 O O . ALA A 1 378 ? 14.415 -13.978 -1.685 1.00 94.94 378 ALA A O 1
ATOM 2906 N N . LEU A 1 379 ? 12.188 -14.264 -1.612 1.00 96.94 379 LEU A N 1
ATOM 2907 C CA . LEU A 1 379 ? 12.101 -15.039 -2.844 1.00 96.94 379 LEU A CA 1
ATOM 2908 C C . LEU A 1 379 ? 12.559 -14.212 -4.050 1.00 96.94 379 LEU A C 1
ATOM 2910 O O . LEU A 1 379 ? 13.407 -14.680 -4.810 1.00 96.94 379 LEU A O 1
ATOM 2914 N N . ALA A 1 380 ? 12.054 -12.989 -4.206 1.00 95.69 380 ALA A N 1
ATOM 2915 C CA . ALA A 1 380 ? 12.423 -12.111 -5.310 1.00 95.69 380 ALA A CA 1
ATOM 2916 C C . ALA A 1 380 ? 13.923 -11.754 -5.295 1.00 95.69 380 ALA A C 1
ATOM 2918 O O . ALA A 1 380 ? 14.560 -11.768 -6.349 1.00 95.69 380 ALA A O 1
ATOM 2919 N N . GLU A 1 381 ? 14.522 -11.537 -4.119 1.00 93.50 381 GLU A N 1
ATOM 2920 C CA . GLU A 1 381 ? 15.972 -11.324 -3.982 1.00 93.50 381 GLU A CA 1
ATOM 2921 C C . GLU A 1 381 ? 16.780 -12.583 -4.347 1.00 93.50 381 GLU A C 1
ATOM 2923 O O . GLU A 1 381 ? 17.778 -12.521 -5.070 1.00 93.50 381 GLU A O 1
ATOM 2928 N N . SER A 1 382 ? 16.314 -13.769 -3.940 1.00 95.56 382 SER A N 1
ATOM 2929 C CA . SER A 1 382 ? 16.945 -15.029 -4.354 1.00 95.56 382 SER A CA 1
ATOM 2930 C C . SER A 1 382 ? 16.880 -15.227 -5.876 1.00 95.56 382 SER A C 1
ATOM 2932 O O . SER A 1 382 ? 17.847 -15.674 -6.501 1.00 95.56 382 SER A O 1
ATOM 2934 N N . MET A 1 383 ? 15.759 -14.836 -6.493 1.00 96.06 383 MET A N 1
ATOM 2935 C CA . MET A 1 383 ? 15.566 -14.907 -7.936 1.00 96.06 383 MET A CA 1
ATOM 2936 C C . MET A 1 383 ? 16.424 -13.890 -8.671 1.00 96.06 383 MET A C 1
ATOM 2938 O O . MET A 1 383 ? 16.953 -14.233 -9.719 1.00 96.06 383 MET A O 1
ATOM 2942 N N . LYS A 1 384 ? 16.661 -12.700 -8.117 1.00 94.38 384 LYS A N 1
ATOM 2943 C CA . LYS A 1 384 ? 17.611 -11.738 -8.688 1.00 94.38 384 LYS A CA 1
ATOM 2944 C C . LYS A 1 384 ? 19.006 -12.345 -8.882 1.00 94.38 384 LYS A C 1
ATOM 2946 O O . LYS A 1 384 ? 19.657 -12.075 -9.888 1.00 94.38 384 LYS A O 1
ATOM 2951 N N . THR A 1 385 ? 19.441 -13.220 -7.974 1.00 92.06 385 THR A N 1
ATOM 2952 C CA . THR A 1 385 ? 20.735 -13.918 -8.086 1.00 92.06 385 THR A CA 1
ATOM 2953 C C . THR A 1 385 ? 20.710 -15.051 -9.121 1.00 92.06 385 THR A C 1
ATOM 2955 O O . THR A 1 385 ? 21.677 -15.239 -9.852 1.00 92.06 385 THR A O 1
ATOM 2958 N N . GLN A 1 386 ? 19.613 -15.810 -9.200 1.00 93.31 386 GLN A N 1
ATOM 2959 C CA . GLN A 1 386 ? 19.495 -16.995 -10.071 1.00 93.31 386 GLN A CA 1
ATOM 2960 C C . GLN A 1 386 ? 19.069 -16.668 -11.511 1.00 93.31 386 GLN A C 1
ATOM 2962 O O . GLN A 1 386 ? 19.526 -17.301 -12.456 1.00 93.31 386 GLN A O 1
ATOM 2967 N N . TRP A 1 387 ? 18.178 -15.693 -11.664 1.00 94.12 387 TRP A N 1
ATOM 2968 C CA . TRP A 1 387 ? 17.526 -15.291 -12.911 1.00 94.12 387 TRP A CA 1
ATOM 2969 C C . TRP A 1 387 ? 17.971 -13.904 -13.372 1.00 94.12 387 TRP A C 1
ATOM 2971 O O . TRP A 1 387 ? 17.493 -13.437 -14.400 1.00 94.12 387 TRP A O 1
ATOM 2981 N N . GLY A 1 388 ? 18.875 -13.242 -12.651 1.00 93.94 388 GLY A N 1
ATOM 2982 C CA . GLY A 1 388 ? 19.301 -11.878 -12.940 1.00 93.94 388 GLY A CA 1
ATOM 2983 C C . GLY A 1 388 ? 18.285 -10.823 -12.498 1.00 93.94 388 GLY A C 1
ATOM 2984 O O . GLY A 1 388 ? 17.147 -11.109 -12.125 1.00 93.94 388 GLY A O 1
ATOM 2985 N N . ASP A 1 389 ? 18.708 -9.564 -12.569 1.00 95.00 389 ASP A N 1
ATOM 2986 C CA . ASP A 1 389 ? 17.940 -8.405 -12.108 1.00 95.00 389 ASP A CA 1
ATOM 2987 C C . ASP A 1 389 ? 16.849 -8.008 -13.120 1.00 95.00 389 ASP A C 1
ATOM 2989 O O . ASP A 1 389 ? 16.956 -6.991 -13.808 1.00 95.00 389 ASP A O 1
ATOM 2993 N N . ARG A 1 390 ? 15.852 -8.888 -13.294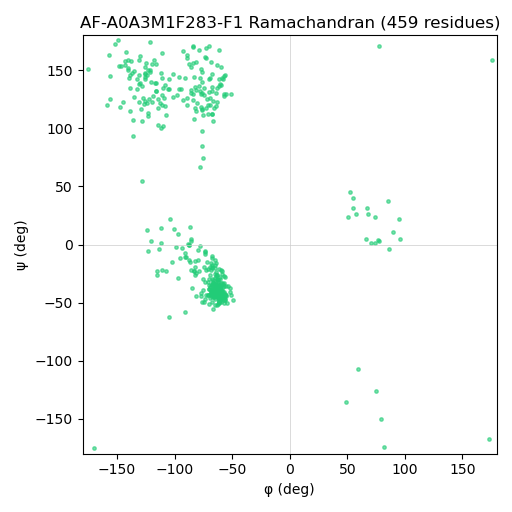 1.00 95.38 390 ARG A N 1
ATOM 2994 C CA . ARG A 1 390 ? 14.812 -8.819 -14.342 1.00 95.38 390 ARG A CA 1
ATOM 2995 C C . ARG A 1 390 ? 13.377 -8.743 -13.805 1.00 95.38 390 ARG A C 1
ATOM 2997 O O . ARG A 1 390 ? 12.433 -8.752 -14.594 1.00 95.38 390 ARG A O 1
ATOM 3004 N N . LEU A 1 391 ? 13.216 -8.686 -12.484 1.00 96.25 391 LEU A N 1
ATOM 3005 C CA . LEU A 1 391 ? 11.929 -8.582 -11.797 1.00 96.25 391 LEU A CA 1
ATOM 3006 C C . LEU A 1 391 ? 11.764 -7.188 -11.206 1.00 96.25 391 LEU A C 1
ATOM 3008 O O . LEU A 1 391 ? 12.679 -6.663 -10.579 1.00 96.25 391 LEU A O 1
ATOM 3012 N N . TYR A 1 392 ? 10.573 -6.628 -11.355 1.00 93.69 392 TYR A N 1
ATOM 3013 C CA . TYR A 1 392 ? 10.158 -5.383 -10.738 1.00 93.69 392 TYR A CA 1
ATOM 3014 C C . TYR A 1 392 ? 8.895 -5.633 -9.913 1.00 93.69 392 TYR A C 1
ATOM 3016 O O . TYR A 1 392 ? 7.816 -5.863 -10.456 1.00 93.69 392 TYR A O 1
ATOM 3024 N N . ALA A 1 393 ? 9.033 -5.550 -8.591 1.00 93.88 393 ALA A N 1
ATOM 3025 C CA . ALA A 1 393 ? 7.904 -5.459 -7.676 1.00 93.88 393 ALA A CA 1
ATOM 3026 C C . ALA A 1 393 ? 7.290 -4.050 -7.714 1.00 93.88 393 ALA A C 1
ATOM 3028 O O . ALA A 1 393 ? 7.919 -3.094 -7.247 1.00 93.88 393 ALA A O 1
ATOM 3029 N N . ILE A 1 394 ? 6.070 -3.922 -8.243 1.00 91.19 394 ILE A N 1
ATOM 3030 C CA . ILE A 1 394 ? 5.294 -2.679 -8.135 1.00 91.19 394 ILE A CA 1
ATOM 3031 C C . ILE A 1 394 ? 4.713 -2.576 -6.726 1.00 91.19 394 ILE A C 1
ATOM 3033 O O . ILE A 1 394 ? 4.902 -1.561 -6.055 1.00 91.19 394 ILE A O 1
ATOM 3037 N N . TYR A 1 395 ? 4.079 -3.653 -6.258 1.00 90.56 395 TYR A N 1
ATOM 3038 C CA . TYR A 1 395 ? 3.718 -3.842 -4.859 1.00 90.56 395 TYR A CA 1
ATOM 3039 C C . TYR A 1 395 ? 3.545 -5.325 -4.522 1.00 90.56 395 TYR A C 1
ATOM 3041 O O . TYR A 1 395 ? 3.391 -6.173 -5.399 1.00 90.56 395 TYR A O 1
ATOM 3049 N N . SER A 1 396 ? 3.571 -5.620 -3.228 1.00 91.38 396 SER A N 1
ATOM 3050 C CA . SER A 1 396 ? 3.168 -6.897 -2.642 1.00 91.38 396 SER A CA 1
ATOM 3051 C C . SER A 1 396 ? 2.858 -6.617 -1.178 1.00 91.38 396 SER A C 1
ATOM 3053 O O . SER A 1 396 ? 3.717 -6.068 -0.477 1.00 91.38 396 SER A O 1
ATOM 3055 N N . GLY A 1 397 ? 1.632 -6.881 -0.737 1.00 84.94 397 GLY A N 1
ATOM 3056 C CA . GLY A 1 397 ? 1.210 -6.524 0.612 1.00 84.94 397 GLY A CA 1
ATOM 3057 C C . GLY A 1 397 ? -0.186 -7.001 0.962 1.00 84.94 397 GLY A C 1
ATOM 3058 O O . GLY A 1 397 ? -1.024 -7.140 0.085 1.00 84.94 397 GLY A O 1
ATOM 3059 N N . GLY A 1 398 ? -0.433 -7.256 2.249 1.00 83.31 398 GLY A N 1
ATOM 3060 C CA . GLY A 1 398 ? -1.646 -7.968 2.647 1.00 83.31 398 GLY A CA 1
ATOM 3061 C C . GLY A 1 398 ? -1.681 -9.348 1.991 1.00 83.31 398 GLY A C 1
ATOM 3062 O O . GLY A 1 398 ? -0.924 -10.231 2.389 1.00 83.31 398 GLY A O 1
ATOM 3063 N N . ASP A 1 399 ? -2.544 -9.507 0.997 1.00 85.88 399 ASP A N 1
ATOM 3064 C CA . ASP A 1 399 ? -2.835 -10.745 0.283 1.00 85.88 399 ASP A CA 1
ATOM 3065 C C . ASP A 1 399 ? -2.639 -10.693 -1.233 1.00 85.88 399 ASP A C 1
ATOM 3067 O O . ASP A 1 399 ? -2.689 -11.744 -1.876 1.00 85.88 399 ASP A O 1
ATOM 3071 N N . ASP A 1 400 ? -2.345 -9.516 -1.787 1.00 90.00 400 ASP A N 1
ATOM 3072 C CA . ASP A 1 400 ? -2.180 -9.318 -3.219 1.00 90.00 400 ASP A CA 1
ATOM 3073 C C . ASP A 1 400 ? -0.767 -8.851 -3.600 1.00 90.00 400 ASP A C 1
ATOM 3075 O O . ASP A 1 400 ? 0.035 -8.353 -2.797 1.00 90.00 400 ASP A O 1
ATOM 3079 N N . LEU A 1 401 ? -0.421 -9.067 -4.868 1.00 94.00 401 LEU A N 1
ATOM 3080 C CA . LEU A 1 401 ? 0.851 -8.636 -5.438 1.00 94.00 401 LEU A CA 1
ATOM 3081 C C . LEU A 1 401 ? 0.726 -8.248 -6.903 1.00 94.00 401 LEU A C 1
ATOM 3083 O O . LEU A 1 401 ? -0.107 -8.770 -7.648 1.00 94.00 401 LEU A O 1
ATOM 3087 N N . PHE A 1 402 ? 1.638 -7.372 -7.321 1.00 94.56 402 PHE A N 1
ATOM 3088 C CA . PHE A 1 402 ? 1.776 -6.932 -8.697 1.00 94.56 402 PHE A CA 1
ATOM 3089 C C . PHE A 1 402 ? 3.250 -6.838 -9.104 1.00 94.56 402 PHE A C 1
ATOM 3091 O O . PHE A 1 402 ? 4.015 -6.012 -8.592 1.00 94.56 402 PHE A O 1
ATOM 3098 N N . PHE A 1 403 ? 3.644 -7.691 -10.051 1.00 95.75 403 PHE A N 1
ATOM 3099 C CA . PHE A 1 403 ? 5.007 -7.781 -10.567 1.00 95.75 403 PHE A CA 1
ATOM 3100 C C . PHE A 1 403 ? 5.054 -7.596 -12.079 1.00 95.75 403 PHE A C 1
ATOM 3102 O O . PHE A 1 403 ? 4.181 -8.044 -12.821 1.00 95.75 403 PHE A O 1
ATOM 3109 N N . VAL A 1 404 ? 6.134 -6.970 -12.534 1.00 94.62 404 VAL A N 1
ATOM 3110 C CA . VAL A 1 404 ? 6.424 -6.725 -13.944 1.00 94.62 404 VAL A CA 1
ATOM 3111 C C . VAL A 1 404 ? 7.870 -7.121 -14.228 1.00 94.62 404 VAL A C 1
ATOM 3113 O O . VAL A 1 404 ? 8.745 -6.919 -13.391 1.00 94.62 404 VAL A O 1
ATOM 3116 N N . GLY A 1 405 ? 8.162 -7.693 -15.391 1.00 94.88 405 GLY A N 1
ATOM 3117 C CA . GLY A 1 405 ? 9.529 -8.106 -15.707 1.00 94.88 405 GLY A CA 1
ATOM 3118 C C . GLY A 1 405 ? 9.656 -8.892 -16.999 1.00 94.88 405 GLY A C 1
ATOM 3119 O O . GLY A 1 405 ? 8.720 -8.956 -17.794 1.00 94.88 405 GLY A O 1
ATOM 3120 N N . ALA A 1 406 ? 10.818 -9.506 -17.210 1.00 96.75 406 ALA A N 1
ATOM 3121 C CA . ALA A 1 406 ? 10.988 -10.497 -18.272 1.00 96.75 406 ALA A CA 1
ATOM 3122 C C . ALA A 1 406 ? 9.967 -11.635 -18.087 1.00 96.75 406 ALA A C 1
ATOM 3124 O O . ALA A 1 406 ? 9.855 -12.172 -16.983 1.00 96.75 406 ALA A O 1
ATOM 3125 N N . TRP A 1 407 ? 9.197 -11.981 -19.128 1.00 97.56 407 TRP A N 1
ATOM 3126 C CA . TRP A 1 407 ? 8.039 -12.874 -18.964 1.00 97.56 407 TRP A CA 1
ATOM 3127 C C . TRP A 1 407 ? 8.404 -14.245 -18.372 1.00 97.56 407 TRP A C 1
ATOM 3129 O O . TRP A 1 407 ? 7.647 -14.770 -17.560 1.00 97.56 407 TRP A O 1
ATOM 3139 N N . ASP A 1 408 ? 9.566 -14.794 -18.731 1.00 97.94 408 ASP A N 1
ATOM 3140 C CA . ASP A 1 408 ? 10.076 -16.074 -18.235 1.00 97.94 408 ASP A CA 1
ATOM 3141 C C . ASP A 1 408 ? 10.387 -16.014 -16.732 1.00 97.94 408 ASP A C 1
ATOM 3143 O O . ASP A 1 408 ? 9.974 -16.891 -15.974 1.00 97.94 408 ASP A O 1
ATOM 3147 N N . ALA A 1 409 ? 11.030 -14.935 -16.275 1.00 97.88 409 ALA A N 1
ATOM 3148 C CA . ALA A 1 409 ? 11.327 -14.727 -14.861 1.00 97.88 409 ALA A CA 1
ATOM 3149 C C . ALA A 1 409 ? 10.052 -14.489 -14.033 1.00 97.88 409 ALA A C 1
ATOM 3151 O O . ALA A 1 409 ? 9.938 -14.982 -12.912 1.00 97.88 409 ALA A O 1
ATOM 3152 N N . VAL A 1 410 ? 9.086 -13.745 -14.581 1.00 97.88 410 VAL A N 1
ATOM 3153 C CA . VAL A 1 410 ? 7.795 -13.478 -13.925 1.00 97.88 410 VAL A CA 1
ATOM 3154 C C . VAL A 1 410 ? 6.957 -14.757 -13.810 1.00 97.88 410 VAL A C 1
ATOM 3156 O O . VAL A 1 410 ? 6.357 -15.001 -12.763 1.00 97.88 410 VAL A O 1
ATOM 3159 N N . ALA A 1 411 ? 6.951 -15.604 -14.843 1.00 97.75 411 ALA A N 1
ATOM 3160 C CA . ALA A 1 411 ? 6.273 -16.898 -14.810 1.00 97.75 411 ALA A CA 1
ATOM 3161 C C . ALA A 1 411 ? 6.861 -17.819 -13.729 1.00 97.75 411 ALA A C 1
ATOM 3163 O O . ALA A 1 411 ? 6.118 -18.403 -12.938 1.00 97.75 411 ALA A O 1
ATOM 3164 N N . GLU A 1 412 ? 8.192 -17.905 -13.653 1.00 98.00 412 GLU A N 1
ATOM 3165 C CA . GLU A 1 412 ? 8.875 -18.677 -12.613 1.00 98.00 412 GLU A CA 1
ATOM 3166 C C . GLU A 1 412 ? 8.561 -18.136 -11.210 1.00 98.00 412 GLU A C 1
ATOM 3168 O O . GLU A 1 412 ? 8.288 -18.915 -10.292 1.00 98.00 412 GLU A O 1
ATOM 3173 N N . LEU A 1 413 ? 8.546 -16.808 -11.036 1.00 98.19 413 LEU A N 1
ATOM 3174 C CA . LEU A 1 413 ? 8.173 -16.177 -9.771 1.00 98.19 413 LEU A CA 1
ATOM 3175 C C . LEU A 1 413 ? 6.766 -16.613 -9.340 1.00 98.19 413 LEU A C 1
ATOM 3177 O O . LEU A 1 413 ? 6.594 -17.053 -8.204 1.00 98.19 413 LEU A O 1
ATOM 3181 N N . ALA A 1 414 ? 5.780 -16.565 -10.241 1.00 98.06 414 ALA A N 1
ATOM 3182 C CA . ALA A 1 414 ? 4.406 -16.977 -9.946 1.00 98.06 414 ALA A CA 1
ATOM 3183 C C . ALA A 1 414 ? 4.316 -18.447 -9.493 1.00 98.06 414 ALA A C 1
ATOM 3185 O O . ALA A 1 414 ? 3.639 -18.769 -8.511 1.00 98.06 414 ALA A O 1
ATOM 3186 N N . ILE A 1 415 ? 5.036 -19.344 -10.179 1.00 97.38 415 ILE A N 1
ATOM 3187 C CA . ILE A 1 415 ? 5.085 -20.774 -9.845 1.00 97.38 415 ILE A CA 1
ATOM 3188 C C . ILE A 1 415 ? 5.662 -20.976 -8.441 1.00 97.38 415 ILE A C 1
ATOM 3190 O O . ILE A 1 415 ? 5.077 -21.707 -7.634 1.00 97.38 415 ILE A O 1
ATOM 3194 N N . ARG A 1 416 ? 6.778 -20.305 -8.128 1.00 97.94 416 ARG A N 1
ATOM 3195 C CA . ARG A 1 416 ? 7.430 -20.400 -6.816 1.00 97.94 416 ARG A CA 1
ATOM 3196 C C . ARG A 1 416 ? 6.568 -19.815 -5.707 1.00 97.94 416 ARG A C 1
ATOM 3198 O O . ARG A 1 416 ? 6.391 -20.481 -4.696 1.00 97.94 416 ARG A O 1
ATOM 3205 N N . ILE A 1 417 ? 5.952 -18.650 -5.913 1.00 97.75 417 ILE A N 1
ATOM 3206 C CA . ILE A 1 417 ? 5.025 -18.051 -4.940 1.00 97.75 417 ILE A CA 1
ATOM 3207 C C . ILE A 1 417 ? 3.888 -19.023 -4.611 1.00 97.75 417 ILE A C 1
ATOM 3209 O O . ILE A 1 417 ? 3.554 -19.210 -3.443 1.00 97.75 417 ILE A O 1
ATOM 3213 N N . ARG A 1 418 ? 3.301 -19.695 -5.604 1.00 95.94 418 ARG A N 1
ATOM 3214 C CA . ARG A 1 418 ? 2.223 -20.663 -5.352 1.00 95.94 418 ARG A CA 1
ATOM 3215 C C . ARG A 1 418 ? 2.713 -21.918 -4.620 1.00 95.94 418 ARG A C 1
ATOM 3217 O O . ARG A 1 418 ? 2.050 -22.399 -3.694 1.00 95.94 418 ARG A O 1
ATOM 3224 N N . ALA A 1 419 ? 3.857 -22.464 -5.031 1.00 96.62 419 ALA A N 1
ATOM 3225 C CA . ALA A 1 419 ? 4.449 -23.645 -4.403 1.00 96.62 419 ALA A CA 1
ATOM 3226 C C . ALA A 1 419 ? 4.848 -23.370 -2.944 1.00 96.62 419 ALA A C 1
ATOM 3228 O O . ALA A 1 419 ? 4.601 -24.188 -2.056 1.00 96.62 419 ALA A O 1
ATOM 3229 N N . ASP A 1 420 ? 5.420 -22.200 -2.681 1.00 97.81 420 ASP A N 1
ATOM 3230 C CA . ASP A 1 420 ? 5.864 -21.772 -1.361 1.00 97.81 420 ASP A CA 1
ATOM 3231 C C . ASP A 1 420 ? 4.683 -21.486 -0.440 1.00 97.81 420 ASP A C 1
ATOM 3233 O O . ASP A 1 420 ? 4.719 -21.914 0.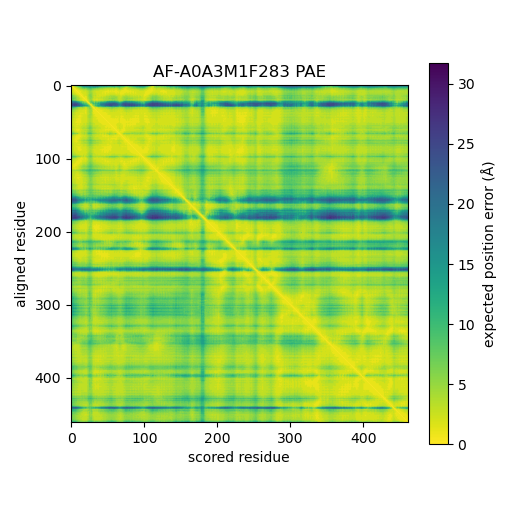710 1.00 97.81 420 ASP A O 1
ATOM 3237 N N . LEU A 1 421 ? 3.597 -20.889 -0.945 1.00 96.75 421 LEU A N 1
ATOM 3238 C CA . LEU A 1 421 ? 2.386 -20.634 -0.162 1.00 96.75 421 LEU A CA 1
ATOM 3239 C C . LEU A 1 421 ? 1.744 -21.949 0.281 1.00 96.75 421 LEU A C 1
ATOM 3241 O O . LEU A 1 421 ? 1.334 -22.101 1.433 1.00 96.75 421 LEU A O 1
ATOM 3245 N N . SER A 1 422 ? 1.719 -22.934 -0.620 1.00 95.88 422 SER A N 1
ATOM 3246 C CA . SER A 1 422 ? 1.236 -24.280 -0.306 1.00 95.88 422 SER A CA 1
ATOM 3247 C C . SER A 1 422 ? 2.064 -24.911 0.818 1.00 95.88 422 SER A C 1
ATOM 3249 O O . SER A 1 422 ? 1.510 -25.533 1.717 1.00 95.88 422 SER A O 1
ATOM 3251 N N . ARG A 1 423 ? 3.390 -24.722 0.825 1.00 96.88 423 ARG A N 1
ATOM 3252 C CA . ARG A 1 423 ? 4.260 -25.211 1.909 1.00 96.88 423 ARG A CA 1
ATOM 3253 C C . ARG A 1 423 ? 4.073 -24.417 3.203 1.00 96.88 423 ARG A C 1
ATOM 3255 O O . ARG A 1 423 ? 3.973 -25.020 4.268 1.00 96.88 423 ARG A O 1
ATOM 3262 N N . TYR A 1 424 ? 3.986 -23.093 3.105 1.00 96.81 424 TYR A N 1
ATOM 3263 C CA . TYR A 1 424 ? 3.815 -22.168 4.227 1.00 96.81 424 TYR A CA 1
ATOM 3264 C C . TYR A 1 424 ? 2.535 -22.453 5.020 1.00 96.81 424 TYR A C 1
ATOM 3266 O O . TYR A 1 424 ? 2.533 -22.430 6.247 1.00 96.81 424 TYR A O 1
ATOM 3274 N N . THR A 1 425 ? 1.460 -22.801 4.316 1.00 95.00 425 THR A N 1
ATOM 3275 C CA . THR A 1 425 ? 0.151 -23.136 4.896 1.00 95.00 425 THR A CA 1
ATOM 3276 C C . THR A 1 425 ? 0.023 -24.606 5.308 1.00 95.00 425 THR A C 1
ATOM 3278 O O . THR A 1 425 ? -1.054 -25.040 5.714 1.00 95.00 425 THR A O 1
ATOM 3281 N N . GLY A 1 426 ? 1.095 -25.400 5.198 1.00 95.25 426 GLY A N 1
ATOM 3282 C CA . GLY A 1 426 ? 1.073 -26.828 5.523 1.00 95.25 426 GLY A CA 1
ATOM 3283 C C . GLY A 1 426 ? 0.222 -27.673 4.568 1.00 95.25 426 GLY A C 1
ATOM 3284 O O . GLY A 1 426 ? -0.296 -28.712 4.968 1.00 95.25 426 GLY A O 1
ATOM 3285 N N . GLY A 1 427 ? 0.050 -27.231 3.321 1.00 93.75 427 GLY A N 1
ATOM 3286 C CA . GLY A 1 427 ? -0.752 -27.912 2.303 1.00 93.75 427 GLY A CA 1
ATOM 3287 C C . GLY A 1 427 ? -2.258 -27.791 2.528 1.00 93.75 427 GLY A C 1
ATOM 3288 O O . GLY A 1 427 ? -3.008 -28.657 2.078 1.00 93.75 427 GLY A O 1
ATOM 3289 N N . HIS A 1 428 ? -2.711 -26.761 3.251 1.00 91.81 428 HIS A N 1
ATOM 3290 C CA . HIS A 1 428 ? -4.124 -26.598 3.573 1.00 91.81 428 HIS A CA 1
ATOM 3291 C C . HIS A 1 428 ? -4.958 -26.378 2.293 1.00 91.81 428 HIS A C 1
ATOM 3293 O O . HIS A 1 428 ? -4.778 -25.367 1.617 1.00 91.81 428 HIS A O 1
ATOM 3299 N N . PRO A 1 429 ? -5.926 -27.256 1.965 1.00 88.81 429 PRO A N 1
ATOM 3300 C CA . PRO A 1 429 ? -6.580 -27.258 0.653 1.00 88.81 429 PRO A CA 1
ATOM 3301 C C . PRO A 1 429 ? -7.454 -26.026 0.390 1.00 88.81 429 PRO A C 1
ATOM 3303 O O . PRO A 1 429 ? -7.759 -25.737 -0.759 1.00 88.81 429 PRO A O 1
ATOM 3306 N N . ALA A 1 430 ? -7.864 -25.309 1.440 1.00 87.94 430 ALA A N 1
ATOM 3307 C CA . ALA A 1 430 ? -8.672 -24.095 1.321 1.00 87.94 430 ALA A CA 1
ATOM 3308 C C . ALA A 1 430 ? -7.855 -22.791 1.286 1.00 87.94 430 ALA A C 1
ATOM 3310 O O . ALA A 1 430 ? -8.461 -21.731 1.191 1.00 87.94 430 ALA A O 1
ATOM 3311 N N . ILE A 1 431 ? -6.521 -22.843 1.426 1.00 90.88 431 ILE A N 1
ATOM 3312 C CA . ILE A 1 431 ? -5.667 -21.648 1.352 1.00 90.88 431 ILE A CA 1
ATOM 3313 C C . ILE A 1 431 ? -4.774 -21.785 0.125 1.00 90.88 431 ILE A C 1
ATOM 3315 O O . ILE A 1 431 ? -3.793 -22.525 0.124 1.00 90.88 431 ILE A O 1
ATOM 3319 N N . HIS A 1 432 ? -5.136 -21.070 -0.929 1.00 91.06 432 HIS A N 1
ATOM 3320 C CA . HIS A 1 432 ? -4.400 -21.027 -2.182 1.00 91.06 432 HIS A CA 1
ATOM 3321 C C . HIS A 1 432 ? -4.439 -19.606 -2.749 1.00 91.06 432 HIS A C 1
ATOM 3323 O O . HIS A 1 432 ? -5.200 -18.766 -2.277 1.00 91.06 432 HIS A O 1
ATOM 3329 N N . ALA A 1 433 ? -3.578 -19.336 -3.725 1.00 93.88 433 ALA A N 1
ATOM 3330 C CA . ALA A 1 433 ? -3.558 -18.071 -4.445 1.00 93.88 433 ALA A CA 1
ATOM 3331 C C . ALA A 1 433 ? -3.781 -18.324 -5.932 1.00 93.88 433 ALA A C 1
ATOM 3333 O O . ALA A 1 433 ? -3.212 -19.270 -6.500 1.00 93.88 433 ALA A O 1
ATOM 3334 N N . SER A 1 434 ? -4.571 -17.449 -6.540 1.00 95.75 434 SER A N 1
ATOM 3335 C CA . SER A 1 434 ? -4.803 -17.401 -7.977 1.00 95.75 434 SER A CA 1
ATOM 3336 C C . SER A 1 434 ? -3.975 -16.286 -8.591 1.00 95.75 434 SER A C 1
ATOM 3338 O O . SER A 1 434 ? -3.695 -15.271 -7.957 1.00 95.75 434 SER A O 1
ATOM 3340 N N . GLY A 1 435 ? -3.531 -16.502 -9.827 1.00 96.25 435 GLY A N 1
ATOM 3341 C CA . GLY A 1 435 ? -2.654 -15.578 -10.528 1.00 96.25 435 GLY A CA 1
ATOM 3342 C C . GLY A 1 435 ? -3.049 -15.409 -11.983 1.00 96.25 435 GLY A C 1
ATOM 3343 O O . GLY A 1 435 ? -3.289 -16.392 -12.682 1.00 96.25 435 GLY A O 1
ATOM 3344 N N . GLY A 1 436 ? -3.079 -14.160 -12.434 1.00 97.38 436 GLY A N 1
ATOM 3345 C CA . GLY A 1 436 ? -3.251 -13.772 -13.825 1.00 97.38 436 GLY A CA 1
ATOM 3346 C C . GLY A 1 436 ? -1.969 -13.163 -14.367 1.00 97.38 436 GLY A C 1
ATOM 3347 O O . GLY A 1 436 ? -1.415 -12.240 -13.774 1.00 97.38 436 GLY A O 1
ATOM 3348 N N . MET A 1 437 ? -1.499 -13.662 -15.509 1.00 96.94 437 MET A N 1
ATOM 3349 C CA . MET A 1 437 ? -0.336 -13.105 -16.195 1.00 96.94 437 MET A CA 1
ATOM 3350 C C . MET A 1 437 ? -0.658 -12.825 -17.657 1.00 96.94 437 MET A C 1
ATOM 3352 O O . MET A 1 437 ? -1.242 -13.666 -18.343 1.00 96.94 437 MET A O 1
ATOM 3356 N N . VAL A 1 438 ? -0.223 -11.666 -18.145 1.00 96.94 438 VAL A N 1
ATOM 3357 C CA . VAL A 1 438 ? -0.296 -11.294 -19.563 1.00 96.94 438 VAL A CA 1
ATOM 3358 C C . VAL A 1 438 ? 1.086 -10.952 -20.104 1.00 96.94 438 VAL A C 1
ATOM 3360 O O . VAL A 1 438 ? 1.967 -10.503 -19.368 1.00 96.94 438 VAL A O 1
ATOM 3363 N N . LEU A 1 439 ? 1.284 -11.193 -21.401 1.00 96.50 439 LEU A N 1
ATOM 3364 C CA . LEU A 1 439 ? 2.522 -10.884 -22.112 1.00 96.50 439 LEU A CA 1
ATOM 3365 C C . LEU A 1 439 ? 2.281 -9.703 -23.046 1.00 96.50 439 LEU A C 1
ATOM 3367 O O . LEU A 1 439 ? 1.488 -9.807 -23.981 1.00 96.50 439 LEU A O 1
ATOM 3371 N N . ILE A 1 440 ? 3.007 -8.609 -22.834 1.00 92.94 440 ILE A N 1
ATOM 3372 C CA . ILE A 1 440 ? 2.829 -7.370 -23.597 1.00 92.94 440 ILE A CA 1
ATOM 3373 C C . ILE A 1 440 ? 4.101 -6.964 -24.350 1.00 92.94 440 ILE A C 1
ATOM 3375 O O . ILE A 1 440 ? 5.221 -7.352 -24.003 1.00 92.94 440 ILE A O 1
ATOM 3379 N N . GLY A 1 441 ? 3.917 -6.200 -25.429 1.00 84.06 441 GLY A N 1
ATOM 3380 C CA . GLY A 1 441 ? 4.999 -5.559 -26.183 1.00 84.06 441 GLY A CA 1
ATOM 3381 C C . GLY A 1 441 ? 5.287 -4.137 -25.691 1.00 84.06 441 GLY A C 1
ATOM 3382 O O . GLY A 1 441 ? 4.473 -3.543 -24.991 1.00 84.06 441 GLY A O 1
ATOM 3383 N N . GLY A 1 442 ? 6.424 -3.567 -26.102 1.00 67.62 442 GLY A N 1
ATOM 3384 C CA . GLY A 1 442 ? 6.995 -2.354 -25.491 1.00 67.62 442 GLY A CA 1
ATOM 3385 C C . GLY A 1 442 ? 6.151 -1.073 -25.540 1.00 67.62 442 GLY A C 1
ATOM 3386 O O . GLY A 1 442 ? 6.364 -0.194 -24.717 1.00 67.62 442 GLY A O 1
ATOM 3387 N N . LYS A 1 443 ? 5.176 -0.958 -26.454 1.00 71.12 443 LYS A N 1
ATOM 3388 C CA . LYS A 1 443 ? 4.295 0.225 -26.554 1.00 71.12 443 LYS A CA 1
ATOM 3389 C C . LYS A 1 443 ? 2.929 0.045 -25.889 1.00 71.12 443 LYS A C 1
ATOM 3391 O O . LYS A 1 443 ? 2.117 0.965 -25.928 1.00 71.12 443 LYS A O 1
ATOM 3396 N N . TYR A 1 444 ? 2.646 -1.132 -25.334 1.00 83.12 444 TYR A N 1
ATOM 3397 C CA . TYR A 1 444 ? 1.353 -1.392 -24.716 1.00 83.12 444 TYR A CA 1
ATOM 3398 C C . TYR A 1 444 ? 1.258 -0.670 -23.362 1.00 83.12 444 TYR A C 1
ATOM 3400 O O . TYR A 1 444 ? 2.176 -0.811 -22.548 1.00 83.12 444 TYR A O 1
ATOM 3408 N N . PRO A 1 445 ? 0.195 0.108 -23.097 1.00 80.50 445 PRO A N 1
ATOM 3409 C CA . PRO A 1 445 ? 0.089 0.848 -21.850 1.00 80.50 445 PRO A CA 1
ATOM 3410 C C . PRO A 1 445 ? 0.017 -0.063 -20.625 1.00 80.50 445 PRO A C 1
ATOM 3412 O O . PRO A 1 445 ? -0.750 -1.024 -20.590 1.00 80.50 445 PRO A O 1
ATOM 3415 N N . LEU A 1 446 ? 0.788 0.267 -19.585 1.00 80.31 446 LEU A N 1
ATOM 3416 C CA . LEU A 1 446 ? 0.851 -0.567 -18.384 1.00 80.31 446 LEU A CA 1
ATOM 3417 C C . LEU A 1 446 ? -0.473 -0.594 -17.611 1.00 80.31 446 LEU A C 1
ATOM 3419 O O . LEU A 1 446 ? -0.811 -1.637 -17.064 1.00 80.31 446 LEU A O 1
ATOM 3423 N N . TYR A 1 447 ? -1.247 0.496 -17.601 1.00 80.56 447 TYR A N 1
ATOM 3424 C CA . TYR A 1 447 ? -2.580 0.488 -16.987 1.00 80.56 447 TYR A CA 1
ATOM 3425 C C . TYR A 1 447 ? -3.492 -0.566 -17.618 1.00 80.56 447 TYR A C 1
ATOM 3427 O O . TYR A 1 447 ? -4.167 -1.314 -16.915 1.00 80.56 447 TYR A O 1
ATOM 3435 N N . GLN A 1 448 ? -3.446 -0.670 -18.948 1.00 86.81 448 GLN A N 1
ATOM 3436 C CA . GLN A 1 448 ? -4.237 -1.630 -19.696 1.00 86.81 448 GLN A CA 1
ATOM 3437 C C . GLN A 1 448 ? -3.740 -3.050 -19.419 1.00 86.81 448 GLN A C 1
ATOM 3439 O O . GLN A 1 448 ? -4.536 -3.938 -19.148 1.00 86.81 448 GLN A O 1
ATOM 3444 N N . ALA A 1 449 ? -2.421 -3.250 -19.353 1.00 90.00 449 ALA A N 1
ATOM 3445 C CA . ALA A 1 449 ? -1.850 -4.546 -18.991 1.00 90.00 449 ALA A CA 1
ATOM 3446 C C . ALA A 1 449 ? -2.191 -4.980 -17.560 1.00 90.00 449 ALA A C 1
ATOM 3448 O O . ALA A 1 449 ? -2.393 -6.164 -17.308 1.00 90.00 449 ALA A O 1
ATOM 3449 N N . ALA A 1 450 ? -2.249 -4.037 -16.616 1.00 88.69 450 ALA A N 1
ATOM 3450 C CA . ALA A 1 450 ? -2.649 -4.305 -15.240 1.00 88.69 450 ALA A CA 1
ATOM 3451 C C . ALA A 1 450 ? -4.134 -4.687 -15.139 1.00 88.69 450 ALA A C 1
ATOM 3453 O O . ALA A 1 450 ? -4.494 -5.542 -14.320 1.00 88.69 450 ALA A O 1
ATOM 3454 N N . GLN A 1 451 ? -4.983 -4.090 -15.983 1.00 90.00 451 GLN A N 1
ATOM 3455 C CA . GLN A 1 451 ? -6.381 -4.484 -16.134 1.00 90.00 451 GLN A CA 1
ATOM 3456 C C . GLN A 1 451 ? -6.494 -5.879 -16.759 1.00 90.00 451 GLN A C 1
ATOM 3458 O O . GLN A 1 451 ? -7.127 -6.746 -16.167 1.00 90.00 451 GLN A O 1
ATOM 3463 N N . ASP A 1 452 ? -5.798 -6.146 -17.866 1.00 94.50 452 ASP A N 1
ATOM 3464 C CA . ASP A 1 452 ? -5.822 -7.454 -18.532 1.00 94.50 452 ASP A CA 1
ATOM 3465 C C . ASP A 1 452 ? -5.307 -8.582 -17.619 1.00 94.50 452 ASP A C 1
ATOM 3467 O O . ASP A 1 452 ? -5.857 -9.688 -17.607 1.00 94.50 452 ASP A O 1
ATOM 3471 N N . ALA A 1 453 ? -4.256 -8.310 -16.833 1.00 94.69 453 ALA A N 1
ATOM 3472 C CA . ALA A 1 453 ? -3.749 -9.227 -15.814 1.00 94.69 453 ALA A CA 1
ATOM 3473 C C . ALA A 1 453 ? -4.777 -9.458 -14.699 1.00 94.69 453 ALA A C 1
ATOM 3475 O O . ALA A 1 453 ? -4.933 -10.592 -14.252 1.00 94.69 453 ALA A O 1
ATOM 3476 N N . GLY A 1 454 ? -5.506 -8.415 -14.289 1.00 93.19 454 GLY A N 1
ATOM 3477 C CA . GLY A 1 454 ? -6.592 -8.517 -13.311 1.00 93.19 454 GLY A CA 1
ATOM 3478 C C . GLY A 1 454 ? -7.767 -9.343 -13.831 1.00 93.19 454 GLY A C 1
ATOM 3479 O O . GLY A 1 454 ? -8.273 -10.210 -13.126 1.00 93.19 454 GLY A O 1
ATOM 3480 N N . ASP A 1 455 ? -8.149 -9.157 -15.093 1.00 94.81 455 ASP A N 1
ATOM 3481 C CA . ASP A 1 455 ? -9.183 -9.964 -15.741 1.00 94.81 455 ASP A CA 1
ATOM 3482 C C . ASP A 1 455 ? -8.742 -11.429 -15.878 1.00 94.81 455 ASP A C 1
ATOM 3484 O O . ASP A 1 455 ? -9.551 -12.348 -15.737 1.00 94.81 455 ASP A O 1
ATOM 3488 N N . ALA A 1 456 ? -7.458 -11.675 -16.156 1.00 96.94 456 ALA A N 1
ATOM 3489 C CA . ALA A 1 456 ? -6.891 -13.021 -16.183 1.00 96.94 456 ALA A CA 1
ATOM 3490 C C . ALA A 1 456 ? -6.881 -13.679 -14.796 1.00 96.94 456 ALA A C 1
ATOM 3492 O O . ALA A 1 456 ? -7.209 -14.858 -14.691 1.00 96.94 456 ALA A O 1
ATOM 3493 N N . GLU A 1 457 ? -6.551 -12.921 -13.751 1.00 96.19 457 GLU A N 1
ATOM 3494 C CA . GLU A 1 457 ? -6.590 -13.364 -12.356 1.00 96.19 457 GLU A CA 1
ATOM 3495 C C . GLU A 1 457 ? -8.027 -13.712 -11.945 1.00 96.19 457 GLU A C 1
ATOM 3497 O O . GLU A 1 457 ? -8.269 -14.781 -11.394 1.00 96.19 457 GLU A O 1
ATOM 3502 N N . HIS A 1 458 ? -9.002 -12.869 -12.304 1.00 93.88 458 HIS A N 1
ATOM 3503 C CA . HIS A 1 458 ? -10.416 -13.121 -12.031 1.00 93.88 458 HIS A CA 1
ATOM 3504 C C . HIS A 1 458 ? -10.947 -14.372 -12.741 1.00 93.88 458 HIS A C 1
ATOM 3506 O O . HIS A 1 458 ? -11.746 -15.095 -12.164 1.00 93.88 458 HIS A O 1
ATOM 3512 N N . ARG A 1 459 ? -10.494 -14.660 -13.970 1.00 95.44 459 ARG A N 1
ATOM 3513 C CA . ARG A 1 459 ? -10.843 -15.907 -14.679 1.00 95.44 459 ARG A CA 1
ATOM 3514 C C . ARG A 1 459 ? -10.191 -17.157 -14.083 1.00 95.44 459 ARG A C 1
ATOM 3516 O O . ARG A 1 459 ? -10.634 -18.258 -14.402 1.00 95.44 459 ARG A O 1
ATOM 3523 N N . ALA A 1 460 ? -9.099 -17.003 -13.334 1.00 94.19 460 ALA A N 1
ATOM 3524 C CA . ALA A 1 460 ? -8.402 -18.114 -12.691 1.00 94.19 460 ALA A CA 1
ATOM 3525 C C . ALA A 1 460 ? -9.048 -18.525 -11.356 1.00 94.19 460 ALA A C 1
ATOM 3527 O O . ALA A 1 460 ? -8.913 -19.687 -10.969 1.00 94.19 460 ALA A O 1
ATOM 3528 N N . LYS A 1 461 ? -9.728 -17.579 -10.694 1.00 90.31 461 LYS A N 1
ATOM 3529 C CA . LYS A 1 461 ? -10.562 -17.778 -9.500 1.00 90.31 461 LYS A CA 1
ATOM 3530 C C . LYS A 1 461 ? -11.853 -18.517 -9.846 1.00 90.31 461 LYS A C 1
ATOM 3532 O O . LYS A 1 461 ? -12.271 -19.362 -9.019 1.00 90.31 461 LYS A O 1
#

Radius of gyration: 22.82 Å; Cα contacts (8 Å, |Δi|>4): 862; chains: 1; bounding box: 52×54×66 Å

Secondary structure (DSSP, 8-state):
-TTSEEEEEEEEEEESHHHHHH---SSSHHHHHHHHHHHHHHHHHHHHHHHHHHTT--GGGEEEEETTEEEEEE-GGGGGTHHHHHHHHHHHHHHHHTTS-EEEEEEEEEEGGGGSTTTHHHHHHHHHHHHHHHHTTTTTTS-HHHHGGGGS--SSSS-TTSB-TTT--B-S--EES-TT-TTPPEE-HHHHHHHHHHHHHTT--EEEEEE-PPPPPPP-TTSPPPPHHHHHHHTTEEEEEESSGGGSPPPPTT-EEEEEESSHHHHTT---BTTEEEEE--------B--HHHHHHHHH-TTS-HHHHHTPPPTTSBPPHHHHHHTSSSS--EEEEEEEETTHHHHHHHTTGGG--HHHHHHHHHHHHIIIIIIHHHHHHHHHHHH-S-EEEEEEETTEEEEEEEHHHHHHHHHHHHHHHHHHTTT-TT--EEEEEEEE-TTS-HHHHHHHHHHHHHHH-